Protein AF-A0A496P3S2-F1 (afdb_monomer)

Nearest PDB structures (foldseek):
  3npf-assembly1_B  TM=5.105E-01  e=7.457E-06  Bacteroides ovatus ATCC 8483
  4r0k-assembly1_A  TM=4.775E-01  e=1.213E-05  Bacteroides thetaiotaomicron VPI-5482
  5qu1-assembly2_B  TM=7.730E-01  e=4.263E-02  Homo sapiens
  1i0c-assembly2_B  TM=6.999E-01  e=1.795E-02  Mus musculus
  7tzk-assembly2_B  TM=6.740E-01  e=2.483E-02  Homo sapiens

pLDDT: mean 85.78, std 15.45, range [31.67, 98.69]

Mean predicted aligned error: 14.93 Å

Radius of gyration: 31.57 Å; Cα contacts (8 Å, |Δi|>4): 570; chains: 1; bounding box: 83×87×82 Å

Sequence (407 aa):
LKVNYDSLSTDLIDYGKRSLSDMDFRFPSNEEYTRKILEIYGIDISQYANSIIALNNSKFPYIALKSENYILYEDSDVDNEYLINQADLFHYNNYIFYGNKGSYNLLKAKNPNLLNDLVIEFGYNKDKELTKYVLSNFDFSDGSGFHDLIFTYHPETSKYELREYVFADIEHFLDKEKIKKEVYPNIKDIIEKILSTPDDYSNPQKITAFLFNIELKIGKTRHIEDYLNKNPHYKADLERFQFYHLLELKKYINDIDLDKSHKIIYFIQDPDGYTNLRKEKNISSEVIQKIKTGAPIEVLDNSGDWFLVKTQEGYTGYVHKSRLKTSLNDRVSILLYPRPDLGSIPKQLEISSEDIEYLHKVSDWDFVRVPHMVGYLAPENLKKHSFLAEEDFTPKEEKGFWDKLFG

Secondary structure (DSSP, 8-state):
---B-TT--HHHHHHHHHHHHTTT--PPPHHHHHHHHHHHH---GGG-SSSEEESS-SSS--EEETTTTEEE---TTS-STT---HHHHHHHHHHHHH--HHHHHHHHHH-THHHHHHHHTS---S-HHHHHHHHHH--TT-HH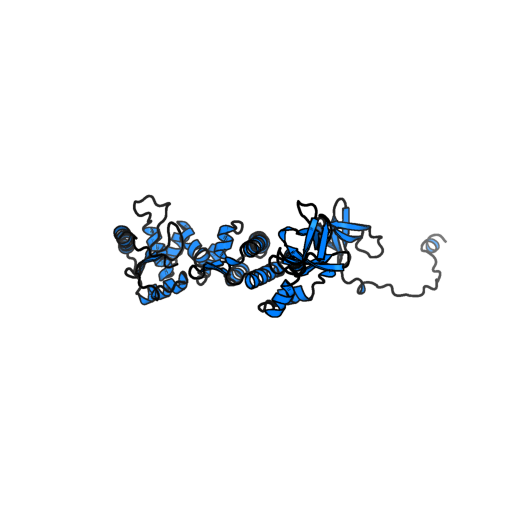HHHHHHEEEETTT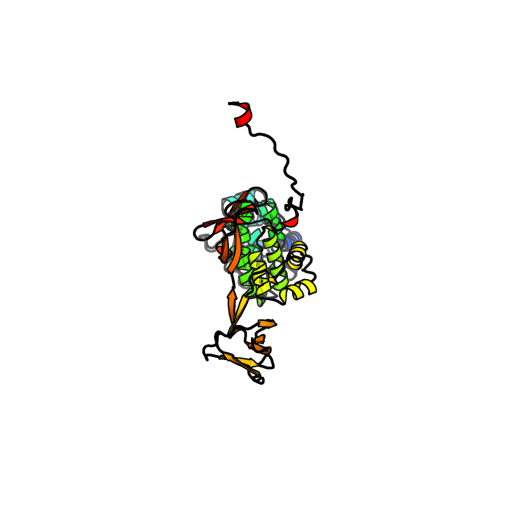TEEEE-HHHHHHHHHHS-HHHIIIIITHHHHHHHHHHHH-GGGBS-HHHHHHHHHHHHHHTT--HHHHHHHHH-TTHHHHHHHTGGGG-HHHHHHHHH--GGGS--EEEEE--TTSEEEEESSSSTTS-EEEEEETT-EEEEEE-SSSEEEEEETT--EEEEEGGGEEEEE--EEEEEEBSSSSTTS-PEEEEEEGGG-EEEEEETTEEEEEETTEEEEEPPS-GGGS--------PPPP---TTHHHH-

Solvent-accessible surface area (backbone atoms only — not comparable to full-atom values): 23511 Å² total; per-residue (Å²): 91,87,60,66,52,87,75,64,54,67,67,54,54,53,46,55,53,48,43,28,51,79,68,69,56,80,69,53,51,71,68,56,37,49,52,44,41,29,67,42,55,69,44,66,62,83,82,45,91,65,49,49,38,56,72,51,98,52,100,60,31,44,29,42,31,66,88,71,40,50,65,45,59,47,39,90,88,38,94,54,101,70,18,58,55,49,67,58,49,38,27,50,47,44,23,73,75,66,66,33,63,69,29,46,55,49,34,62,73,75,48,41,62,73,62,37,40,40,34,30,68,40,56,35,62,85,54,59,70,58,39,44,51,40,64,73,72,54,65,48,83,40,66,65,62,45,48,40,42,38,30,43,80,39,62,82,77,59,23,34,42,76,42,71,64,49,58,56,51,46,67,71,67,49,55,75,66,56,42,62,70,41,50,54,66,46,50,58,58,52,46,54,49,41,72,74,45,43,82,43,34,74,52,44,69,61,51,46,52,53,52,49,38,56,37,46,79,74,71,49,51,66,70,57,53,54,48,42,64,76,33,76,59,51,62,58,53,34,58,76,53,58,41,80,72,40,61,67,45,47,51,52,67,68,70,55,62,64,90,79,40,66,58,63,42,34,24,32,46,35,97,83,50,40,45,60,30,11,71,42,84,50,94,85,40,60,68,76,45,80,45,45,43,71,42,60,39,46,79,79,37,71,71,76,64,37,21,33,31,32,41,85,90,65,54,72,29,20,36,53,52,87,37,53,44,77,42,73,46,51,59,40,82,43,59,40,15,81,44,88,48,92,86,45,79,52,47,79,43,79,40,50,62,86,48,54,43,82,74,52,72,58,88,74,22,42,32,31,36,42,89,97,48,69,30,20,36,76,49,94,67,63,83,84,69,69,87,75,76,89,76,89,82,79,89,77,94,73,87,54,78,63,66,77,73,71,114

Structure (mmCIF, N/CA/C/O backbone):
data_AF-A0A496P3S2-F1
#
_entry.id   AF-A0A496P3S2-F1
#
loop_
_atom_site.group_PDB
_atom_site.id
_atom_site.type_symbol
_atom_site.label_atom_id
_atom_site.label_alt_id
_atom_site.label_comp_id
_atom_site.label_asym_id
_atom_site.label_entity_id
_atom_site.label_seq_id
_atom_site.pdbx_PDB_ins_code
_atom_site.Cartn_x
_atom_site.Cartn_y
_atom_site.Cartn_z
_atom_site.occupancy
_atom_site.B_iso_or_equiv
_atom_site.auth_seq_id
_atom_site.auth_comp_id
_atom_site.auth_asym_id
_atom_site.auth_atom_id
_atom_site.pdbx_PDB_model_num
ATOM 1 N N . LEU A 1 1 ? -11.825 -13.626 2.701 1.00 44.50 1 LEU A N 1
ATOM 2 C CA . LEU A 1 1 ? -11.701 -14.101 4.101 1.00 44.50 1 LEU A CA 1
ATOM 3 C C . LEU A 1 1 ? -13.019 -13.876 4.840 1.00 44.50 1 LEU A C 1
ATOM 5 O O . LEU A 1 1 ? -13.349 -12.756 5.198 1.00 44.50 1 LEU A O 1
ATOM 9 N N . LYS A 1 2 ? -13.775 -14.953 5.076 1.00 37.50 2 LYS A N 1
ATOM 10 C CA . LYS A 1 2 ? -14.611 -15.077 6.277 1.00 37.50 2 LYS A CA 1
ATOM 11 C C . LYS A 1 2 ? -13.711 -15.710 7.345 1.00 37.50 2 LYS A C 1
ATOM 13 O O . LYS A 1 2 ? -13.816 -16.913 7.561 1.00 37.50 2 LYS A O 1
ATOM 18 N N . VAL A 1 3 ? -12.748 -14.972 7.916 1.00 45.59 3 VAL A N 1
ATOM 19 C CA . VAL A 1 3 ? -12.081 -15.485 9.128 1.00 45.59 3 VAL A CA 1
ATOM 20 C C . VAL A 1 3 ? -13.094 -15.327 10.239 1.00 45.59 3 VAL A C 1
ATOM 22 O O . VAL A 1 3 ? -13.313 -14.238 10.762 1.00 45.59 3 VAL A O 1
ATOM 25 N N . ASN A 1 4 ? -13.796 -16.416 10.501 1.00 48.69 4 ASN A N 1
ATOM 26 C CA . ASN A 1 4 ? -14.726 -16.489 11.595 1.00 48.69 4 ASN A CA 1
ATOM 27 C C . ASN A 1 4 ? -13.912 -16.773 12.856 1.00 48.69 4 ASN A C 1
ATOM 29 O O . ASN A 1 4 ? -13.340 -17.854 12.984 1.00 48.69 4 ASN A O 1
ATOM 33 N N . TYR A 1 5 ? -13.842 -15.809 13.773 1.00 58.31 5 TYR A N 1
ATOM 34 C CA . TYR A 1 5 ? -13.328 -16.033 15.126 1.00 58.31 5 TYR A CA 1
ATOM 35 C C . TYR A 1 5 ? -14.424 -16.717 15.966 1.00 58.31 5 TYR A C 1
ATOM 37 O O . TYR A 1 5 ? -14.804 -16.246 17.034 1.00 58.31 5 TYR A O 1
ATOM 45 N N . ASP A 1 6 ? -14.964 -17.836 15.462 1.00 51.69 6 ASP A N 1
ATOM 46 C CA . ASP A 1 6 ? -16.052 -18.602 16.100 1.00 51.69 6 ASP A CA 1
ATOM 47 C C . ASP A 1 6 ? -15.676 -19.114 17.502 1.00 51.69 6 ASP A C 1
ATOM 49 O O . ASP A 1 6 ? -16.536 -19.553 18.261 1.00 51.69 6 ASP A O 1
ATOM 53 N N . SER A 1 7 ? -14.387 -19.064 17.846 1.00 62.09 7 SER A N 1
ATOM 54 C CA . SER A 1 7 ? -13.812 -19.541 19.099 1.00 62.09 7 SER A CA 1
ATOM 55 C C . SER A 1 7 ? -13.199 -18.433 19.962 1.00 62.09 7 SER A C 1
ATOM 57 O O . SER A 1 7 ? -12.385 -18.748 20.830 1.00 62.09 7 SER A O 1
ATOM 59 N N . LEU A 1 8 ? -13.514 -17.151 19.725 1.00 78.31 8 LEU A N 1
ATOM 60 C CA . LEU A 1 8 ? -13.065 -16.098 20.640 1.00 78.31 8 LEU A CA 1
ATOM 61 C C . LEU A 1 8 ? -13.685 -16.342 22.022 1.00 78.31 8 LEU A C 1
ATOM 63 O O . LEU A 1 8 ? -14.899 -16.517 22.134 1.00 78.31 8 LEU A O 1
ATOM 67 N N . SER A 1 9 ? -12.853 -16.377 23.063 1.00 82.44 9 SER A N 1
ATOM 68 C CA . SER A 1 9 ? -13.320 -16.666 24.421 1.00 82.44 9 SER A CA 1
ATOM 69 C C . SER A 1 9 ? -14.379 -15.652 24.861 1.00 82.44 9 SER A C 1
ATOM 71 O O . SER A 1 9 ? -14.169 -14.441 24.764 1.00 82.44 9 SER A O 1
ATOM 73 N N . THR A 1 10 ? -15.502 -16.138 25.393 1.00 86.56 10 THR A N 1
ATOM 74 C CA . THR A 1 10 ? -16.516 -15.275 26.013 1.00 86.56 10 THR A CA 1
ATOM 75 C C . THR A 1 10 ? -15.929 -14.478 27.172 1.00 86.56 10 THR A C 1
ATOM 77 O O . THR A 1 10 ? -16.268 -13.311 27.330 1.00 86.56 10 THR A O 1
ATOM 80 N N . ASP A 1 11 ? -14.981 -15.057 27.915 1.00 90.06 11 ASP A N 1
ATOM 81 C CA . ASP A 1 11 ? -14.320 -14.380 29.034 1.00 90.06 11 ASP A CA 1
ATOM 82 C C . ASP A 1 11 ? -13.488 -13.181 28.564 1.00 90.06 11 ASP A C 1
ATOM 84 O O . ASP A 1 11 ? -13.464 -12.149 29.234 1.00 90.06 11 ASP A O 1
ATOM 88 N N . LEU A 1 12 ? -12.863 -13.288 27.386 1.00 91.31 12 LEU A N 1
ATOM 89 C CA . LEU A 1 12 ? -12.085 -12.216 26.760 1.00 91.31 12 LEU A CA 1
ATOM 90 C C . LEU A 1 12 ? -12.988 -11.063 26.292 1.00 91.31 12 LEU A C 1
ATOM 92 O O . LEU A 1 12 ? -12.684 -9.894 26.537 1.00 91.31 12 LEU A O 1
ATOM 96 N N . ILE A 1 13 ? -14.123 -11.385 25.660 1.00 93.56 13 ILE A N 1
ATOM 97 C CA . ILE A 1 13 ? -15.137 -10.392 25.266 1.00 93.56 13 ILE A CA 1
ATOM 98 C C . ILE A 1 13 ? -15.673 -9.676 26.511 1.00 93.56 13 ILE A C 1
ATOM 100 O O . ILE A 1 13 ? -15.684 -8.446 26.583 1.00 93.56 13 ILE A O 1
ATOM 104 N N . ASP A 1 14 ? -16.061 -10.440 27.529 1.00 93.94 14 ASP A N 1
ATOM 105 C CA . ASP A 1 14 ? -16.587 -9.886 28.770 1.00 93.94 14 ASP A CA 1
ATOM 106 C C . ASP A 1 14 ? -15.542 -9.039 29.505 1.00 93.94 14 ASP A C 1
ATOM 108 O O . ASP A 1 14 ? -15.880 -8.000 30.078 1.00 93.94 14 ASP A O 1
ATOM 112 N N . TYR A 1 15 ? -14.268 -9.447 29.480 1.00 94.69 15 TYR A N 1
ATOM 113 C CA . TYR A 1 15 ? -13.165 -8.660 30.019 1.00 94.69 15 TYR A CA 1
ATOM 114 C C . TYR A 1 15 ? -13.048 -7.317 29.295 1.00 94.69 15 TYR A C 1
ATOM 116 O O . TYR A 1 15 ? -13.127 -6.284 29.955 1.00 94.69 15 TYR A O 1
ATOM 124 N N . GLY A 1 16 ? -12.971 -7.308 27.960 1.00 96.06 16 GLY A N 1
ATOM 125 C CA . GLY A 1 16 ? -12.885 -6.069 27.181 1.00 96.06 16 GLY A CA 1
ATOM 126 C C . GLY A 1 16 ? -14.069 -5.126 27.424 1.00 96.06 16 GLY A C 1
ATOM 127 O O . GLY A 1 16 ? -13.884 -3.926 27.641 1.00 96.06 16 GLY A O 1
ATOM 128 N N . LYS A 1 17 ? -15.293 -5.664 27.481 1.00 96.56 17 LYS A N 1
ATOM 129 C CA . LYS A 1 17 ? -16.497 -4.876 27.775 1.00 96.56 17 LYS A CA 1
ATOM 130 C C . LYS A 1 17 ? -16.480 -4.276 29.181 1.00 96.56 17 LYS A C 1
ATOM 132 O O . LYS A 1 17 ? -16.833 -3.103 29.344 1.00 96.56 17 LYS A O 1
ATOM 137 N N . ARG A 1 18 ? -16.076 -5.052 30.195 1.00 97.00 18 ARG A N 1
ATOM 138 C CA . ARG A 1 18 ? -15.902 -4.549 31.569 1.00 97.00 18 ARG A CA 1
ATOM 139 C C . ARG A 1 18 ? -14.831 -3.466 31.616 1.00 97.00 18 ARG A C 1
ATOM 141 O O . ARG A 1 18 ? -15.107 -2.389 32.126 1.00 97.00 18 ARG A O 1
ATOM 148 N N . SER A 1 19 ? -13.679 -3.696 30.985 1.00 96.44 19 SER A N 1
ATOM 149 C CA . SER A 1 19 ? -12.583 -2.728 30.916 1.00 96.44 19 SER A CA 1
ATOM 150 C C . SER A 1 19 ? -13.029 -1.374 30.361 1.00 96.44 19 SER A C 1
ATOM 152 O O . SER A 1 19 ? -12.660 -0.341 30.917 1.00 96.44 19 SER A O 1
ATOM 154 N N . LEU A 1 20 ? -13.850 -1.370 29.307 1.00 98.00 20 LEU A N 1
ATOM 155 C CA . LEU A 1 20 ? -14.439 -0.152 28.746 1.00 98.00 20 LEU A CA 1
ATOM 156 C C . LEU A 1 20 ? -15.470 0.490 29.685 1.00 98.00 20 LEU A C 1
ATOM 158 O O . LEU A 1 20 ? -15.463 1.707 29.871 1.00 98.00 20 LEU A O 1
ATOM 162 N N . SER A 1 21 ? -16.344 -0.319 30.285 1.00 97.50 21 SER A N 1
ATOM 163 C CA . SER A 1 21 ? -17.408 0.162 31.177 1.00 97.50 21 SER A CA 1
ATOM 164 C C . SER A 1 21 ? -16.848 0.814 32.444 1.00 97.50 21 SER A C 1
ATOM 166 O O . SER A 1 21 ? -17.341 1.860 32.852 1.00 97.50 21 SER A O 1
ATOM 168 N N . ASP A 1 22 ? -15.781 0.253 33.016 1.00 97.81 22 ASP A N 1
ATOM 169 C CA . ASP A 1 22 ? -15.088 0.782 34.199 1.00 97.81 22 ASP A CA 1
ATOM 170 C C . ASP A 1 22 ? -14.438 2.157 33.951 1.00 97.81 22 ASP A C 1
ATOM 172 O O . ASP A 1 22 ? -14.135 2.885 34.894 1.00 97.81 22 ASP A O 1
ATOM 176 N N . MET A 1 23 ? -14.222 2.518 32.682 1.00 97.88 23 MET A N 1
ATOM 177 C CA . MET A 1 23 ? -13.717 3.826 32.255 1.00 97.88 23 MET A CA 1
ATOM 178 C C . MET A 1 23 ? -14.825 4.751 31.724 1.00 97.88 23 MET A C 1
ATOM 180 O O . MET A 1 23 ? -14.531 5.733 31.042 1.00 97.88 23 MET A O 1
ATOM 184 N N . ASP A 1 24 ? -16.094 4.438 32.007 1.00 97.19 24 ASP A N 1
ATOM 185 C CA . ASP A 1 24 ? -17.271 5.185 31.550 1.00 97.19 24 ASP A CA 1
ATOM 186 C C . ASP A 1 24 ? -17.343 5.329 30.015 1.00 97.19 24 ASP A C 1
ATOM 188 O O . ASP A 1 24 ? -17.772 6.356 29.474 1.00 97.19 24 ASP A O 1
ATOM 192 N N . PHE A 1 25 ? -16.915 4.299 29.275 1.00 98.19 25 PHE A N 1
ATOM 193 C CA . PHE A 1 25 ? -17.015 4.305 27.820 1.00 98.19 25 PHE A CA 1
ATOM 194 C C . PHE A 1 25 ? -18.475 4.360 27.361 1.00 98.19 25 PHE A C 1
ATOM 196 O O . PHE A 1 25 ? -19.315 3.537 27.734 1.00 98.19 25 PHE A O 1
ATOM 203 N N . ARG A 1 26 ? -18.776 5.316 26.481 1.00 97.31 26 ARG A N 1
ATOM 204 C CA . ARG A 1 26 ? -20.075 5.395 25.820 1.00 97.31 26 ARG A CA 1
ATOM 205 C C . ARG A 1 26 ? -20.063 4.473 24.608 1.00 97.31 26 ARG A C 1
ATOM 207 O O . ARG A 1 26 ? -19.432 4.794 23.613 1.00 97.31 26 ARG A O 1
ATOM 214 N N . PHE A 1 27 ? -20.784 3.362 24.671 1.00 98.06 27 PHE A N 1
ATOM 215 C CA . PHE A 1 27 ? -20.932 2.482 23.514 1.00 98.06 27 PHE A CA 1
ATOM 216 C C . PHE A 1 27 ? -21.782 3.164 22.417 1.00 98.06 27 PHE A C 1
ATOM 218 O O . PHE A 1 27 ? -22.841 3.725 22.732 1.00 98.06 27 PHE A O 1
ATOM 225 N N . PRO A 1 28 ? -21.347 3.147 21.141 1.00 97.94 28 PRO A N 1
ATOM 226 C CA . PRO A 1 28 ? -22.108 3.702 20.024 1.00 97.94 28 PRO A CA 1
ATOM 227 C C . PRO A 1 28 ? -23.386 2.898 19.745 1.00 97.94 28 PRO A C 1
ATOM 229 O O . PRO A 1 28 ? -23.539 1.747 20.164 1.00 97.94 28 PRO A O 1
ATOM 232 N N . SER A 1 29 ? -24.323 3.507 19.011 1.00 97.69 29 SER A N 1
ATOM 233 C CA . SER A 1 29 ? -25.486 2.776 18.491 1.00 97.69 29 SER A CA 1
ATOM 234 C C . SER A 1 29 ? -25.051 1.766 17.422 1.00 97.69 29 SER A C 1
ATOM 236 O O . SER A 1 29 ? -24.019 1.954 16.782 1.00 97.69 29 SER A O 1
ATOM 238 N N . ASN A 1 30 ? -25.859 0.733 17.158 1.00 96.56 30 ASN A N 1
ATOM 239 C CA . ASN A 1 30 ? -25.554 -0.254 16.107 1.00 96.56 30 ASN A CA 1
ATOM 240 C C . ASN A 1 30 ? -25.339 0.404 14.730 1.00 96.56 30 ASN A C 1
ATOM 242 O O . ASN A 1 30 ? -24.491 -0.032 13.948 1.00 96.56 30 ASN A O 1
ATOM 246 N N . GLU A 1 31 ? -26.114 1.451 14.432 1.00 96.25 31 GLU A N 1
ATOM 247 C CA . GLU A 1 31 ? -26.007 2.218 13.188 1.00 96.25 31 GLU A CA 1
ATOM 248 C C . GLU A 1 31 ? -24.686 2.993 13.127 1.00 96.25 31 GLU A C 1
ATOM 250 O O . GLU A 1 31 ? -23.958 2.907 12.137 1.00 96.25 31 GLU A O 1
ATOM 255 N N . GLU A 1 32 ? -24.341 3.707 14.202 1.00 97.31 32 GLU A N 1
ATOM 256 C CA . GLU A 1 32 ? -23.093 4.464 14.283 1.00 97.31 32 GLU A CA 1
ATOM 257 C C . GLU A 1 32 ? -21.874 3.541 14.238 1.00 97.31 32 GLU A C 1
ATOM 259 O O . GLU A 1 32 ? -20.936 3.817 13.490 1.00 97.31 32 GLU A O 1
ATOM 264 N N . TYR A 1 33 ? -21.922 2.429 14.972 1.00 98.12 33 TYR A N 1
ATOM 265 C CA . TYR A 1 33 ? -20.897 1.395 14.989 1.00 98.12 33 TYR A CA 1
ATOM 266 C C . TYR A 1 33 ? -20.643 0.850 13.581 1.00 98.12 33 TYR A C 1
ATOM 268 O O . TYR A 1 33 ? -19.535 0.975 13.064 1.00 98.12 33 TYR A O 1
ATOM 276 N N . THR A 1 34 ? -21.685 0.347 12.909 1.00 96.69 34 THR A N 1
ATOM 277 C CA . THR A 1 34 ? -21.584 -0.219 11.552 1.00 96.69 34 THR A CA 1
ATOM 278 C C . THR A 1 34 ? -21.023 0.794 10.559 1.00 96.69 34 THR A C 1
ATOM 280 O O . THR A 1 34 ? -20.107 0.483 9.796 1.00 96.69 34 THR A O 1
ATOM 283 N N . ARG A 1 35 ? -21.520 2.037 10.603 1.00 97.44 35 ARG A N 1
ATOM 284 C CA . ARG A 1 35 ? -21.039 3.120 9.741 1.00 97.44 35 ARG A CA 1
ATOM 285 C C . ARG A 1 35 ? -19.562 3.427 9.990 1.00 97.44 35 ARG A C 1
ATOM 287 O O . ARG A 1 35 ? -18.825 3.649 9.032 1.00 97.44 35 ARG A O 1
ATOM 294 N N . LYS A 1 36 ? -19.134 3.464 11.255 1.00 98.00 36 LYS A N 1
ATOM 295 C CA . LYS A 1 36 ? -17.744 3.735 11.638 1.00 98.00 36 LYS A CA 1
ATOM 296 C C . LYS A 1 36 ? -16.803 2.608 11.239 1.00 98.00 36 LYS A C 1
ATOM 298 O O . LYS A 1 36 ? -15.711 2.911 10.767 1.00 98.00 36 LYS A O 1
ATOM 303 N N . ILE A 1 37 ? -17.229 1.347 11.336 1.00 97.62 37 ILE A N 1
ATOM 304 C CA . ILE A 1 37 ? -16.384 0.229 10.906 1.00 97.62 37 ILE A CA 1
ATOM 305 C C . ILE A 1 37 ? -16.137 0.274 9.397 1.00 97.62 37 ILE A C 1
ATOM 307 O O . ILE A 1 37 ? -14.988 0.203 8.968 1.00 97.62 37 ILE A O 1
ATOM 311 N N . LEU A 1 38 ? -17.185 0.495 8.599 1.00 96.12 38 LEU A N 1
ATOM 312 C CA . LEU A 1 38 ? -17.036 0.666 7.153 1.00 96.12 38 LEU A CA 1
ATOM 313 C C . LEU A 1 38 ? -16.150 1.871 6.808 1.00 96.12 38 LEU A C 1
ATOM 315 O O . LEU A 1 38 ? -15.327 1.805 5.902 1.00 96.12 38 LEU A O 1
ATOM 319 N N . GLU A 1 39 ? -16.314 2.980 7.530 1.00 96.81 39 GLU A N 1
ATOM 320 C CA . GLU A 1 39 ? -15.540 4.203 7.313 1.00 96.81 39 GLU A CA 1
ATOM 321 C C . GLU A 1 39 ? -14.042 4.044 7.612 1.00 96.81 39 GLU A C 1
ATOM 323 O O . GLU A 1 39 ? -13.237 4.641 6.899 1.00 96.81 39 GLU A O 1
ATOM 328 N N . ILE A 1 40 ? -13.687 3.307 8.664 1.00 96.94 40 ILE A N 1
ATOM 329 C CA . ILE A 1 40 ? -12.314 3.230 9.178 1.00 96.94 40 ILE A CA 1
ATOM 330 C C . ILE A 1 40 ? -11.576 2.012 8.636 1.00 96.94 40 ILE A C 1
ATOM 332 O O . ILE A 1 40 ? -10.433 2.134 8.216 1.00 96.94 40 ILE A O 1
ATOM 336 N N . TYR A 1 41 ? -12.233 0.856 8.620 1.00 95.12 41 TYR A N 1
ATOM 337 C CA . TYR A 1 41 ? -11.614 -0.420 8.265 1.00 95.12 41 TYR A CA 1
ATOM 338 C C . TYR A 1 41 ? -11.976 -0.874 6.849 1.00 95.12 41 TYR A C 1
ATOM 340 O O . TYR A 1 41 ? -11.499 -1.908 6.399 1.00 95.12 41 TYR A O 1
ATOM 348 N N . GLY A 1 42 ? -12.857 -0.149 6.149 1.00 92.81 42 GLY A N 1
ATOM 349 C CA . GLY A 1 42 ? -13.307 -0.515 4.802 1.00 92.81 42 GLY A CA 1
ATOM 350 C C . GLY A 1 42 ? -14.204 -1.757 4.752 1.00 92.81 42 GLY A C 1
ATOM 351 O O . GLY A 1 42 ? -14.506 -2.244 3.666 1.00 92.81 42 GLY A O 1
ATOM 352 N N . ILE A 1 43 ? -14.649 -2.271 5.905 1.00 91.31 43 ILE A N 1
ATOM 353 C CA . ILE A 1 43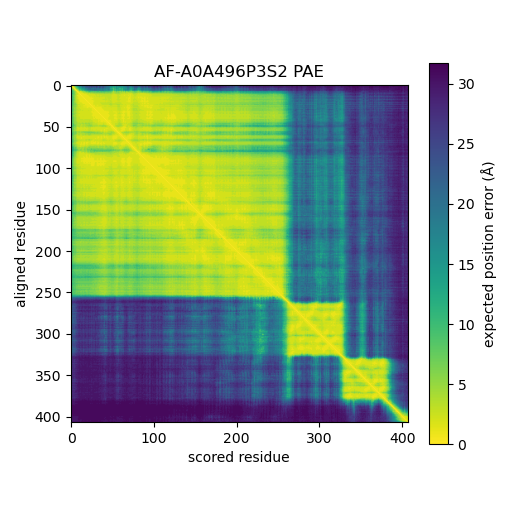 ? -15.399 -3.529 6.008 1.00 91.31 43 ILE A CA 1
ATOM 354 C C . ILE A 1 43 ? -16.864 -3.251 6.340 1.00 91.31 43 ILE A C 1
ATOM 356 O O . ILE A 1 43 ? -17.199 -2.714 7.398 1.00 91.31 43 ILE A O 1
ATOM 360 N N . ASP A 1 44 ? -17.760 -3.687 5.454 1.00 92.44 44 ASP A N 1
ATOM 361 C CA . ASP A 1 44 ? -19.202 -3.653 5.690 1.00 92.44 44 ASP A CA 1
ATOM 362 C C . ASP A 1 44 ? -19.651 -4.859 6.530 1.00 92.44 44 ASP A C 1
ATOM 364 O O . ASP A 1 44 ? -20.069 -5.904 6.024 1.00 92.44 44 ASP A O 1
ATOM 368 N N . ILE A 1 45 ? -19.593 -4.698 7.852 1.00 92.38 45 ILE A N 1
ATOM 369 C CA . ILE A 1 45 ? -19.968 -5.739 8.819 1.00 92.38 45 ILE A CA 1
ATOM 370 C C . ILE A 1 45 ? -21.456 -6.135 8.771 1.00 92.38 45 ILE A C 1
ATOM 372 O O . ILE A 1 45 ? -21.853 -7.140 9.377 1.00 92.38 45 ILE A O 1
ATOM 376 N N . SER A 1 46 ? -22.304 -5.381 8.060 1.00 90.38 46 SER A N 1
ATOM 377 C CA . SER A 1 46 ? -23.716 -5.737 7.876 1.00 90.38 46 SER A CA 1
ATOM 378 C C . SER A 1 46 ? -23.893 -6.968 6.980 1.00 90.38 46 SER A C 1
ATOM 380 O O . SER A 1 46 ? -24.847 -7.725 7.158 1.00 90.38 46 SER A O 1
ATOM 382 N N . GLN A 1 47 ? -22.926 -7.234 6.095 1.00 89.62 47 GLN A N 1
ATOM 383 C CA . GLN A 1 47 ? -22.940 -8.369 5.165 1.00 89.62 47 GLN A CA 1
ATOM 384 C C . GLN A 1 47 ? -22.608 -9.710 5.841 1.00 89.62 47 GLN A C 1
ATOM 386 O O . GLN A 1 47 ? -22.757 -10.777 5.242 1.00 89.62 47 GLN A O 1
ATOM 391 N N . TYR A 1 48 ? -22.164 -9.673 7.099 1.00 87.12 48 TYR A N 1
ATOM 392 C CA . TYR A 1 48 ? -21.730 -10.841 7.854 1.00 87.12 48 TYR A CA 1
ATOM 393 C C . TYR A 1 48 ? -22.815 -11.274 8.840 1.00 87.12 48 TYR A C 1
ATOM 395 O O . TYR A 1 48 ? -23.282 -10.485 9.661 1.00 87.12 48 TYR A O 1
ATOM 403 N N . ALA A 1 49 ? -23.193 -12.554 8.797 1.00 86.88 49 ALA A N 1
ATOM 404 C CA . ALA A 1 49 ? -24.150 -13.124 9.747 1.00 86.88 49 ALA A CA 1
ATOM 405 C C . ALA A 1 49 ? -23.578 -13.224 11.174 1.00 86.88 49 ALA A C 1
ATOM 407 O O . ALA A 1 49 ? -24.321 -13.106 12.145 1.00 86.88 49 ALA A O 1
ATOM 408 N N . ASN A 1 50 ? -22.262 -13.413 11.295 1.00 86.88 50 ASN A N 1
ATOM 409 C CA . ASN A 1 50 ? -21.578 -13.599 12.573 1.00 86.88 50 ASN A CA 1
ATOM 410 C C . ASN A 1 50 ? -21.463 -12.280 13.339 1.00 86.88 50 ASN A C 1
ATOM 412 O O . ASN A 1 50 ? -21.378 -11.211 12.733 1.00 86.88 50 ASN A O 1
ATOM 416 N N . SER A 1 51 ? -21.441 -12.364 14.670 1.00 89.19 51 SER A N 1
ATOM 417 C CA . SER A 1 51 ? -21.290 -11.207 15.557 1.00 89.19 51 SER A CA 1
ATOM 418 C C . SER A 1 51 ? -19.835 -10.844 15.862 1.00 89.19 51 SER A C 1
ATOM 420 O O . SER A 1 51 ? -19.593 -9.744 16.350 1.00 89.19 51 SER A O 1
ATOM 422 N N . ILE A 1 52 ? -18.888 -11.739 15.572 1.00 92.06 52 ILE A N 1
ATOM 423 C CA . ILE A 1 52 ? -17.452 -11.581 15.822 1.00 92.06 52 ILE A CA 1
ATOM 424 C C . ILE A 1 52 ? -16.743 -11.604 14.471 1.00 92.06 52 ILE A C 1
ATOM 426 O O . ILE A 1 52 ? -16.822 -12.594 13.741 1.00 92.06 52 ILE A O 1
ATOM 430 N N . ILE A 1 53 ? -16.098 -10.499 14.108 1.00 90.94 53 ILE A N 1
ATOM 431 C CA . ILE A 1 53 ? -15.515 -10.312 12.776 1.00 90.94 53 ILE A CA 1
ATOM 432 C C . ILE A 1 53 ? -14.082 -9.819 12.935 1.00 90.94 53 ILE A C 1
ATOM 434 O O . ILE A 1 53 ? -13.866 -8.728 13.454 1.00 90.94 53 ILE A O 1
ATOM 438 N N . ALA A 1 54 ? -13.110 -10.601 12.467 1.00 90.88 54 ALA A N 1
ATOM 439 C CA . ALA A 1 54 ? -11.731 -10.136 12.352 1.00 90.88 54 ALA A CA 1
ATOM 440 C C . ALA A 1 54 ? -11.631 -9.102 11.218 1.00 90.88 54 ALA A C 1
ATOM 442 O O . ALA A 1 54 ? -12.131 -9.335 10.115 1.00 90.88 54 ALA A O 1
ATOM 443 N N . LEU A 1 55 ? -11.005 -7.963 11.502 1.00 91.44 55 LEU A N 1
ATOM 444 C CA . LEU A 1 55 ? -10.872 -6.830 10.586 1.00 91.44 55 LEU A CA 1
ATOM 445 C C . LEU A 1 55 ? -9.577 -6.888 9.772 1.00 91.44 55 LEU A C 1
ATOM 447 O O . LEU A 1 55 ? -9.509 -6.297 8.702 1.00 91.44 55 LEU A O 1
ATOM 451 N N . ASN A 1 56 ? -8.574 -7.629 10.239 1.00 89.19 56 ASN A N 1
ATOM 452 C CA . ASN A 1 56 ? -7.336 -7.898 9.515 1.00 89.19 56 ASN A CA 1
ATOM 453 C C . ASN A 1 56 ? -6.863 -9.344 9.709 1.00 89.19 56 ASN A C 1
ATOM 455 O O . ASN A 1 56 ? -7.363 -10.083 10.560 1.00 89.19 56 ASN A O 1
ATOM 459 N N . ASN A 1 57 ? -5.891 -9.756 8.893 1.00 82.19 57 ASN A N 1
ATOM 460 C CA . ASN A 1 57 ? -5.307 -11.093 8.933 1.00 82.19 57 ASN A CA 1
ATOM 461 C C . ASN A 1 57 ? -3.998 -11.091 9.738 1.00 82.19 57 ASN A C 1
ATOM 463 O O . ASN A 1 57 ? -2.911 -11.189 9.176 1.00 82.19 57 ASN A O 1
ATOM 467 N N . SER A 1 58 ? -4.123 -10.964 11.058 1.00 82.94 58 SER A N 1
ATOM 468 C CA . SER A 1 58 ? -3.004 -10.957 12.007 1.00 82.94 58 SER A CA 1
ATOM 469 C C . SER A 1 58 ? -3.145 -12.091 13.022 1.00 82.94 58 SER A C 1
ATOM 471 O O . SER A 1 58 ? -4.245 -12.581 13.278 1.00 82.94 58 SER A O 1
ATOM 473 N N . LYS A 1 59 ? -2.023 -12.484 13.638 1.00 81.12 59 LYS A N 1
ATOM 474 C CA . LYS A 1 59 ? -2.022 -13.365 14.816 1.00 81.12 59 LYS A CA 1
ATOM 475 C C . LYS A 1 59 ? -2.829 -12.759 15.972 1.00 81.12 59 LYS A C 1
ATOM 477 O O . LYS A 1 59 ? -3.465 -13.503 16.709 1.00 81.12 59 LYS A O 1
ATOM 482 N N . PHE A 1 60 ? -2.793 -11.434 16.095 1.00 85.12 60 PHE A N 1
ATOM 483 C CA . PHE A 1 60 ? -3.573 -10.647 17.046 1.00 85.12 60 PHE A CA 1
ATOM 484 C C . PHE A 1 60 ? -4.386 -9.625 16.245 1.00 85.12 60 PHE A C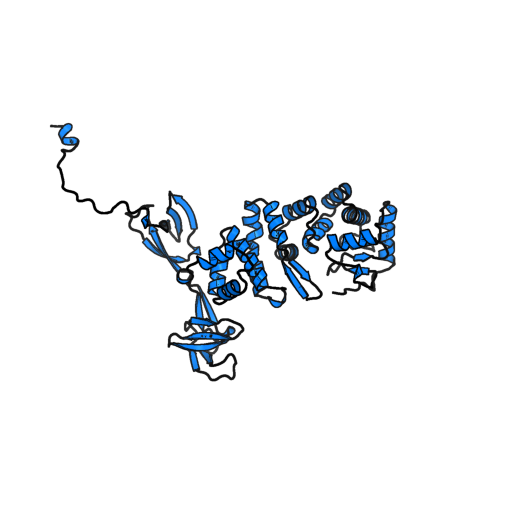 1
ATOM 486 O O . PHE A 1 60 ? -3.891 -8.534 15.954 1.00 85.12 60 PHE A O 1
ATOM 493 N N . PRO A 1 61 ? -5.569 -10.010 15.743 1.00 89.38 61 PRO A N 1
ATOM 494 C CA . PRO A 1 61 ? -6.345 -9.143 14.875 1.00 89.38 61 PRO A CA 1
ATOM 495 C C . PRO A 1 61 ? -7.140 -8.107 15.668 1.00 89.38 61 PRO A C 1
ATOM 497 O O . PRO A 1 61 ? -7.490 -8.303 16.832 1.00 89.38 61 PRO A O 1
ATOM 500 N N . TYR A 1 62 ? -7.520 -7.037 14.978 1.00 94.38 62 TYR A N 1
ATOM 501 C CA . TYR A 1 62 ? -8.614 -6.180 15.414 1.00 94.38 62 TYR A CA 1
ATOM 502 C C . TYR A 1 62 ? -9.933 -6.907 15.154 1.00 94.38 62 TYR A C 1
ATOM 504 O O . TYR A 1 62 ? -10.143 -7.479 14.084 1.00 94.38 62 TYR A O 1
ATOM 512 N N . ILE A 1 63 ? -10.836 -6.893 16.124 1.00 94.75 63 ILE A N 1
ATOM 513 C CA . ILE A 1 63 ? -12.070 -7.672 16.114 1.00 94.75 63 ILE A CA 1
ATOM 514 C C . ILE A 1 63 ? -13.254 -6.734 16.325 1.00 94.75 63 ILE A C 1
ATOM 516 O O . ILE A 1 63 ? -13.393 -6.095 17.369 1.00 94.75 63 ILE A O 1
ATOM 520 N N . ALA A 1 64 ? -14.149 -6.691 15.343 1.00 95.69 64 ALA A N 1
ATOM 521 C CA . ALA A 1 64 ? -15.448 -6.056 15.473 1.00 95.69 64 ALA A CA 1
ATOM 522 C C . ALA A 1 64 ? -16.445 -6.996 16.166 1.00 95.69 64 ALA A C 1
ATOM 524 O O . ALA A 1 64 ? -16.784 -8.064 15.649 1.00 95.69 64 ALA A O 1
ATOM 525 N N . LEU A 1 65 ? -16.939 -6.569 17.329 1.00 95.25 65 LEU A N 1
ATOM 526 C CA . LEU A 1 65 ? -17.967 -7.237 18.120 1.00 95.25 65 LEU A CA 1
ATOM 527 C C . LEU A 1 65 ? -19.329 -6.557 17.913 1.00 95.25 65 LEU A C 1
ATOM 529 O O . LEU A 1 65 ? -19.690 -5.619 18.622 1.00 95.25 65 LEU A O 1
ATOM 533 N N . LYS A 1 66 ? -20.124 -7.053 16.959 1.00 91.94 66 LYS A N 1
ATOM 534 C CA . LYS A 1 66 ? -21.427 -6.472 16.566 1.00 91.94 66 LYS A CA 1
ATOM 535 C C . LYS A 1 66 ? -22.466 -6.433 17.682 1.00 91.94 66 LYS A C 1
ATOM 537 O O . LYS A 1 66 ? -23.317 -5.554 17.674 1.00 91.94 66 LYS A O 1
ATOM 542 N N . SER A 1 67 ? -22.443 -7.404 18.592 1.00 91.00 67 SER A N 1
ATOM 543 C CA . SER A 1 67 ? -23.391 -7.440 19.714 1.00 91.00 67 SER A CA 1
ATOM 544 C C . SER A 1 67 ? -23.031 -6.437 20.810 1.00 91.00 67 SER A C 1
ATOM 546 O O . SER A 1 67 ? -23.904 -6.022 21.566 1.00 91.00 67 SER A O 1
ATOM 548 N N . GLU A 1 68 ? -21.758 -6.044 20.879 1.00 94.06 68 GLU A N 1
ATOM 549 C CA . GLU A 1 68 ? -21.206 -5.239 21.970 1.00 94.06 68 GLU A CA 1
ATOM 550 C C . GLU A 1 68 ? -20.832 -3.812 21.542 1.00 94.06 68 GLU A C 1
ATOM 552 O O . GLU A 1 68 ? -20.608 -2.957 22.394 1.00 94.06 68 GLU A O 1
ATOM 557 N N . ASN A 1 69 ? -20.789 -3.538 20.234 1.00 96.56 69 ASN A N 1
ATOM 558 C CA . ASN A 1 69 ? -20.489 -2.237 19.631 1.00 96.56 69 ASN A CA 1
ATOM 559 C C . ASN A 1 69 ? -19.144 -1.624 20.053 1.00 96.56 69 ASN A C 1
ATOM 561 O O . ASN A 1 69 ? -19.039 -0.414 20.250 1.00 96.56 69 ASN A O 1
ATOM 565 N N . TYR A 1 70 ? -18.090 -2.429 20.150 1.00 97.62 70 TYR A N 1
ATOM 566 C CA . TYR A 1 70 ? -16.724 -1.922 20.296 1.00 97.62 70 TYR A CA 1
ATOM 567 C C . TYR A 1 70 ? -15.740 -2.736 19.445 1.00 97.62 70 TYR A C 1
ATOM 569 O O . TYR A 1 70 ? -16.101 -3.775 18.880 1.00 97.62 70 TYR A O 1
ATOM 577 N N . ILE A 1 71 ? -14.525 -2.217 19.277 1.00 97.75 71 ILE A N 1
ATOM 578 C CA . ILE A 1 71 ? -13.404 -2.932 18.670 1.00 97.75 71 ILE A CA 1
ATOM 579 C C . ILE A 1 71 ? -12.526 -3.495 19.773 1.00 97.75 71 ILE A C 1
ATOM 581 O O . ILE A 1 71 ? -12.040 -2.759 20.633 1.00 97.75 71 ILE A O 1
ATOM 585 N N . LEU A 1 72 ? -12.326 -4.802 19.723 1.00 96.19 72 LEU A N 1
ATOM 586 C CA . LEU A 1 72 ? -11.383 -5.514 20.563 1.00 96.19 72 LEU A CA 1
ATOM 587 C C . LEU A 1 72 ? -10.083 -5.741 19.790 1.00 96.19 72 LEU A C 1
ATOM 589 O O . LEU A 1 72 ? -10.111 -5.937 18.581 1.00 96.19 72 LEU A O 1
ATOM 593 N N . TYR A 1 73 ? -8.957 -5.733 20.483 1.00 93.19 73 TYR A N 1
ATOM 594 C CA . TYR A 1 73 ? -7.680 -6.206 19.962 1.00 93.19 73 TYR A CA 1
ATOM 595 C C . TYR A 1 73 ? -6.868 -6.779 21.124 1.00 93.19 73 TYR A C 1
ATOM 597 O O . TYR A 1 73 ? -7.140 -6.469 22.286 1.00 93.19 73 TYR A O 1
ATOM 605 N N . GLU A 1 74 ? -5.892 -7.612 20.795 1.00 89.62 74 GLU A N 1
ATOM 606 C CA . GLU A 1 74 ? -4.915 -8.162 21.732 1.00 89.62 74 GLU A CA 1
ATOM 607 C C . GLU A 1 74 ? -3.543 -7.555 21.420 1.00 89.62 74 GLU A C 1
ATOM 609 O O . GLU A 1 74 ? -3.215 -7.308 20.259 1.00 89.62 74 GLU A O 1
ATOM 614 N N . ASP A 1 75 ? -2.745 -7.314 22.452 1.00 87.06 75 ASP A N 1
ATOM 615 C CA . ASP A 1 75 ? -1.398 -6.761 22.362 1.00 87.06 75 ASP A CA 1
ATOM 616 C C . ASP A 1 75 ? -0.436 -7.675 23.127 1.00 87.06 75 ASP A C 1
ATOM 618 O O . ASP A 1 75 ? -0.503 -7.811 24.351 1.00 87.06 75 ASP A O 1
ATOM 622 N N . SER A 1 76 ? 0.461 -8.333 22.391 1.00 86.00 76 SER A N 1
ATOM 623 C CA . SER A 1 76 ? 1.391 -9.311 22.959 1.00 86.00 76 SER A CA 1
ATOM 624 C C . SER A 1 76 ? 2.387 -8.725 23.955 1.00 86.00 76 SER A C 1
ATOM 626 O O . SER A 1 76 ? 2.991 -9.493 24.701 1.00 86.00 76 SER A O 1
ATOM 628 N N . ASP A 1 77 ? 2.568 -7.403 23.968 1.00 86.50 77 ASP A N 1
ATOM 629 C CA . ASP A 1 77 ? 3.457 -6.726 24.913 1.00 86.50 77 ASP A CA 1
ATOM 630 C C . ASP A 1 77 ? 2.782 -6.495 26.279 1.00 86.50 77 ASP A C 1
ATOM 632 O O . ASP A 1 77 ? 3.424 -6.058 27.239 1.00 86.50 77 ASP A O 1
ATOM 636 N N . VAL A 1 78 ? 1.486 -6.804 26.399 1.00 87.31 78 VAL A N 1
ATOM 637 C CA . VAL A 1 78 ? 0.727 -6.665 27.641 1.00 87.31 78 VAL A CA 1
ATOM 638 C C . VAL A 1 78 ? 0.853 -7.918 28.501 1.00 87.31 78 VAL A C 1
ATOM 640 O O . VAL A 1 78 ? 0.396 -9.000 28.144 1.00 87.31 78 VAL A O 1
ATOM 643 N N . ASP A 1 79 ? 1.389 -7.742 29.706 1.00 85.62 79 ASP A N 1
ATOM 644 C CA . ASP A 1 79 ? 1.556 -8.817 30.687 1.00 85.62 79 ASP A CA 1
ATOM 645 C C . ASP A 1 79 ? 0.271 -9.049 31.509 1.00 85.62 79 ASP A C 1
ATOM 647 O O . ASP A 1 79 ? 0.174 -8.690 32.686 1.00 85.62 79 ASP A O 1
ATOM 651 N N . ASN A 1 80 ? -0.768 -9.591 30.864 1.00 88.00 80 ASN A N 1
ATOM 652 C CA . ASN A 1 80 ? -1.932 -10.173 31.537 1.00 88.00 80 ASN A CA 1
ATOM 653 C C . ASN A 1 80 ? -2.545 -11.332 30.732 1.00 88.00 80 ASN A C 1
ATOM 655 O O . ASN A 1 80 ? -2.236 -11.521 29.561 1.00 88.00 80 ASN A O 1
ATOM 659 N N . GLU A 1 81 ? -3.434 -12.103 31.364 1.00 87.88 81 GLU A N 1
ATOM 660 C CA . GLU A 1 81 ? -4.063 -13.299 30.773 1.00 87.88 81 GLU A CA 1
ATOM 661 C C . GLU A 1 81 ? -4.803 -13.030 29.451 1.00 87.88 81 GLU A C 1
ATOM 663 O O . GLU A 1 81 ? -4.895 -13.919 28.608 1.00 87.88 81 GLU A O 1
ATOM 668 N N . TYR A 1 82 ? -5.305 -11.810 29.263 1.00 88.19 82 TYR A N 1
ATOM 669 C CA . TYR A 1 82 ? -6.124 -11.415 28.120 1.00 88.19 82 TYR A CA 1
ATOM 670 C C . TYR A 1 82 ? -5.363 -10.587 27.083 1.00 88.19 82 TYR A C 1
ATOM 672 O O . TYR A 1 82 ? -5.957 -10.216 26.077 1.00 88.19 82 TYR A O 1
ATOM 680 N N . LEU A 1 83 ? -4.088 -10.258 27.332 1.00 90.12 83 LEU A N 1
ATOM 681 C CA . LEU A 1 83 ? -3.256 -9.415 26.468 1.00 90.12 83 LEU A CA 1
ATOM 682 C C . LEU A 1 83 ? -3.904 -8.053 26.139 1.00 90.12 83 LEU A C 1
ATOM 684 O O . LEU A 1 83 ? -3.711 -7.498 25.063 1.00 90.12 83 LEU A O 1
ATOM 688 N N . ILE A 1 84 ? -4.708 -7.500 27.053 1.00 92.12 84 ILE A N 1
ATOM 689 C CA . ILE A 1 84 ? -5.447 -6.245 26.836 1.00 92.12 84 ILE A CA 1
ATOM 690 C C . ILE A 1 84 ? -4.998 -5.190 27.836 1.00 92.12 84 ILE A C 1
ATOM 692 O O . ILE A 1 84 ? -5.131 -5.366 29.049 1.00 92.12 84 ILE A O 1
ATOM 696 N N . ASN A 1 85 ? -4.548 -4.040 27.339 1.00 95.69 85 ASN A N 1
ATOM 697 C CA . ASN A 1 85 ? -4.381 -2.847 28.159 1.00 95.69 85 ASN A CA 1
ATOM 698 C C . ASN A 1 85 ? -5.702 -2.064 28.209 1.00 95.69 85 ASN A C 1
ATOM 700 O O . ASN A 1 85 ? -6.149 -1.524 27.199 1.00 95.69 85 ASN A O 1
ATOM 704 N N . GLN A 1 86 ? -6.321 -1.976 29.392 1.00 95.94 86 GLN A N 1
ATOM 705 C CA . GLN A 1 86 ? -7.608 -1.293 29.585 1.00 95.94 86 GLN A CA 1
ATOM 706 C C . GLN A 1 86 ? -7.595 0.166 29.095 1.00 95.94 86 GLN A C 1
ATOM 708 O O . GLN A 1 86 ? -8.544 0.601 28.441 1.00 95.94 86 GLN A O 1
ATOM 713 N N . ALA A 1 87 ? -6.535 0.919 29.404 1.00 96.81 87 ALA A N 1
ATOM 714 C CA . ALA A 1 87 ? -6.454 2.330 29.041 1.00 96.81 87 ALA A CA 1
ATOM 715 C C . ALA A 1 87 ? -6.336 2.504 27.523 1.00 96.81 87 ALA A C 1
ATOM 717 O O . ALA A 1 87 ? -7.024 3.349 26.947 1.00 96.81 87 ALA A O 1
ATOM 718 N N . ASP A 1 88 ? -5.510 1.686 26.872 1.00 97.12 88 ASP A N 1
ATOM 719 C CA . ASP A 1 88 ? -5.339 1.752 25.421 1.00 97.12 88 ASP A CA 1
ATOM 720 C C . ASP A 1 88 ? -6.617 1.303 24.699 1.00 97.12 88 ASP A C 1
ATOM 722 O O . ASP A 1 88 ? -7.067 2.000 23.790 1.00 97.12 88 ASP A O 1
ATOM 726 N N . LEU A 1 89 ? -7.285 0.240 25.176 1.00 98.00 89 LEU A N 1
ATOM 727 C CA . LEU A 1 89 ? -8.568 -0.220 24.634 1.00 98.00 89 LEU A CA 1
ATOM 728 C C . LEU A 1 89 ? -9.627 0.888 24.690 1.00 98.00 89 LEU A C 1
ATOM 730 O O . LEU A 1 89 ? -10.325 1.136 23.700 1.00 98.00 89 LEU A O 1
ATOM 734 N N . PHE A 1 90 ? -9.728 1.585 25.826 1.00 98.56 90 PHE A N 1
ATOM 735 C CA . PHE A 1 90 ? -10.619 2.731 25.985 1.00 98.56 90 PHE A CA 1
ATOM 736 C C . PHE A 1 90 ? -10.268 3.865 25.027 1.00 98.56 90 PHE A C 1
ATOM 738 O O . PHE A 1 90 ? -11.136 4.347 24.297 1.00 98.56 90 PHE A O 1
ATOM 745 N N . HIS A 1 91 ? -9.008 4.304 25.012 1.00 98.56 91 HIS A N 1
ATOM 746 C CA . HIS A 1 91 ? -8.607 5.444 24.196 1.00 98.56 91 HIS A CA 1
ATOM 747 C C . HIS A 1 91 ? -8.727 5.147 22.701 1.00 98.56 91 HIS A C 1
ATOM 749 O O . HIS A 1 91 ? -9.159 6.023 21.949 1.00 98.56 91 HIS A O 1
ATOM 755 N N . TYR A 1 92 ? -8.431 3.921 22.273 1.00 98.56 92 TYR A N 1
ATOM 756 C CA . TYR A 1 92 ? -8.608 3.483 20.894 1.00 98.56 92 TYR A CA 1
ATOM 757 C C . TYR A 1 92 ? -10.072 3.579 20.469 1.00 98.56 92 TYR A C 1
ATOM 759 O O . TYR A 1 92 ? -10.395 4.331 19.548 1.00 98.56 92 TYR A O 1
ATOM 767 N N . ASN A 1 93 ? -10.974 2.925 21.208 1.00 98.69 93 ASN A N 1
ATOM 768 C CA . ASN A 1 93 ? -12.410 2.952 20.924 1.00 98.69 93 ASN A CA 1
ATOM 769 C C . ASN A 1 93 ? -12.982 4.381 20.972 1.00 98.69 93 ASN A C 1
ATOM 771 O O . ASN A 1 93 ? -13.726 4.802 20.085 1.00 98.69 93 ASN A O 1
ATOM 775 N N . ASN A 1 94 ? -12.590 5.178 21.966 1.00 98.44 94 ASN A N 1
ATOM 776 C CA . ASN A 1 94 ? -13.046 6.560 22.099 1.00 98.44 94 ASN A CA 1
ATOM 777 C C . ASN A 1 94 ? -12.558 7.456 20.947 1.00 98.44 94 ASN A C 1
ATOM 779 O O . ASN A 1 94 ? -13.270 8.360 20.504 1.00 98.44 94 ASN A O 1
ATOM 783 N N . TYR A 1 95 ? -11.357 7.204 20.422 1.00 98.56 95 TYR A N 1
ATOM 784 C CA . TYR A 1 95 ? -10.854 7.917 19.256 1.00 98.56 95 TYR A CA 1
ATOM 785 C C . TYR A 1 95 ? -11.585 7.510 17.969 1.00 98.56 95 TYR A C 1
ATOM 787 O O . TYR A 1 95 ? -12.109 8.385 17.281 1.00 98.56 95 TYR A O 1
ATOM 795 N N . ILE A 1 96 ? -11.694 6.215 17.659 1.00 97.94 96 ILE A N 1
ATOM 796 C CA . ILE A 1 96 ? -12.279 5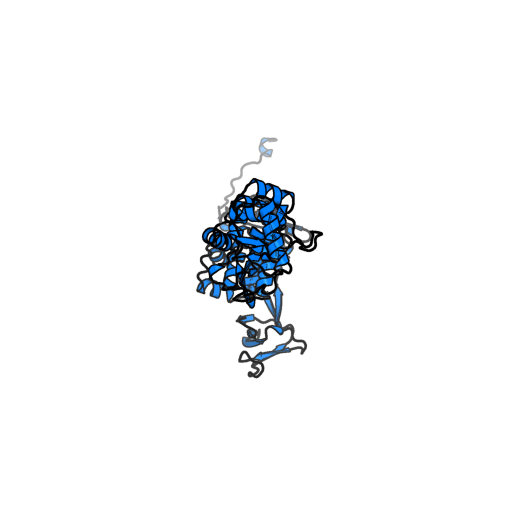.762 16.384 1.00 97.94 96 ILE A CA 1
ATOM 797 C C . ILE A 1 96 ? -13.775 6.103 16.265 1.00 97.94 96 ILE A C 1
ATOM 799 O O . ILE A 1 96 ? -14.243 6.496 15.191 1.00 97.94 96 ILE A O 1
ATOM 803 N N . PHE A 1 97 ? -14.537 6.041 17.363 1.00 98.25 97 PHE A N 1
ATOM 804 C CA . PHE A 1 97 ? -15.970 6.347 17.325 1.00 98.25 97 PHE A CA 1
ATOM 805 C C . PHE A 1 97 ? -16.260 7.843 17.454 1.00 98.25 97 PHE A C 1
ATOM 807 O O . PHE A 1 97 ? -17.114 8.356 16.728 1.00 98.25 97 PHE A O 1
ATOM 814 N N . TYR A 1 98 ? -15.517 8.569 18.295 1.00 97.81 98 TYR A N 1
ATOM 815 C CA . TYR A 1 98 ? -15.866 9.948 18.663 1.00 97.81 98 TYR A CA 1
ATOM 816 C C . TYR A 1 98 ? -14.822 11.006 18.295 1.00 97.81 98 TYR A C 1
ATOM 818 O O . TYR A 1 98 ? -15.028 12.185 18.580 1.00 97.81 98 TYR A O 1
ATOM 826 N N . GLY A 1 99 ? -13.704 10.628 17.671 1.00 97.19 99 GLY A N 1
ATOM 827 C CA . GLY A 1 99 ? -12.630 11.561 17.314 1.00 97.19 99 GLY A CA 1
ATOM 828 C C . GLY A 1 99 ? -12.030 12.264 18.535 1.00 97.19 99 GLY A C 1
ATOM 829 O O . GLY A 1 99 ? -11.635 13.430 18.460 1.00 97.19 99 GLY A O 1
ATOM 830 N N . ASN A 1 100 ? -12.024 11.602 19.698 1.00 98.12 100 ASN A N 1
ATOM 831 C CA . ASN A 1 100 ? -11.615 12.221 20.952 1.00 98.12 100 ASN A CA 1
ATOM 832 C C . ASN A 1 100 ? -10.119 12.599 20.934 1.00 98.12 100 ASN A C 1
ATOM 834 O O . ASN A 1 100 ? -9.244 11.737 21.011 1.00 98.12 100 ASN A O 1
ATOM 838 N N . LYS A 1 101 ? -9.819 13.905 20.897 1.00 97.75 101 LYS A N 1
ATOM 839 C CA . LYS A 1 101 ? -8.441 14.430 20.821 1.00 97.75 101 LYS A CA 1
ATOM 840 C C . LYS A 1 101 ? -7.556 14.050 22.009 1.00 97.75 101 LYS A C 1
ATOM 842 O O . LYS A 1 101 ? -6.357 13.857 21.840 1.00 97.75 101 LYS A O 1
ATOM 847 N N . GLY A 1 102 ? -8.127 13.961 23.212 1.00 97.88 102 GLY A N 1
ATOM 848 C CA . GLY A 1 102 ? -7.381 13.536 24.400 1.00 97.88 102 GLY A CA 1
ATOM 849 C C . GLY A 1 102 ? -6.901 12.093 24.265 1.00 97.88 102 GLY A C 1
ATOM 850 O O . GLY A 1 102 ? -5.736 11.804 24.519 1.00 97.88 102 GLY A O 1
ATOM 851 N N . SER A 1 103 ? -7.782 11.221 23.778 1.00 98.38 103 SER A N 1
ATOM 852 C CA . SER A 1 103 ? -7.477 9.816 23.513 1.00 98.38 103 SER A CA 1
ATOM 853 C C . SER A 1 103 ? -6.452 9.663 22.393 1.00 98.38 103 SER A C 1
ATOM 855 O O . SER A 1 103 ? -5.471 8.955 22.581 1.00 98.38 103 SER A O 1
ATOM 857 N N . TYR A 1 104 ? -6.595 10.413 21.295 1.00 98.44 104 TYR A N 1
ATOM 858 C CA . TYR A 1 104 ? -5.574 10.484 20.242 1.00 98.44 104 TYR A CA 1
ATOM 859 C C . TYR A 1 104 ? -4.189 10.851 20.798 1.00 98.44 104 TYR A C 1
ATOM 861 O O . TYR A 1 104 ? -3.215 10.150 20.542 1.00 98.44 104 TYR A O 1
ATOM 869 N N . ASN A 1 105 ? -4.093 11.908 21.612 1.00 98.19 105 ASN A N 1
ATOM 870 C CA . ASN A 1 105 ? -2.816 12.339 22.188 1.00 98.19 105 ASN A CA 1
ATOM 871 C C . ASN A 1 105 ? -2.217 11.307 23.157 1.00 98.19 105 ASN A C 1
ATOM 873 O O . ASN A 1 105 ? -0.997 11.163 23.211 1.00 98.19 105 ASN A O 1
ATOM 877 N N . LEU A 1 106 ? -3.053 10.597 23.920 1.00 98.06 106 LEU A N 1
ATOM 878 C CA . LEU A 1 106 ? -2.604 9.545 24.833 1.00 98.06 106 LEU A CA 1
ATOM 879 C C . LEU A 1 106 ? -2.090 8.317 24.079 1.00 98.06 106 LEU A C 1
ATOM 881 O O . LEU A 1 106 ? -0.997 7.853 24.393 1.00 98.06 106 LEU A O 1
ATOM 885 N N . LEU A 1 107 ? -2.813 7.852 23.056 1.00 97.88 107 LEU A N 1
ATOM 886 C CA . LEU A 1 107 ? -2.364 6.759 22.185 1.00 97.88 107 LEU A CA 1
ATOM 887 C C . LEU A 1 107 ? -1.058 7.126 21.489 1.00 97.88 107 LEU A C 1
ATOM 889 O O . LEU A 1 107 ? -0.082 6.396 21.584 1.00 97.88 107 LEU A O 1
ATOM 893 N N . LYS A 1 108 ? -0.989 8.319 20.896 1.00 97.50 108 LYS A N 1
ATOM 894 C CA . LYS A 1 108 ? 0.222 8.841 20.256 1.00 97.50 108 LYS A CA 1
ATOM 895 C C . LYS A 1 108 ? 1.447 8.828 21.177 1.00 97.50 108 LYS A C 1
ATOM 897 O O . LYS A 1 108 ? 2.561 8.642 20.701 1.00 97.50 108 LYS A O 1
ATOM 902 N N . ALA A 1 109 ? 1.255 9.062 22.475 1.00 96.81 109 ALA A N 1
ATOM 903 C CA . ALA A 1 109 ? 2.340 9.088 23.450 1.00 96.81 109 ALA A CA 1
ATOM 904 C C . ALA A 1 109 ? 2.706 7.703 24.006 1.00 96.81 109 ALA A C 1
ATOM 906 O O . ALA A 1 109 ? 3.860 7.499 24.374 1.00 96.81 109 ALA A O 1
ATOM 907 N N . LYS A 1 110 ? 1.737 6.787 24.126 1.00 95.31 110 LYS A N 1
ATOM 908 C CA . LYS A 1 110 ? 1.909 5.509 24.837 1.00 95.31 110 LYS A CA 1
ATOM 909 C C . LYS A 1 110 ? 1.963 4.292 23.924 1.00 95.31 110 LYS A C 1
ATOM 911 O O . LYS A 1 110 ? 2.791 3.422 24.152 1.00 95.31 110 LYS A O 1
ATOM 916 N N . ASN A 1 111 ? 1.093 4.242 22.921 1.00 95.50 111 ASN A N 1
ATOM 917 C CA . ASN A 1 111 ? 0.965 3.126 21.993 1.00 95.50 111 ASN A CA 1
ATOM 918 C C . ASN A 1 111 ? 0.611 3.647 20.582 1.00 95.50 111 ASN A C 1
ATOM 920 O O . ASN A 1 111 ? -0.545 3.578 20.150 1.00 95.50 111 ASN A O 1
ATOM 924 N N . PRO A 1 112 ? 1.583 4.251 19.867 1.00 96.69 112 PRO A N 1
ATOM 925 C CA . PRO A 1 112 ? 1.341 4.852 18.557 1.00 96.69 112 PRO A CA 1
ATOM 926 C C . PRO A 1 112 ? 1.028 3.819 17.469 1.00 96.69 112 PRO A C 1
ATOM 928 O O . PRO A 1 112 ? 0.442 4.193 16.456 1.00 96.69 112 PRO A O 1
ATOM 931 N N . ASN A 1 113 ? 1.355 2.538 17.675 1.00 94.88 113 ASN A N 1
ATOM 932 C CA . ASN A 1 113 ? 1.086 1.469 16.709 1.00 94.88 113 ASN A CA 1
ATOM 933 C C . ASN A 1 113 ? -0.410 1.367 16.394 1.00 94.88 113 ASN A C 1
ATOM 935 O O . ASN A 1 113 ? -0.784 1.325 15.229 1.00 94.88 113 ASN A O 1
ATOM 939 N N . LEU A 1 114 ? -1.272 1.510 17.405 1.00 96.50 114 LEU A N 1
ATOM 940 C CA . LEU A 1 114 ? -2.727 1.517 17.219 1.00 96.50 114 LEU A CA 1
ATOM 941 C C . LEU A 1 114 ? -3.208 2.637 16.284 1.00 96.50 114 LEU A C 1
ATOM 943 O O . LEU A 1 114 ? -4.216 2.491 15.599 1.00 96.50 114 LEU A O 1
ATOM 947 N N . LEU A 1 115 ? -2.509 3.777 16.259 1.00 98.19 115 LEU A N 1
ATOM 948 C CA . LEU A 1 115 ? -2.798 4.877 15.336 1.00 98.19 115 LEU A CA 1
ATOM 949 C C . LEU A 1 115 ? -2.183 4.631 13.956 1.00 98.19 115 LEU A C 1
ATOM 951 O O . LEU A 1 115 ? -2.808 4.951 12.944 1.00 98.19 115 LEU A O 1
ATOM 955 N N . ASN A 1 116 ? -0.973 4.075 13.920 1.00 97.50 116 ASN A N 1
ATOM 956 C CA . ASN A 1 116 ? -0.272 3.735 12.690 1.00 97.50 116 ASN A CA 1
ATOM 957 C C . ASN A 1 116 ? -1.076 2.718 11.871 1.00 97.50 116 ASN A C 1
ATOM 959 O O . ASN A 1 116 ? -1.300 2.959 10.687 1.00 97.50 116 ASN A O 1
ATOM 963 N N . ASP A 1 117 ? -1.597 1.666 12.504 1.00 96.81 117 ASP A N 1
ATOM 964 C CA . ASP A 1 117 ? -2.372 0.604 11.852 1.00 96.81 117 ASP A CA 1
ATOM 965 C C . ASP A 1 117 ? -3.628 1.140 11.155 1.00 96.81 117 ASP A C 1
ATOM 967 O O . ASP A 1 117 ? -3.969 0.693 10.062 1.00 96.81 117 ASP A O 1
ATOM 971 N N . LEU A 1 118 ? -4.297 2.155 11.721 1.00 97.88 118 LEU A N 1
ATOM 972 C CA . LEU A 1 118 ? -5.446 2.798 11.067 1.00 97.88 118 LEU A CA 1
ATOM 973 C C . LEU A 1 118 ? -5.087 3.294 9.661 1.00 97.88 118 LEU A C 1
ATOM 975 O O . LEU A 1 118 ? -5.865 3.120 8.728 1.00 97.88 118 LEU A O 1
ATOM 979 N N . VAL A 1 119 ? -3.905 3.887 9.494 1.00 98.12 119 VAL A N 1
ATOM 980 C CA . VAL A 1 119 ? -3.454 4.431 8.206 1.00 98.12 119 VAL A CA 1
ATOM 981 C C . VAL A 1 119 ? -2.758 3.364 7.358 1.00 98.12 119 VAL A C 1
ATOM 983 O O . VAL A 1 119 ? -3.035 3.274 6.166 1.00 98.12 119 VAL A O 1
ATOM 986 N N . ILE A 1 120 ? -1.859 2.577 7.953 1.00 97.25 120 ILE A N 1
ATOM 987 C CA . ILE A 1 120 ? -0.988 1.629 7.246 1.00 97.25 120 ILE A CA 1
ATOM 988 C C . ILE A 1 120 ? -1.754 0.356 6.896 1.00 97.25 120 ILE A C 1
ATOM 990 O O . ILE A 1 120 ? -1.838 0.012 5.727 1.00 97.25 120 ILE A O 1
ATOM 994 N N . GLU A 1 121 ? -2.373 -0.309 7.867 1.00 94.19 121 GLU A N 1
ATOM 995 C CA . GLU A 1 121 ? -3.079 -1.574 7.631 1.00 94.19 121 GLU A CA 1
ATOM 996 C C . GLU A 1 121 ? -4.437 -1.317 6.971 1.00 94.19 121 GLU A C 1
ATOM 998 O O . GLU A 1 121 ? -4.785 -1.927 5.959 1.00 94.19 121 GLU A O 1
ATOM 1003 N N . PHE A 1 122 ? -5.200 -0.356 7.497 1.00 95.56 122 PHE A N 1
ATOM 1004 C CA . PHE A 1 122 ? -6.594 -0.143 7.094 1.00 95.56 122 PHE A CA 1
ATOM 1005 C C . PHE A 1 122 ? -6.795 0.953 6.043 1.00 95.56 122 PHE A C 1
ATOM 1007 O O . PHE A 1 122 ? -7.889 1.094 5.496 1.00 95.56 122 PHE A O 1
ATOM 1014 N N . GLY A 1 123 ? -5.756 1.728 5.721 1.00 96.44 123 GLY A N 1
ATOM 1015 C CA . GLY A 1 123 ? -5.830 2.762 4.690 1.00 96.44 123 GLY A CA 1
ATOM 1016 C C . GLY A 1 123 ? -6.698 3.968 5.067 1.00 96.44 123 GLY A C 1
ATOM 1017 O O . GLY A 1 123 ? -7.063 4.747 4.181 1.00 96.44 123 GLY A O 1
ATOM 1018 N N . TYR A 1 124 ? -7.047 4.148 6.344 1.00 97.50 124 TYR A N 1
ATOM 1019 C CA . TYR A 1 124 ? -7.888 5.249 6.806 1.00 97.50 124 TYR A CA 1
ATOM 1020 C C . TYR A 1 124 ? -7.170 6.592 6.657 1.00 97.50 124 TYR A C 1
ATOM 1022 O O . TYR A 1 124 ? -6.189 6.871 7.341 1.00 97.50 124 TYR A O 1
ATOM 1030 N N . ASN A 1 125 ? -7.698 7.468 5.798 1.00 96.81 125 ASN A N 1
ATOM 1031 C CA . ASN A 1 125 ? -7.075 8.762 5.501 1.00 96.81 125 ASN A CA 1
ATOM 1032 C C . ASN A 1 125 ? -8.010 9.975 5.660 1.00 96.81 125 ASN A C 1
ATOM 1034 O O . ASN A 1 125 ? -7.697 11.073 5.181 1.00 96.81 125 ASN A O 1
ATOM 1038 N N . LYS A 1 126 ? -9.180 9.804 6.294 1.00 96.56 126 LYS A N 1
ATOM 1039 C CA . LYS A 1 126 ? -10.141 10.906 6.493 1.00 96.56 126 LYS A CA 1
ATOM 1040 C C . LYS A 1 126 ? -9.715 11.873 7.591 1.00 96.56 126 LYS A C 1
ATOM 1042 O O . LYS A 1 126 ? -9.953 13.073 7.465 1.00 96.56 126 LYS A O 1
ATOM 1047 N N . ASP A 1 127 ? -9.068 11.377 8.644 1.00 97.50 127 ASP A N 1
ATOM 1048 C CA . ASP A 1 127 ? -8.421 12.235 9.633 1.00 97.50 127 ASP A CA 1
ATOM 1049 C C . ASP A 1 127 ? -7.049 12.672 9.103 1.00 97.50 127 ASP A C 1
ATOM 1051 O O . ASP A 1 127 ? -6.079 11.910 9.085 1.00 97.50 127 ASP A O 1
ATOM 1055 N N . LYS A 1 128 ? -6.975 13.920 8.637 1.00 96.81 128 LYS A N 1
ATOM 1056 C CA . LYS A 1 128 ? -5.753 14.486 8.056 1.00 96.81 128 LYS A CA 1
ATOM 1057 C C . LYS A 1 128 ? -4.676 14.798 9.093 1.00 96.81 128 LYS A C 1
ATOM 1059 O O . LYS A 1 128 ? -3.501 14.811 8.734 1.00 96.81 128 LYS A O 1
ATOM 1064 N N . GLU A 1 129 ? -5.037 15.007 10.360 1.00 97.38 129 GLU A N 1
ATOM 1065 C CA . GLU A 1 129 ? -4.050 15.176 11.430 1.00 97.38 129 GLU A CA 1
ATOM 1066 C C . GLU A 1 129 ? -3.351 13.841 11.717 1.00 97.38 129 GLU A C 1
ATOM 1068 O O . GLU A 1 129 ? -2.119 13.796 11.758 1.00 97.38 129 GLU A O 1
ATOM 1073 N N . LEU A 1 130 ? -4.129 12.757 11.811 1.00 98.44 130 LEU A N 1
ATOM 1074 C CA . LEU A 1 130 ? -3.612 11.393 11.931 1.00 98.44 130 LEU A CA 1
ATOM 1075 C C . LEU A 1 130 ? -2.764 11.004 10.717 1.00 98.44 130 LEU A C 1
ATOM 1077 O O . LEU A 1 130 ? -1.619 10.595 10.881 1.00 98.44 130 LEU A O 1
ATOM 1081 N N . THR A 1 131 ? -3.298 11.177 9.504 1.00 98.44 131 THR A N 1
ATOM 1082 C CA . THR A 1 131 ? -2.605 10.800 8.257 1.00 98.44 131 THR A CA 1
ATOM 1083 C C . THR A 1 131 ? -1.243 11.486 8.166 1.00 98.44 131 THR A C 1
ATOM 1085 O O . THR A 1 131 ? -0.224 10.840 7.931 1.00 98.44 131 THR A O 1
ATOM 1088 N N . LYS A 1 132 ? -1.200 12.798 8.435 1.00 98.19 132 LYS A N 1
ATOM 1089 C CA . LYS A 1 132 ? 0.050 13.558 8.475 1.00 98.19 132 LYS A CA 1
ATOM 1090 C C . LYS A 1 132 ? 1.003 13.023 9.536 1.00 98.19 132 LYS A C 1
ATOM 1092 O O . LYS A 1 132 ? 2.197 12.911 9.262 1.00 98.19 132 LYS A O 1
ATOM 1097 N N . TYR A 1 133 ? 0.508 12.748 10.743 1.00 98.19 133 TYR A N 1
ATOM 1098 C CA . TYR A 1 133 ? 1.328 12.219 11.827 1.00 98.19 133 TYR A CA 1
ATOM 1099 C C . TYR A 1 133 ? 1.970 10.886 11.435 1.00 98.19 133 TYR A C 1
ATOM 1101 O O . TYR A 1 133 ? 3.192 10.779 11.530 1.00 98.19 133 TYR A O 1
ATOM 1109 N N . VAL A 1 134 ? 1.184 9.926 10.941 1.00 98.31 134 VAL A N 1
ATOM 1110 C CA . VAL A 1 134 ? 1.695 8.604 10.561 1.00 98.31 134 VAL A CA 1
ATOM 1111 C C . VAL A 1 134 ? 2.723 8.734 9.439 1.00 98.31 134 VAL A C 1
ATOM 1113 O O . VAL A 1 134 ? 3.865 8.333 9.625 1.00 98.31 134 VAL A O 1
ATOM 1116 N N . LEU A 1 135 ? 2.393 9.407 8.330 1.00 97.75 135 LEU A N 1
ATOM 1117 C CA . LEU A 1 135 ? 3.320 9.556 7.197 1.00 97.75 135 LEU A CA 1
ATOM 1118 C C . LEU A 1 135 ? 4.613 10.298 7.566 1.00 97.75 135 LEU A C 1
ATOM 1120 O O . LEU A 1 135 ? 5.682 9.999 7.039 1.00 97.75 135 LEU A O 1
ATOM 1124 N N . SER A 1 136 ? 4.542 11.271 8.480 1.00 96.00 136 SER A N 1
ATOM 1125 C CA . SER A 1 136 ? 5.728 12.021 8.913 1.00 96.00 136 SER A CA 1
ATOM 1126 C C . SER A 1 136 ? 6.711 11.155 9.704 1.00 96.00 136 SER A C 1
ATOM 1128 O O . SER A 1 136 ? 7.914 11.410 9.632 1.00 96.00 136 SER A O 1
ATOM 1130 N N . ASN A 1 137 ? 6.209 10.158 10.438 1.00 95.69 137 ASN A N 1
ATOM 1131 C CA . ASN A 1 137 ? 6.998 9.271 11.300 1.00 95.69 137 ASN A CA 1
ATOM 1132 C C . ASN A 1 137 ? 7.205 7.873 10.699 1.00 95.69 137 ASN A C 1
ATOM 1134 O O . ASN A 1 137 ? 7.848 7.039 11.327 1.00 95.69 137 ASN A O 1
ATOM 1138 N N . PHE A 1 138 ? 6.668 7.622 9.507 1.00 96.00 138 PHE A N 1
ATOM 1139 C CA . PHE A 1 138 ? 6.805 6.355 8.808 1.00 96.00 138 PHE A CA 1
ATOM 1140 C C . PHE A 1 138 ? 8.243 6.142 8.314 1.00 96.00 138 PHE A C 1
ATOM 1142 O O . PHE A 1 138 ? 8.862 7.067 7.774 1.00 96.00 138 PHE A O 1
ATOM 1149 N N . ASP A 1 139 ? 8.755 4.923 8.490 1.00 93.56 139 ASP A N 1
ATOM 1150 C CA . ASP A 1 139 ? 10.039 4.488 7.943 1.00 93.56 139 ASP A CA 1
ATOM 1151 C C . ASP A 1 139 ? 9.838 3.944 6.526 1.00 93.56 139 ASP A C 1
ATOM 1153 O O . ASP A 1 139 ? 9.477 2.788 6.322 1.00 93.56 139 ASP A O 1
ATOM 1157 N N . PHE A 1 140 ? 10.087 4.787 5.525 1.00 92.25 140 PHE A N 1
ATOM 1158 C CA . PHE A 1 140 ? 9.949 4.392 4.123 1.00 92.25 140 PHE A CA 1
ATOM 1159 C C . PHE A 1 140 ? 11.013 3.395 3.654 1.00 92.25 140 PHE A C 1
ATOM 1161 O O . PHE A 1 140 ? 10.896 2.898 2.540 1.00 92.25 140 PHE A O 1
ATOM 1168 N N . SER A 1 141 ? 12.033 3.089 4.461 1.00 87.12 141 SER A N 1
ATOM 1169 C CA . SER A 1 141 ? 13.004 2.039 4.135 1.00 87.12 141 SER A CA 1
ATOM 1170 C C . SER A 1 141 ? 12.514 0.627 4.479 1.00 87.12 141 SER A C 1
ATOM 1172 O O . SER A 1 141 ? 13.073 -0.350 3.976 1.00 87.12 141 SER A O 1
ATOM 1174 N N . ASP A 1 142 ? 11.447 0.498 5.276 1.00 91.00 142 ASP A N 1
ATOM 1175 C CA . ASP A 1 142 ? 10.772 -0.776 5.511 1.00 91.00 142 ASP A CA 1
ATOM 1176 C C . ASP A 1 142 ? 9.934 -1.166 4.285 1.00 91.00 142 ASP A C 1
ATOM 1178 O O . ASP A 1 142 ? 8.803 -0.716 4.101 1.00 91.00 142 ASP A O 1
ATOM 1182 N N . GLY A 1 143 ? 10.487 -2.031 3.434 1.00 88.56 143 GLY A N 1
ATOM 1183 C CA . GLY A 1 143 ? 9.812 -2.492 2.220 1.00 88.56 143 GLY A CA 1
ATOM 1184 C C . GLY A 1 143 ? 8.501 -3.249 2.474 1.00 88.56 143 GLY A C 1
ATOM 1185 O O . GLY A 1 143 ? 7.599 -3.184 1.636 1.00 88.56 143 GLY A O 1
ATOM 1186 N N . SER A 1 144 ? 8.369 -3.949 3.609 1.00 90.81 144 SER A N 1
ATOM 1187 C CA . SER A 1 144 ? 7.106 -4.597 4.006 1.00 90.81 144 SER A CA 1
ATOM 1188 C C . SER A 1 144 ? 6.069 -3.558 4.398 1.00 90.81 144 SER A C 1
ATOM 1190 O O . SER A 1 144 ? 5.029 -3.476 3.750 1.00 90.81 144 SER A O 1
ATOM 1192 N N . GLY A 1 145 ? 6.394 -2.702 5.368 1.00 93.44 145 GLY A N 1
ATOM 1193 C CA . GLY A 1 145 ? 5.492 -1.644 5.803 1.00 93.44 145 GLY A CA 1
ATOM 1194 C C . GLY A 1 145 ? 5.118 -0.699 4.662 1.00 93.44 145 GLY A C 1
ATOM 1195 O O . GLY A 1 145 ? 3.985 -0.229 4.595 1.00 93.44 145 GLY A O 1
ATOM 1196 N N . PHE A 1 146 ? 6.039 -0.409 3.733 1.00 95.44 146 PHE A N 1
ATOM 1197 C CA . PHE A 1 146 ? 5.748 0.456 2.588 1.00 95.44 146 PHE A CA 1
ATOM 1198 C C . PHE A 1 146 ? 4.765 -0.208 1.624 1.00 95.44 146 PHE A C 1
ATOM 1200 O O . PHE A 1 146 ? 3.890 0.468 1.081 1.00 95.44 146 PHE A O 1
ATOM 1207 N N . HIS A 1 147 ? 4.876 -1.527 1.435 1.00 95.69 147 HIS A N 1
ATOM 1208 C CA . HIS A 1 147 ? 3.907 -2.302 0.663 1.00 95.69 147 HIS A CA 1
ATOM 1209 C C . HIS A 1 147 ? 2.527 -2.280 1.334 1.00 95.69 147 HIS A C 1
ATOM 1211 O O . HIS A 1 147 ? 1.557 -1.947 0.654 1.00 95.69 147 HIS A O 1
ATOM 1217 N N . ASP A 1 148 ? 2.449 -2.507 2.646 1.00 95.25 148 ASP A N 1
ATOM 1218 C CA . ASP A 1 148 ? 1.189 -2.459 3.406 1.00 95.25 148 ASP A CA 1
ATOM 1219 C C . ASP A 1 148 ? 0.555 -1.056 3.373 1.00 95.25 148 ASP A C 1
ATOM 1221 O O . ASP A 1 148 ? -0.645 -0.899 3.156 1.00 95.25 148 ASP A O 1
ATOM 1225 N N . LEU A 1 149 ? 1.371 -0.002 3.468 1.00 97.25 149 LEU A N 1
ATOM 1226 C CA . LEU A 1 149 ? 0.910 1.383 3.389 1.00 97.25 149 LEU A CA 1
ATOM 1227 C C . LEU A 1 149 ? 0.203 1.685 2.057 1.00 97.25 149 LEU A C 1
ATOM 1229 O O . LEU A 1 149 ? -0.853 2.327 2.049 1.00 97.25 149 LEU A O 1
ATOM 1233 N N . ILE A 1 150 ? 0.778 1.254 0.929 1.00 97.19 150 ILE A N 1
ATOM 1234 C CA . ILE A 1 150 ? 0.293 1.614 -0.413 1.00 97.19 150 ILE A CA 1
ATOM 1235 C C . ILE A 1 150 ? -0.662 0.582 -1.024 1.00 97.19 150 ILE A C 1
ATOM 1237 O O . ILE A 1 150 ? -1.249 0.876 -2.066 1.00 97.19 150 ILE A O 1
ATOM 1241 N N . PHE A 1 151 ? -0.851 -0.592 -0.419 1.00 97.25 151 PHE A N 1
ATOM 1242 C CA . PHE A 1 151 ? -1.759 -1.626 -0.920 1.00 97.25 151 PHE A CA 1
ATOM 1243 C C . PHE A 1 151 ? -2.812 -2.031 0.111 1.00 97.25 151 PHE A C 1
ATOM 1245 O O . PHE A 1 151 ? -2.530 -2.223 1.282 1.00 97.25 151 PHE A O 1
ATOM 1252 N N . THR A 1 152 ? -4.039 -2.255 -0.352 1.00 94.19 152 THR A N 1
ATOM 1253 C CA . THR A 1 152 ? -5.045 -3.011 0.402 1.00 94.19 152 THR A CA 1
ATOM 1254 C C . THR A 1 152 ? -5.028 -4.454 -0.075 1.00 94.19 152 THR A C 1
ATOM 1256 O O . THR A 1 152 ? -5.159 -4.701 -1.274 1.00 94.19 152 THR A O 1
ATOM 1259 N N . TYR A 1 153 ? -4.910 -5.413 0.841 1.00 91.94 153 TYR A N 1
ATOM 1260 C CA . TYR A 1 153 ? -5.174 -6.813 0.520 1.00 91.94 153 TYR A CA 1
ATOM 1261 C C . TYR A 1 153 ? -6.678 -7.086 0.543 1.00 91.94 153 TYR A C 1
ATOM 1263 O O . TYR A 1 153 ? -7.348 -6.761 1.518 1.00 91.94 153 TYR A O 1
ATOM 1271 N N . HIS A 1 154 ? -7.182 -7.719 -0.514 1.00 88.81 154 HIS A N 1
ATOM 1272 C CA . HIS A 1 154 ? -8.580 -8.094 -0.709 1.00 88.81 154 HIS A CA 1
ATOM 1273 C C . HIS A 1 154 ? -8.747 -9.602 -0.590 1.00 88.81 154 HIS A C 1
ATOM 1275 O O . HIS A 1 154 ? -8.478 -10.353 -1.536 1.00 88.81 154 HIS A O 1
ATOM 1281 N N . PRO A 1 155 ? -9.177 -10.097 0.574 1.00 82.31 155 PRO A N 1
ATOM 1282 C CA . PRO A 1 155 ? -9.148 -11.519 0.853 1.00 82.31 155 PRO A CA 1
ATOM 1283 C C . PRO A 1 155 ? -10.134 -12.398 0.082 1.00 82.31 155 PRO A C 1
ATOM 1285 O O . PRO A 1 155 ? -10.094 -13.621 0.205 1.00 82.31 155 PRO A O 1
ATOM 1288 N N . GLU A 1 156 ? -11.130 -11.808 -0.561 1.00 82.50 156 GLU A N 1
ATOM 1289 C CA . GLU A 1 156 ? -12.136 -12.482 -1.382 1.00 82.50 156 GLU A CA 1
ATOM 1290 C C . GLU A 1 156 ? -11.648 -12.736 -2.806 1.00 82.50 156 GLU A C 1
ATOM 1292 O O . GLU A 1 156 ? -12.051 -13.722 -3.419 1.00 82.50 156 GLU A O 1
ATOM 1297 N N . THR A 1 157 ? -10.745 -11.890 -3.302 1.00 89.00 157 THR A N 1
ATOM 1298 C CA . THR A 1 157 ? -10.060 -12.086 -4.586 1.00 89.00 157 THR A CA 1
ATOM 1299 C C . THR A 1 157 ? -8.644 -12.634 -4.413 1.00 89.00 157 THR A C 1
ATOM 1301 O O . THR A 1 157 ? -8.055 -13.104 -5.384 1.00 89.00 157 THR A O 1
ATOM 1304 N N . SER A 1 158 ? -8.114 -12.597 -3.185 1.00 91.06 158 SER A N 1
ATOM 1305 C CA . SER A 1 158 ? -6.707 -12.849 -2.862 1.00 91.06 158 SER A CA 1
ATOM 1306 C C . SER A 1 158 ? -5.762 -11.940 -3.650 1.00 91.06 158 SER A C 1
ATOM 1308 O O . SER A 1 158 ? -4.710 -12.386 -4.099 1.00 91.06 158 SER A O 1
ATOM 1310 N N . LYS A 1 159 ? -6.150 -10.671 -3.839 1.00 95.56 159 LYS A N 1
ATOM 1311 C CA . LYS A 1 159 ? -5.383 -9.684 -4.608 1.00 95.56 159 LYS A CA 1
ATOM 1312 C C . LYS A 1 159 ? -5.052 -8.447 -3.781 1.00 95.56 159 LYS A C 1
ATOM 1314 O O . LYS A 1 159 ? -5.838 -8.035 -2.939 1.00 95.56 159 LYS A O 1
ATOM 1319 N N . TYR A 1 160 ? -3.939 -7.801 -4.091 1.00 96.81 160 TYR A N 1
ATOM 1320 C CA . TYR A 1 160 ? -3.599 -6.461 -3.634 1.00 96.81 160 TYR A CA 1
ATOM 1321 C C . TYR A 1 160 ? -4.137 -5.405 -4.606 1.00 96.81 160 TYR A C 1
ATOM 1323 O O . TYR A 1 160 ? -3.969 -5.509 -5.826 1.00 96.81 160 TYR A O 1
ATOM 1331 N N . GLU A 1 161 ? -4.758 -4.363 -4.060 1.00 96.75 161 GLU A N 1
ATOM 1332 C CA . GLU A 1 161 ? -5.206 -3.170 -4.778 1.00 96.75 161 GLU A CA 1
ATOM 1333 C C . GLU A 1 161 ? -4.406 -1.946 -4.328 1.00 96.75 161 GLU A C 1
ATOM 1335 O O . GLU A 1 161 ? -4.207 -1.728 -3.136 1.00 96.75 161 GLU A O 1
ATOM 1340 N N . LEU A 1 162 ? -3.938 -1.144 -5.287 1.00 97.94 162 LEU A N 1
ATOM 1341 C CA . LEU A 1 162 ? -3.145 0.049 -5.004 1.00 97.94 162 LEU A CA 1
ATOM 1342 C C . LEU A 1 162 ? -4.014 1.175 -4.427 1.00 97.94 162 LEU A C 1
ATOM 1344 O O . LEU A 1 162 ? -4.996 1.600 -5.036 1.00 97.94 162 LEU A O 1
ATOM 1348 N N . ARG A 1 163 ? -3.574 1.747 -3.309 1.00 97.38 163 ARG A N 1
ATOM 1349 C CA . ARG A 1 163 ? -4.124 2.963 -2.709 1.00 97.38 163 ARG A CA 1
ATOM 1350 C C . ARG A 1 163 ? -3.509 4.195 -3.370 1.00 97.38 163 ARG A C 1
ATOM 1352 O O . ARG A 1 163 ? -2.652 4.865 -2.801 1.00 97.38 163 ARG A O 1
ATOM 1359 N N . GLU A 1 164 ? -3.954 4.518 -4.585 1.00 95.88 164 GLU A N 1
ATOM 1360 C CA . GLU A 1 164 ? -3.428 5.661 -5.360 1.00 95.88 164 GLU A CA 1
ATOM 1361 C C . GLU A 1 164 ? -3.443 6.986 -4.560 1.00 95.88 164 GLU A C 1
ATOM 1363 O O . GLU A 1 164 ? -2.530 7.804 -4.682 1.00 95.88 164 GLU A O 1
ATOM 1368 N N . TYR A 1 165 ? -4.439 7.179 -3.684 1.00 95.75 165 TYR A N 1
ATOM 1369 C CA . TYR A 1 165 ? -4.572 8.372 -2.838 1.00 95.75 165 TYR A CA 1
ATOM 1370 C C . TYR A 1 165 ? -3.427 8.559 -1.834 1.00 95.75 165 TYR A C 1
ATOM 1372 O O . TYR A 1 165 ? -3.149 9.694 -1.453 1.00 95.75 165 TYR A O 1
ATOM 1380 N N . VAL A 1 166 ? -2.744 7.485 -1.424 1.00 97.31 166 VAL A N 1
ATOM 1381 C CA . VAL A 1 166 ? -1.630 7.563 -0.467 1.00 97.31 166 VAL A CA 1
ATOM 1382 C C . VAL A 1 166 ? -0.488 8.391 -1.046 1.00 97.31 166 VAL A C 1
ATOM 1384 O O . VAL A 1 166 ? 0.106 9.192 -0.333 1.00 97.31 166 VAL A O 1
ATOM 1387 N N . PHE A 1 167 ? -0.232 8.294 -2.353 1.00 95.31 167 PHE A N 1
ATOM 1388 C CA . PHE A 1 167 ? 0.784 9.115 -3.018 1.00 95.31 167 PHE A CA 1
ATOM 1389 C C . PHE A 1 167 ? 0.413 10.601 -3.017 1.00 95.31 167 PHE A C 1
ATOM 1391 O O . PHE A 1 167 ? 1.287 11.445 -2.839 1.00 95.31 167 PHE A O 1
ATOM 1398 N N . ALA A 1 168 ? -0.875 10.932 -3.146 1.00 95.00 168 ALA A N 1
ATOM 1399 C CA . ALA A 1 168 ? -1.342 12.311 -3.024 1.00 95.00 168 ALA A CA 1
ATOM 1400 C C . ALA A 1 168 ? -1.191 12.838 -1.585 1.00 95.00 168 ALA A C 1
ATOM 1402 O O . ALA A 1 168 ? -0.763 13.975 -1.392 1.00 95.00 168 ALA A O 1
ATOM 1403 N N . ASP A 1 169 ? -1.495 12.014 -0.575 1.00 97.25 169 ASP A N 1
ATOM 1404 C CA . ASP A 1 169 ? -1.285 12.369 0.833 1.00 97.25 169 ASP A CA 1
ATOM 1405 C C . ASP A 1 169 ? 0.224 12.528 1.147 1.00 97.25 169 ASP A C 1
ATOM 1407 O O . ASP A 1 169 ? 0.614 13.493 1.807 1.00 97.25 169 ASP A O 1
ATOM 1411 N N . ILE A 1 170 ? 1.094 11.664 0.609 1.00 95.69 170 ILE A N 1
ATOM 1412 C CA . ILE A 1 170 ? 2.561 11.780 0.708 1.00 95.69 170 ILE A CA 1
ATOM 1413 C C . ILE A 1 170 ? 3.056 13.094 0.089 1.00 95.69 170 ILE A C 1
ATOM 1415 O O . ILE A 1 170 ? 3.768 13.845 0.755 1.00 95.69 170 ILE A O 1
ATOM 1419 N N . GLU A 1 171 ? 2.666 13.398 -1.155 1.00 93.69 171 GLU A N 1
ATOM 1420 C CA . GLU A 1 171 ? 3.034 14.643 -1.848 1.00 93.69 171 GLU A CA 1
ATOM 1421 C C . GLU A 1 171 ? 2.543 15.892 -1.098 1.00 93.69 171 GLU A C 1
ATOM 1423 O O . GLU A 1 171 ? 3.200 16.935 -1.124 1.00 93.69 171 GLU A O 1
ATOM 1428 N N . HIS A 1 172 ? 1.386 15.799 -0.438 1.00 95.62 172 HIS A N 1
ATOM 1429 C CA . HIS A 1 172 ? 0.791 16.907 0.297 1.00 95.62 172 HIS A CA 1
ATOM 1430 C C . HIS A 1 172 ? 1.464 17.164 1.653 1.00 95.62 172 HIS A C 1
ATOM 1432 O O . HIS A 1 172 ? 1.639 18.323 2.039 1.00 95.62 172 HIS A O 1
ATOM 1438 N N . PHE A 1 173 ? 1.809 16.107 2.393 1.00 96.75 173 PHE A N 1
ATOM 1439 C CA . PHE A 1 173 ? 2.267 16.228 3.778 1.00 96.75 173 PHE A CA 1
ATOM 1440 C C . PHE A 1 173 ? 3.783 16.208 3.959 1.00 96.75 173 PHE A C 1
ATOM 1442 O O . PHE A 1 173 ? 4.257 16.764 4.954 1.00 96.75 173 PHE A O 1
ATOM 1449 N N . LEU A 1 174 ? 4.531 15.581 3.050 1.00 94.88 174 LEU A N 1
ATOM 1450 C CA . LEU A 1 174 ? 5.981 15.436 3.170 1.00 94.88 174 LEU A CA 1
ATOM 1451 C C . LEU A 1 174 ? 6.727 16.470 2.323 1.00 94.88 174 LEU A C 1
ATOM 1453 O O . LEU A 1 174 ? 6.242 16.955 1.301 1.00 94.88 174 LEU A O 1
ATOM 1457 N N . ASP A 1 175 ? 7.937 16.825 2.751 1.00 91.44 175 ASP A N 1
ATOM 1458 C CA . ASP A 1 175 ? 8.787 17.725 1.983 1.00 91.44 175 ASP A CA 1
ATOM 1459 C C . ASP A 1 175 ? 9.400 17.017 0.766 1.00 91.44 175 ASP A C 1
ATOM 1461 O O . ASP A 1 175 ? 9.680 15.818 0.773 1.00 91.44 175 ASP A O 1
ATOM 1465 N N . LYS A 1 176 ? 9.651 17.781 -0.301 1.00 88.00 176 LYS A N 1
ATOM 1466 C CA . LYS A 1 176 ? 10.141 17.232 -1.574 1.00 88.00 176 LYS A CA 1
ATOM 1467 C C . LYS A 1 176 ? 11.468 16.480 -1.448 1.00 88.00 176 LYS A C 1
ATOM 1469 O O . LYS A 1 176 ? 11.707 15.578 -2.247 1.00 88.00 176 LYS A O 1
ATOM 1474 N N . GLU A 1 177 ? 12.332 16.859 -0.508 1.00 87.62 177 GLU A N 1
ATOM 1475 C CA . GLU A 1 177 ? 13.628 16.204 -0.325 1.00 87.62 177 GLU A CA 1
ATOM 1476 C C . GLU A 1 177 ? 13.463 14.839 0.341 1.00 87.62 177 GLU A C 1
ATOM 1478 O O . GLU A 1 177 ? 14.025 13.863 -0.159 1.00 87.62 177 GLU A O 1
ATOM 1483 N N . LYS A 1 178 ? 12.635 14.740 1.388 1.00 88.81 178 LYS A N 1
ATOM 1484 C CA . LYS A 1 178 ? 12.272 13.465 2.015 1.00 88.81 178 LYS A CA 1
ATOM 1485 C C . LYS A 1 178 ? 11.621 12.520 1.011 1.00 88.81 178 LYS A C 1
ATOM 1487 O O . LYS A 1 178 ? 12.066 11.385 0.873 1.00 88.81 178 LYS A O 1
ATOM 1492 N N . ILE A 1 179 ? 10.644 12.991 0.231 1.00 89.88 179 ILE A N 1
ATOM 1493 C CA . ILE A 1 179 ? 9.968 12.131 -0.755 1.00 89.88 179 ILE A CA 1
ATOM 1494 C C . ILE A 1 179 ? 10.974 11.584 -1.788 1.00 89.88 179 ILE A C 1
ATOM 1496 O O . ILE A 1 179 ? 10.990 10.387 -2.071 1.00 89.88 179 ILE A O 1
ATOM 1500 N N . LYS A 1 180 ? 11.871 12.432 -2.313 1.00 86.31 180 LYS A N 1
ATOM 1501 C CA . LYS A 1 180 ? 12.919 12.009 -3.260 1.00 86.31 180 LYS A CA 1
ATOM 1502 C C . LYS A 1 180 ? 13.908 11.000 -2.683 1.00 86.31 180 LYS A C 1
ATOM 1504 O O . LYS A 1 180 ? 14.359 10.132 -3.426 1.00 86.31 180 LYS A O 1
ATOM 1509 N N . LYS A 1 181 ? 14.295 11.157 -1.417 1.00 86.56 181 LYS A N 1
ATOM 1510 C CA . LYS A 1 181 ? 15.343 10.344 -0.785 1.00 86.56 181 LYS A CA 1
ATOM 1511 C C . LYS A 1 181 ? 14.828 9.050 -0.180 1.00 86.56 181 LYS A C 1
ATOM 1513 O O . LYS A 1 181 ? 15.567 8.078 -0.178 1.00 86.56 181 LYS A O 1
ATOM 1518 N N . GLU A 1 182 ? 13.609 9.055 0.343 1.00 88.06 182 GLU A N 1
ATOM 1519 C CA . GLU A 1 182 ? 13.101 7.960 1.167 1.00 88.06 182 GLU A CA 1
ATOM 1520 C C . GLU A 1 182 ? 11.914 7.249 0.522 1.00 88.06 182 GLU A C 1
ATOM 1522 O O . GLU A 1 182 ? 11.860 6.032 0.552 1.00 88.06 182 GLU A O 1
ATOM 1527 N N . VAL A 1 183 ? 10.975 7.963 -0.103 1.00 87.44 183 VAL A N 1
ATOM 1528 C CA . VAL A 1 183 ? 9.762 7.326 -0.648 1.00 87.44 183 VAL A CA 1
ATOM 1529 C C . VAL A 1 183 ? 10.048 6.701 -2.008 1.00 87.44 183 VAL A C 1
ATOM 1531 O O . VAL A 1 183 ? 9.831 5.513 -2.235 1.00 87.44 183 VAL A O 1
ATOM 1534 N N . TYR A 1 184 ? 10.535 7.513 -2.941 1.00 85.06 184 TYR A N 1
ATOM 1535 C CA . TYR A 1 184 ? 10.601 7.118 -4.340 1.00 85.06 184 TYR A CA 1
ATOM 1536 C C . TYR A 1 184 ? 11.642 6.055 -4.709 1.00 85.06 184 TYR A C 1
ATOM 1538 O O . TYR A 1 184 ? 11.363 5.307 -5.646 1.00 85.06 184 TYR A O 1
ATOM 1546 N N . PRO A 1 185 ? 12.793 5.906 -4.022 1.00 84.12 185 PRO A N 1
ATOM 1547 C CA . PRO A 1 185 ? 13.716 4.809 -4.316 1.00 84.12 185 PRO A CA 1
ATOM 1548 C C . PRO A 1 185 ? 13.075 3.420 -4.201 1.00 84.12 185 PRO A C 1
ATOM 1550 O O . PRO A 1 185 ? 13.418 2.538 -4.980 1.00 84.12 185 PRO A O 1
ATOM 1553 N N . ASN A 1 186 ? 12.091 3.258 -3.311 1.00 86.44 186 ASN A N 1
ATOM 1554 C CA . ASN A 1 186 ? 11.393 1.988 -3.098 1.00 86.44 186 ASN A CA 1
ATOM 1555 C C . ASN A 1 186 ? 10.365 1.660 -4.188 1.00 86.44 186 ASN A C 1
ATOM 1557 O O . ASN A 1 186 ? 9.895 0.527 -4.271 1.00 86.44 186 ASN A O 1
ATOM 1561 N N . ILE A 1 187 ? 9.994 2.622 -5.044 1.00 90.62 187 ILE A N 1
ATOM 1562 C CA . ILE A 1 187 ? 9.029 2.361 -6.122 1.00 90.62 187 ILE A CA 1
ATOM 1563 C C . ILE A 1 187 ? 9.565 1.313 -7.093 1.00 90.62 187 ILE A C 1
ATOM 1565 O O . ILE A 1 187 ? 8.801 0.452 -7.532 1.00 90.62 187 ILE A O 1
ATOM 1569 N N . LYS A 1 188 ? 10.869 1.346 -7.381 1.00 87.00 188 LYS A N 1
ATOM 1570 C CA . LYS A 1 188 ? 11.514 0.336 -8.216 1.00 87.00 188 LYS A CA 1
ATOM 1571 C C . LYS A 1 188 ? 11.301 -1.065 -7.643 1.00 87.00 188 LYS A C 1
ATOM 1573 O O . LYS A 1 188 ? 10.827 -1.939 -8.362 1.00 87.00 188 LYS A O 1
ATOM 1578 N N . ASP A 1 189 ? 11.571 -1.251 -6.355 1.00 89.56 189 ASP A N 1
ATOM 1579 C CA . ASP A 1 189 ? 11.454 -2.550 -5.685 1.00 89.56 189 ASP A CA 1
ATOM 1580 C C . ASP A 1 189 ? 9.997 -3.039 -5.654 1.00 89.56 189 ASP A C 1
ATOM 1582 O O . ASP A 1 189 ? 9.722 -4.218 -5.881 1.00 89.56 189 ASP A O 1
ATOM 1586 N N . ILE A 1 190 ? 9.036 -2.128 -5.459 1.00 94.62 190 ILE A N 1
ATOM 1587 C CA . ILE A 1 190 ? 7.604 -2.444 -5.558 1.00 94.62 190 ILE A CA 1
ATOM 1588 C C . ILE A 1 190 ? 7.230 -2.890 -6.974 1.00 94.62 190 ILE A C 1
ATOM 1590 O O . ILE A 1 190 ? 6.519 -3.884 -7.132 1.00 94.62 190 ILE A O 1
ATOM 1594 N N . ILE A 1 191 ? 7.700 -2.185 -8.007 1.00 92.56 191 ILE A N 1
ATOM 1595 C CA . ILE A 1 191 ? 7.472 -2.574 -9.403 1.00 92.56 191 ILE A CA 1
ATOM 1596 C C . ILE A 1 191 ? 8.087 -3.952 -9.667 1.00 92.56 191 ILE A C 1
ATOM 1598 O O . ILE A 1 191 ? 7.402 -4.819 -10.201 1.00 92.56 191 ILE A O 1
ATOM 1602 N N . GLU A 1 192 ? 9.332 -4.196 -9.254 1.00 89.44 192 GLU A N 1
ATOM 1603 C CA . GLU A 1 192 ? 9.988 -5.500 -9.404 1.00 89.44 192 GLU A CA 1
ATOM 1604 C C . GLU A 1 192 ? 9.207 -6.618 -8.694 1.00 89.44 192 GLU A C 1
ATOM 1606 O O . GLU A 1 192 ? 9.004 -7.686 -9.281 1.00 89.44 192 GLU A O 1
ATOM 1611 N N . LYS A 1 193 ? 8.671 -6.355 -7.493 1.00 92.88 193 LYS A N 1
ATOM 1612 C CA . LYS A 1 193 ? 7.795 -7.287 -6.767 1.00 92.88 193 LYS A CA 1
ATOM 1613 C C . LYS A 1 193 ? 6.532 -7.605 -7.571 1.00 92.88 193 LYS A C 1
ATOM 1615 O O . LYS A 1 193 ? 6.271 -8.782 -7.819 1.00 92.88 193 LYS A O 1
ATOM 1620 N N . ILE A 1 194 ? 5.811 -6.591 -8.062 1.00 94.06 194 ILE A N 1
ATOM 1621 C CA . ILE A 1 194 ? 4.606 -6.767 -8.898 1.00 94.06 194 ILE A CA 1
ATOM 1622 C C . ILE A 1 194 ? 4.910 -7.605 -10.141 1.00 94.06 194 ILE A C 1
ATOM 1624 O O . ILE A 1 194 ? 4.132 -8.479 -10.509 1.00 94.06 194 ILE A O 1
ATOM 1628 N N . LEU A 1 195 ? 6.043 -7.355 -10.796 1.00 87.38 195 LEU A N 1
ATOM 1629 C CA . LEU A 1 195 ? 6.444 -8.087 -11.996 1.00 87.38 195 LEU A CA 1
ATOM 1630 C C . LEU A 1 195 ? 6.823 -9.541 -11.699 1.00 87.38 195 LEU A C 1
ATOM 1632 O O . LEU A 1 195 ? 6.656 -10.403 -12.562 1.00 87.38 195 LEU A O 1
ATOM 1636 N N . SER A 1 196 ? 7.332 -9.813 -10.496 1.00 88.81 196 SER A N 1
ATOM 1637 C CA . SER A 1 196 ? 7.679 -11.162 -10.048 1.00 88.81 196 SER A CA 1
ATOM 1638 C C . SER A 1 196 ? 6.455 -11.989 -9.640 1.00 88.81 196 SER A C 1
ATOM 1640 O O . SER A 1 196 ? 6.439 -13.197 -9.880 1.00 88.81 196 SER A O 1
ATOM 1642 N N . THR A 1 197 ? 5.418 -11.348 -9.087 1.00 92.56 197 THR A N 1
ATOM 1643 C CA . THR A 1 197 ? 4.176 -11.999 -8.642 1.00 92.56 197 THR A CA 1
ATOM 1644 C C . THR A 1 197 ? 2.917 -11.267 -9.137 1.00 92.56 197 THR A C 1
ATOM 1646 O O . THR A 1 197 ? 2.077 -10.839 -8.347 1.00 92.56 197 THR A O 1
ATOM 1649 N N . PRO A 1 198 ? 2.712 -11.128 -10.462 1.00 91.62 198 PRO A N 1
ATOM 1650 C CA . PRO A 1 198 ? 1.615 -10.321 -11.012 1.00 91.62 198 PRO A CA 1
ATOM 1651 C C . PRO A 1 198 ? 0.227 -10.852 -10.632 1.00 91.62 198 PRO A C 1
ATOM 1653 O O . PRO A 1 198 ? -0.725 -10.078 -10.524 1.00 91.62 198 PRO A O 1
ATOM 1656 N N . ASP A 1 199 ? 0.119 -12.157 -10.377 1.00 93.50 199 ASP A N 1
ATOM 1657 C CA . ASP A 1 199 ? -1.107 -12.809 -9.920 1.00 93.50 199 ASP A CA 1
ATOM 1658 C C . ASP A 1 199 ? -1.490 -12.451 -8.479 1.00 93.50 199 ASP A C 1
ATOM 1660 O O . ASP A 1 199 ? -2.609 -12.746 -8.072 1.00 93.50 199 ASP A O 1
ATOM 1664 N N . ASP A 1 200 ? -0.646 -11.760 -7.722 1.00 95.88 200 ASP A N 1
ATOM 1665 C CA . ASP A 1 200 ? -1.028 -11.268 -6.400 1.00 95.88 200 ASP A CA 1
ATOM 1666 C C . ASP A 1 200 ? -1.748 -9.918 -6.484 1.00 95.88 200 ASP A C 1
ATOM 1668 O O . ASP A 1 200 ? -2.279 -9.453 -5.487 1.00 95.88 200 ASP A O 1
ATOM 1672 N N . TYR A 1 201 ? -1.810 -9.269 -7.652 1.00 97.12 201 TYR A N 1
ATOM 1673 C CA . TYR A 1 201 ? -2.321 -7.901 -7.798 1.00 97.12 201 TYR A CA 1
ATOM 1674 C C . TYR A 1 201 ? -3.568 -7.845 -8.689 1.00 97.12 201 TYR A C 1
ATOM 1676 O O . TYR A 1 201 ? -3.725 -8.625 -9.630 1.00 97.12 201 TYR A O 1
ATOM 1684 N N . SER A 1 202 ? -4.488 -6.920 -8.395 1.00 94.06 202 SER A N 1
ATOM 1685 C CA . SER A 1 202 ? -5.783 -6.827 -9.091 1.00 94.06 202 SER A CA 1
ATOM 1686 C C . SER A 1 202 ? -5.660 -6.370 -10.551 1.00 94.06 202 SER A C 1
ATOM 1688 O O . SER A 1 202 ? -6.384 -6.856 -11.418 1.00 94.06 202 SER A O 1
ATOM 1690 N N . ASN A 1 203 ? -4.735 -5.449 -10.836 1.00 93.06 203 ASN A N 1
ATOM 1691 C CA . ASN A 1 203 ? -4.419 -4.971 -12.183 1.00 93.06 203 ASN A CA 1
ATOM 1692 C C . ASN A 1 203 ? -2.936 -4.563 -12.268 1.00 93.06 203 ASN A C 1
ATOM 1694 O O . ASN A 1 203 ? -2.622 -3.368 -12.209 1.00 93.06 203 ASN A O 1
ATOM 1698 N N . PRO A 1 204 ? -2.011 -5.534 -12.366 1.00 93.12 204 PRO A N 1
ATOM 1699 C CA . PRO A 1 204 ? -0.579 -5.263 -12.285 1.00 93.12 204 PRO A CA 1
ATOM 1700 C C . PRO A 1 204 ? -0.117 -4.276 -13.364 1.00 93.12 204 PRO A C 1
ATOM 1702 O O . PRO A 1 204 ? 0.665 -3.385 -13.061 1.00 93.12 204 PRO A O 1
ATOM 1705 N N . GLN A 1 205 ? -0.667 -4.328 -14.583 1.00 90.94 205 GLN A N 1
ATOM 1706 C CA . GLN A 1 205 ? -0.284 -3.403 -15.656 1.00 90.94 205 GLN A CA 1
ATOM 1707 C C . GLN A 1 205 ? -0.669 -1.951 -15.343 1.00 90.94 205 GLN A C 1
ATOM 1709 O O . GLN A 1 205 ? 0.139 -1.046 -15.552 1.00 90.94 205 GLN A O 1
ATOM 1714 N N . LYS A 1 206 ? -1.886 -1.710 -14.828 1.00 94.94 206 LYS A N 1
ATOM 1715 C CA . LYS A 1 206 ? -2.312 -0.367 -14.403 1.00 94.94 206 LYS A CA 1
ATOM 1716 C C . LYS A 1 206 ? -1.454 0.140 -13.246 1.00 94.94 206 LYS A C 1
ATOM 1718 O O . LYS A 1 206 ? -1.040 1.295 -13.261 1.00 94.94 206 LYS A O 1
ATOM 1723 N N . ILE A 1 207 ? -1.187 -0.718 -12.262 1.00 97.31 207 ILE A N 1
ATOM 1724 C CA . ILE A 1 207 ? -0.398 -0.373 -11.074 1.00 97.31 207 ILE A CA 1
ATOM 1725 C C . ILE A 1 207 ? 1.031 -0.006 -11.489 1.00 97.31 207 ILE A C 1
ATOM 1727 O O . ILE A 1 207 ? 1.515 1.061 -11.122 1.00 97.31 207 ILE A O 1
ATOM 1731 N N . THR A 1 208 ? 1.679 -0.821 -12.325 1.00 95.69 208 THR A N 1
ATOM 1732 C CA . THR A 1 208 ? 3.010 -0.527 -12.874 1.00 95.69 208 THR A CA 1
ATOM 1733 C C . THR A 1 208 ? 3.022 0.788 -13.658 1.00 95.69 208 THR A C 1
ATOM 1735 O O . THR A 1 208 ? 3.917 1.606 -13.457 1.00 95.69 208 THR A O 1
ATOM 1738 N N . ALA A 1 209 ? 2.013 1.054 -14.497 1.00 96.06 209 ALA A N 1
ATOM 1739 C CA . ALA A 1 209 ? 1.905 2.322 -15.222 1.00 96.06 209 ALA A CA 1
ATOM 1740 C C . ALA A 1 209 ? 1.777 3.527 -14.278 1.00 96.06 209 ALA A C 1
ATOM 1742 O O . ALA A 1 209 ? 2.458 4.536 -14.461 1.00 96.06 209 ALA A O 1
ATOM 1743 N N . PHE A 1 210 ? 0.940 3.415 -13.244 1.00 97.25 210 PHE A N 1
ATOM 1744 C CA . PHE A 1 210 ? 0.794 4.454 -12.229 1.00 97.25 210 PHE A CA 1
ATOM 1745 C C . PHE A 1 210 ? 2.126 4.725 -11.521 1.00 97.25 210 PHE A C 1
ATOM 1747 O O . PHE A 1 210 ? 2.549 5.876 -11.440 1.00 97.25 210 PHE A O 1
ATOM 1754 N N . LEU A 1 211 ? 2.828 3.680 -11.077 1.00 96.00 211 LEU A N 1
ATOM 1755 C CA . LEU A 1 211 ? 4.110 3.812 -10.385 1.00 96.00 211 LEU A CA 1
ATOM 1756 C C . LEU A 1 211 ? 5.210 4.407 -11.280 1.00 96.00 211 LEU A C 1
ATOM 1758 O O . LEU A 1 211 ? 5.952 5.273 -10.822 1.00 96.00 211 LEU A O 1
ATOM 1762 N N . PHE A 1 212 ? 5.257 4.063 -12.571 1.00 94.94 212 PHE A N 1
ATOM 1763 C CA . PHE A 1 212 ? 6.132 4.755 -13.526 1.00 94.94 212 PHE A CA 1
ATOM 1764 C C . PHE A 1 212 ? 5.784 6.234 -13.678 1.00 94.94 212 PHE A C 1
ATOM 1766 O O . PHE A 1 212 ? 6.681 7.070 -13.757 1.00 94.94 212 PHE A O 1
ATOM 1773 N N . ASN A 1 213 ? 4.497 6.599 -13.679 1.00 94.62 213 ASN A N 1
ATOM 1774 C CA . ASN A 1 213 ? 4.123 8.013 -13.675 1.00 94.62 213 ASN A CA 1
ATOM 1775 C C . ASN A 1 213 ? 4.661 8.727 -12.424 1.00 94.62 213 ASN A C 1
ATOM 1777 O O . ASN A 1 213 ? 5.073 9.881 -12.504 1.00 94.62 213 ASN A O 1
ATOM 1781 N N . ILE A 1 214 ? 4.674 8.057 -11.272 1.00 92.44 214 ILE A N 1
ATOM 1782 C CA . ILE A 1 214 ? 5.254 8.609 -10.047 1.00 92.44 214 ILE A CA 1
ATOM 1783 C C . ILE A 1 214 ? 6.783 8.774 -10.165 1.00 92.44 214 ILE A C 1
ATOM 1785 O O . ILE A 1 214 ? 7.302 9.832 -9.810 1.00 92.44 214 ILE A O 1
ATOM 1789 N N . GLU A 1 215 ? 7.508 7.802 -10.728 1.00 89.50 215 GLU A N 1
ATOM 1790 C CA . GLU A 1 215 ? 8.948 7.942 -11.013 1.00 89.50 215 GLU A CA 1
ATOM 1791 C C . GLU A 1 215 ? 9.245 9.119 -11.963 1.00 89.50 215 GLU A C 1
ATOM 1793 O O . GLU A 1 215 ? 10.179 9.896 -11.733 1.00 89.50 215 GLU A O 1
ATOM 1798 N N . LEU A 1 216 ? 8.410 9.334 -12.987 1.00 88.88 216 LEU A N 1
ATOM 1799 C CA . LEU A 1 216 ? 8.562 10.467 -13.908 1.00 88.88 216 LEU A CA 1
ATOM 1800 C C . LEU A 1 216 ? 8.460 11.819 -13.215 1.00 88.88 216 LEU A C 1
ATOM 1802 O O . LEU A 1 216 ? 9.251 12.716 -13.514 1.00 88.88 216 LEU A O 1
ATOM 1806 N N . LYS A 1 217 ? 7.528 11.973 -12.269 1.00 84.31 217 LYS A N 1
ATOM 1807 C CA . LYS A 1 217 ? 7.340 13.230 -11.528 1.00 84.31 217 LYS A CA 1
ATOM 1808 C C . LYS A 1 217 ? 8.596 13.685 -10.784 1.00 84.31 217 LYS A C 1
ATOM 1810 O O . LYS A 1 217 ? 8.736 14.874 -10.495 1.00 84.31 217 LYS A O 1
ATOM 1815 N N . ILE A 1 218 ? 9.523 12.772 -10.491 1.00 81.44 218 ILE A N 1
ATOM 1816 C CA . ILE A 1 218 ? 10.816 13.097 -9.872 1.00 81.44 218 ILE A CA 1
ATOM 1817 C C . ILE A 1 218 ? 12.017 13.003 -10.802 1.00 81.44 218 ILE A C 1
ATOM 1819 O O . ILE A 1 218 ? 13.155 13.093 -10.339 1.00 81.44 218 ILE A O 1
ATOM 1823 N N . GLY A 1 219 ? 11.778 12.861 -12.104 1.00 80.31 219 GLY A N 1
ATOM 1824 C CA . GLY A 1 219 ? 12.829 12.798 -13.112 1.00 80.31 219 GLY A CA 1
ATOM 1825 C C . GLY A 1 219 ? 13.586 11.471 -13.121 1.00 80.31 219 GLY A C 1
ATOM 1826 O O . GLY A 1 219 ? 14.730 11.431 -13.567 1.00 80.31 219 GLY A O 1
ATOM 1827 N N . LYS A 1 220 ? 12.985 10.383 -12.619 1.00 81.31 220 LYS A N 1
ATOM 1828 C CA . LYS A 1 220 ? 13.536 9.031 -12.761 1.00 81.31 220 LYS A CA 1
ATOM 1829 C C . LYS A 1 220 ? 12.965 8.402 -14.024 1.00 81.31 220 LYS A C 1
ATOM 1831 O O . LYS A 1 220 ? 11.823 7.968 -14.059 1.00 81.31 220 LYS A O 1
ATOM 1836 N N . THR A 1 221 ? 13.777 8.390 -15.072 1.00 84.12 221 THR A N 1
ATOM 1837 C CA . THR A 1 221 ? 13.386 7.912 -16.403 1.00 84.12 221 THR A CA 1
ATOM 1838 C C . THR A 1 221 ? 13.977 6.543 -16.722 1.00 84.12 221 THR A C 1
ATOM 1840 O O . THR A 1 221 ? 13.274 5.678 -17.227 1.00 84.12 221 THR A O 1
ATOM 1843 N N . ARG A 1 222 ? 15.237 6.303 -16.333 1.00 80.19 222 ARG A N 1
ATOM 1844 C CA . ARG A 1 222 ? 16.020 5.093 -16.651 1.00 80.19 222 ARG A CA 1
ATOM 1845 C C . ARG A 1 222 ? 15.253 3.781 -16.454 1.00 80.19 222 ARG A C 1
ATOM 1847 O O . ARG A 1 222 ? 15.254 2.940 -17.342 1.00 80.19 222 ARG A O 1
ATOM 1854 N N . HIS A 1 223 ? 14.581 3.622 -15.314 1.00 82.88 223 HIS A N 1
ATOM 1855 C CA . HIS A 1 223 ? 13.839 2.401 -14.996 1.00 82.88 223 HIS A CA 1
ATOM 1856 C C . HIS A 1 223 ? 12.701 2.134 -15.998 1.00 82.88 223 HIS A C 1
ATOM 1858 O O . HIS A 1 223 ? 12.517 1.002 -16.443 1.00 82.88 223 HIS A O 1
ATOM 1864 N N . ILE A 1 224 ? 11.999 3.186 -16.419 1.00 88.12 224 ILE A N 1
ATOM 1865 C CA . ILE A 1 224 ? 10.912 3.131 -17.401 1.00 88.12 224 ILE A CA 1
ATOM 1866 C C . ILE A 1 224 ? 11.462 2.750 -18.775 1.00 88.12 224 ILE A C 1
ATOM 1868 O O . ILE A 1 224 ? 10.900 1.891 -19.451 1.00 88.12 224 ILE A O 1
ATOM 1872 N N . GLU A 1 225 ? 12.575 3.366 -19.177 1.00 84.94 225 GLU A N 1
ATOM 1873 C CA . GLU A 1 225 ? 13.266 3.086 -20.443 1.00 84.94 225 GLU A CA 1
ATOM 1874 C C . GLU A 1 225 ? 13.727 1.630 -20.506 1.00 84.94 225 GLU A C 1
ATOM 1876 O O . GLU A 1 225 ? 13.423 0.912 -21.458 1.00 84.94 225 GLU A O 1
ATOM 1881 N N . ASP A 1 226 ? 14.397 1.161 -19.451 1.00 80.38 226 ASP A N 1
ATOM 1882 C CA . ASP A 1 226 ? 14.851 -0.222 -19.337 1.00 80.38 226 ASP A CA 1
ATOM 1883 C C . ASP A 1 226 ? 13.668 -1.195 -19.377 1.00 80.38 226 ASP A C 1
ATOM 1885 O O . ASP A 1 226 ? 13.754 -2.255 -20.001 1.00 80.38 226 ASP A O 1
ATOM 1889 N N . TYR A 1 227 ? 12.549 -0.845 -18.738 1.00 83.56 227 TYR A N 1
ATOM 1890 C CA . TYR A 1 227 ? 11.343 -1.660 -18.766 1.00 83.56 227 TYR A CA 1
ATOM 1891 C C . TYR A 1 227 ? 10.713 -1.722 -20.161 1.00 83.56 227 TYR A C 1
ATOM 1893 O O . TYR A 1 227 ? 10.368 -2.814 -20.611 1.00 83.56 227 TYR A O 1
ATOM 1901 N N . LEU A 1 228 ? 10.599 -0.592 -20.865 1.00 83.00 228 LEU A N 1
ATOM 1902 C CA . LEU A 1 228 ? 10.104 -0.532 -22.246 1.00 83.00 228 LEU A CA 1
ATOM 1903 C C . LEU A 1 228 ? 10.984 -1.350 -23.194 1.00 83.00 228 LEU A C 1
ATOM 1905 O O . LEU A 1 228 ? 10.466 -2.116 -24.003 1.00 83.00 228 LEU A O 1
ATOM 1909 N N . ASN A 1 229 ? 12.305 -1.258 -23.043 1.00 75.44 229 ASN A N 1
ATOM 1910 C CA . ASN A 1 229 ? 13.255 -2.028 -23.844 1.00 75.44 229 ASN A CA 1
ATOM 1911 C C . ASN A 1 229 ? 13.154 -3.536 -23.581 1.00 75.44 229 ASN A C 1
ATOM 1913 O O . ASN A 1 229 ? 13.261 -4.334 -24.511 1.00 75.44 229 ASN A O 1
ATOM 1917 N N . LYS A 1 230 ? 12.917 -3.945 -22.326 1.00 74.44 230 LYS A N 1
ATOM 1918 C CA . LYS A 1 230 ? 12.679 -5.357 -21.970 1.00 74.44 230 LYS A CA 1
ATOM 1919 C C . LYS A 1 230 ? 11.305 -5.855 -22.416 1.00 74.44 230 LYS A C 1
ATOM 1921 O O . LYS A 1 230 ? 11.137 -7.066 -22.560 1.00 74.44 230 LYS A O 1
ATOM 1926 N N . ASN A 1 231 ? 10.341 -4.948 -22.593 1.00 73.38 231 ASN A N 1
ATOM 1927 C CA . ASN A 1 231 ? 8.933 -5.233 -22.861 1.00 73.38 231 ASN A CA 1
ATOM 1928 C C . ASN A 1 231 ? 8.417 -4.412 -24.055 1.00 73.38 231 ASN A C 1
ATOM 1930 O O . ASN A 1 231 ? 7.616 -3.493 -23.865 1.00 73.38 231 ASN A O 1
ATOM 1934 N N . PRO A 1 232 ? 8.815 -4.752 -25.295 1.00 73.88 232 PRO A N 1
ATOM 1935 C CA . PRO A 1 232 ? 8.499 -3.955 -26.484 1.00 73.88 232 PRO A CA 1
ATOM 1936 C C . PRO A 1 232 ? 6.991 -3.778 -26.740 1.00 73.88 232 PRO A C 1
ATOM 1938 O O . PRO A 1 232 ? 6.581 -2.797 -27.358 1.00 73.88 232 PRO A O 1
ATOM 1941 N N . HIS A 1 233 ? 6.140 -4.679 -26.238 1.00 77.31 233 HIS A N 1
ATOM 1942 C CA . 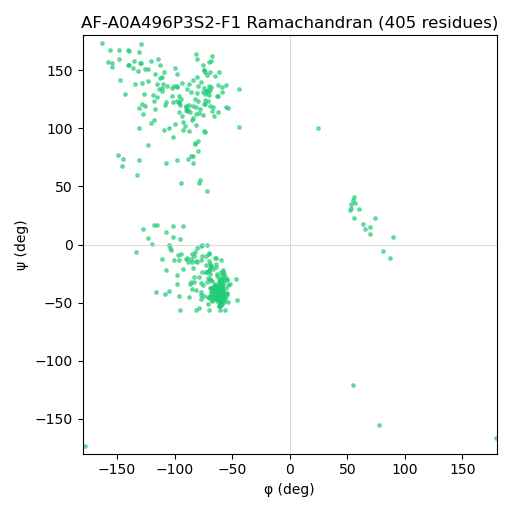HIS A 1 233 ? 4.680 -4.555 -26.350 1.00 77.31 233 HIS A CA 1
ATOM 1943 C C . HIS A 1 233 ? 4.043 -3.620 -25.326 1.00 77.31 233 HIS A C 1
ATOM 1945 O O . HIS A 1 233 ? 2.904 -3.200 -25.520 1.00 77.31 233 HIS A O 1
ATOM 1951 N N . TYR A 1 234 ? 4.761 -3.249 -24.266 1.00 85.50 234 TYR A N 1
ATOM 1952 C CA . TYR A 1 234 ? 4.190 -2.474 -23.171 1.00 85.50 234 TYR A CA 1
ATOM 1953 C C . TYR A 1 234 ? 3.646 -1.120 -23.636 1.00 85.50 234 TYR A C 1
ATOM 1955 O O . TYR A 1 234 ? 2.582 -0.694 -23.195 1.00 85.50 234 TYR A O 1
ATOM 1963 N N . LYS A 1 235 ? 4.318 -0.467 -24.595 1.00 86.00 235 LYS A N 1
ATOM 1964 C CA . LYS A 1 235 ? 3.809 0.769 -25.206 1.00 86.00 235 LYS A CA 1
ATOM 1965 C C . LYS A 1 235 ? 2.454 0.558 -25.890 1.00 86.00 235 LYS A C 1
ATOM 1967 O O . LYS A 1 235 ? 1.543 1.351 -25.673 1.00 86.00 235 LYS A O 1
ATOM 1972 N N . ALA A 1 236 ? 2.306 -0.514 -26.667 1.00 80.69 236 ALA A N 1
ATOM 1973 C CA . ALA A 1 236 ? 1.049 -0.834 -27.341 1.00 80.69 236 ALA A CA 1
ATOM 1974 C C . ALA A 1 236 ? -0.070 -1.160 -26.334 1.00 80.69 236 ALA A C 1
ATOM 1976 O O . ALA A 1 236 ? -1.217 -0.750 -26.526 1.00 80.69 236 ALA A O 1
ATOM 1977 N N . ASP A 1 237 ? 0.258 -1.839 -25.231 1.00 83.44 237 ASP A N 1
ATOM 1978 C CA . ASP A 1 237 ? -0.692 -2.087 -24.144 1.00 83.44 237 ASP A CA 1
ATOM 1979 C C . ASP A 1 237 ? -1.140 -0.776 -23.486 1.00 83.44 237 ASP A C 1
ATOM 1981 O O . ASP A 1 237 ? -2.339 -0.545 -23.315 1.00 83.44 237 ASP A O 1
ATOM 1985 N N . LEU A 1 238 ? -0.205 0.129 -23.182 1.00 89.31 238 LEU A N 1
ATOM 1986 C CA . LEU A 1 238 ? -0.536 1.455 -22.664 1.00 89.31 238 LEU A CA 1
ATOM 1987 C C . LEU A 1 238 ? -1.433 2.230 -23.635 1.00 89.31 238 LEU A C 1
ATOM 1989 O O . LEU A 1 238 ? -2.442 2.786 -23.211 1.00 89.31 238 LEU A O 1
ATOM 1993 N N . GLU A 1 239 ? -1.130 2.233 -24.933 1.00 90.06 239 GLU A N 1
ATOM 1994 C CA . GLU A 1 239 ? -1.964 2.872 -25.958 1.00 90.06 239 GLU A CA 1
ATOM 1995 C C . GLU A 1 239 ? -3.385 2.295 -25.989 1.00 90.06 239 GLU A C 1
ATOM 1997 O O . GLU A 1 239 ? -4.360 3.055 -25.986 1.00 90.06 239 GLU A O 1
ATOM 2002 N N . ARG A 1 240 ? -3.516 0.962 -25.939 1.00 85.06 240 ARG A N 1
ATOM 2003 C CA . ARG A 1 240 ? -4.804 0.254 -25.891 1.00 85.06 240 ARG A CA 1
ATOM 2004 C C . ARG A 1 240 ? -5.653 0.680 -24.694 1.00 85.06 240 ARG A C 1
ATOM 2006 O O . ARG A 1 240 ? -6.867 0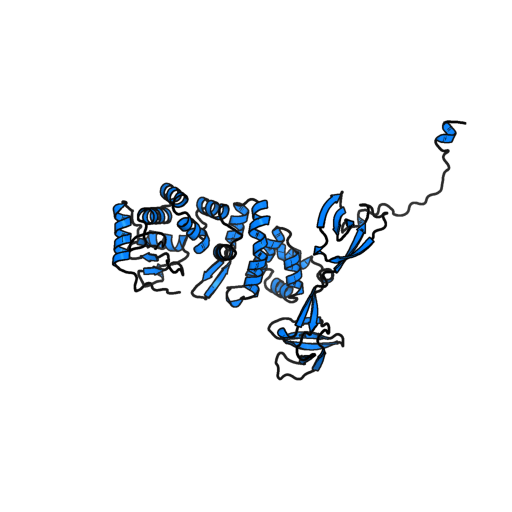.823 -24.835 1.00 85.06 240 ARG A O 1
ATOM 2013 N N . PHE A 1 241 ? -5.029 0.904 -23.540 1.00 86.88 241 PHE A N 1
ATOM 2014 C CA . PHE A 1 241 ? -5.695 1.375 -22.323 1.00 86.88 241 PHE A CA 1
ATOM 2015 C C . PHE A 1 241 ? -5.672 2.902 -22.161 1.00 86.88 241 PHE A C 1
ATOM 2017 O O . PHE A 1 241 ? -5.930 3.410 -21.071 1.00 86.88 241 PHE A O 1
ATOM 2024 N N . GLN A 1 242 ? -5.369 3.655 -23.225 1.00 89.56 242 GLN A N 1
ATOM 2025 C CA . GLN A 1 242 ? -5.306 5.123 -23.211 1.00 89.56 242 GLN A CA 1
ATOM 2026 C C . GLN A 1 242 ? -4.396 5.684 -22.101 1.00 89.56 242 GLN A C 1
ATOM 2028 O O . GLN A 1 242 ? -4.675 6.733 -21.516 1.00 89.56 242 GLN A O 1
ATOM 2033 N N . PHE A 1 243 ? -3.307 4.971 -21.808 1.00 92.75 243 PHE A N 1
ATOM 2034 C CA . PHE A 1 243 ? -2.347 5.234 -20.736 1.00 92.75 243 PHE A CA 1
ATOM 2035 C C . PHE A 1 243 ? -2.997 5.324 -19.351 1.00 92.75 243 PHE A C 1
ATOM 2037 O O . PHE A 1 243 ? -2.459 5.985 -18.471 1.00 92.75 243 PHE A O 1
ATOM 2044 N N . TYR A 1 244 ? -4.177 4.727 -19.156 1.00 93.06 244 TYR A N 1
ATOM 2045 C CA . TYR A 1 244 ? -4.974 4.879 -17.934 1.00 93.06 244 TYR A CA 1
ATOM 2046 C C . TYR A 1 244 ? -5.210 6.353 -17.551 1.00 93.06 244 TYR A C 1
ATOM 2048 O O . TYR A 1 244 ? -5.324 6.686 -16.375 1.00 93.06 244 TYR A O 1
ATOM 2056 N N . HIS A 1 245 ? -5.258 7.244 -18.550 1.00 92.50 245 HIS A N 1
ATOM 2057 C CA . HIS A 1 245 ? -5.347 8.701 -18.391 1.00 92.50 245 HIS A CA 1
ATOM 2058 C C . HIS A 1 245 ? -4.141 9.368 -17.694 1.00 92.50 245 HIS A C 1
ATOM 2060 O O . HIS A 1 245 ? -4.221 10.528 -17.290 1.00 92.50 245 HIS A O 1
ATOM 2066 N N . LEU A 1 246 ? -2.995 8.687 -17.625 1.00 94.38 246 LEU A N 1
ATOM 2067 C CA . LEU A 1 246 ? -1.733 9.216 -17.104 1.00 94.38 246 LEU A CA 1
ATOM 2068 C C . LEU A 1 246 ? -1.043 10.084 -18.170 1.00 94.38 246 LEU A C 1
ATOM 2070 O O . LEU A 1 246 ? -0.277 9.601 -19.007 1.00 94.38 246 LEU A O 1
ATOM 2074 N N . LEU A 1 247 ? -1.363 11.382 -18.181 1.00 90.25 247 LEU A N 1
ATOM 2075 C CA . LEU A 1 247 ? -0.921 12.316 -19.227 1.00 90.25 247 LEU A CA 1
ATOM 2076 C C . LEU A 1 247 ? 0.601 12.508 -19.276 1.00 90.25 247 LEU A C 1
ATOM 2078 O O . LEU A 1 247 ? 1.157 12.632 -20.367 1.00 90.25 247 LEU A O 1
ATOM 2082 N N . GLU A 1 248 ? 1.270 12.530 -18.121 1.00 90.31 248 GLU A N 1
ATOM 2083 C CA . GLU A 1 248 ? 2.727 12.702 -18.040 1.00 90.31 248 GLU A CA 1
ATOM 2084 C C . GLU A 1 248 ? 3.446 11.481 -18.616 1.00 90.31 248 GLU A C 1
ATOM 2086 O O . GLU A 1 248 ? 4.297 11.632 -19.494 1.00 90.31 248 GLU A O 1
ATOM 2091 N N . LEU A 1 249 ? 3.025 10.276 -18.213 1.00 93.31 249 LEU A N 1
ATOM 2092 C CA . LEU A 1 249 ? 3.518 9.021 -18.777 1.00 93.31 249 LEU A CA 1
ATOM 2093 C C . LEU A 1 249 ? 3.280 8.938 -20.287 1.00 93.31 249 LEU A C 1
ATOM 2095 O O . LEU A 1 249 ? 4.195 8.607 -21.041 1.00 93.31 249 LEU A O 1
ATOM 2099 N N . LYS A 1 250 ? 2.073 9.297 -20.745 1.00 92.50 250 LYS A N 1
ATOM 2100 C CA . LYS A 1 250 ? 1.737 9.335 -22.174 1.00 92.50 250 LYS A CA 1
ATOM 2101 C C . LYS A 1 250 ? 2.661 10.259 -22.955 1.00 92.50 250 LYS A C 1
ATOM 2103 O O . LYS A 1 250 ? 3.120 9.887 -24.031 1.00 92.50 250 LYS A O 1
ATOM 2108 N N . LYS A 1 251 ? 2.891 11.474 -22.454 1.00 89.88 251 LYS A N 1
ATOM 2109 C CA . LYS A 1 251 ? 3.770 12.443 -23.112 1.00 89.88 251 LYS A CA 1
ATOM 2110 C C . LYS A 1 251 ? 5.186 11.880 -23.216 1.00 89.88 251 LYS A C 1
ATOM 2112 O O . LYS A 1 251 ? 5.724 11.785 -24.311 1.00 89.88 251 LYS A O 1
ATOM 2117 N N . TYR A 1 252 ? 5.733 11.424 -22.094 1.00 90.56 252 TYR A N 1
ATOM 2118 C CA . TYR A 1 252 ? 7.093 10.905 -22.026 1.00 90.56 252 TYR A CA 1
ATOM 2119 C C . TYR A 1 252 ? 7.329 9.700 -22.961 1.00 90.56 252 TYR A C 1
ATOM 2121 O O . TYR A 1 252 ? 8.271 9.713 -23.746 1.00 90.56 252 TYR A O 1
ATOM 2129 N N . ILE A 1 253 ? 6.440 8.698 -22.961 1.00 89.44 253 ILE A N 1
ATOM 2130 C CA . ILE A 1 253 ? 6.583 7.481 -23.791 1.00 89.44 253 ILE A CA 1
ATOM 2131 C C . ILE A 1 253 ? 6.386 7.746 -25.298 1.00 89.44 253 ILE A C 1
ATOM 2133 O O . ILE A 1 253 ? 6.843 6.973 -26.150 1.00 89.44 253 ILE A O 1
ATOM 2137 N N . ASN A 1 254 ? 5.692 8.823 -25.659 1.00 86.62 254 ASN A N 1
ATOM 2138 C CA . ASN A 1 254 ? 5.554 9.221 -27.059 1.00 86.62 254 ASN A CA 1
ATOM 2139 C C . ASN A 1 254 ? 6.751 10.027 -27.561 1.00 86.62 254 ASN A C 1
ATOM 2141 O O . ASN A 1 254 ? 7.096 9.896 -28.732 1.00 86.62 254 ASN A O 1
ATOM 2145 N N . ASP A 1 255 ? 7.369 10.815 -26.683 1.00 83.00 255 ASP A N 1
ATOM 2146 C CA . ASP A 1 255 ? 8.503 11.674 -27.021 1.00 83.00 255 ASP A CA 1
ATOM 2147 C C . ASP A 1 255 ? 9.846 10.922 -26.970 1.00 83.00 255 ASP A C 1
ATOM 2149 O O . ASP A 1 255 ? 10.820 11.362 -27.582 1.00 83.00 255 ASP A O 1
ATOM 2153 N N . ILE A 1 256 ? 9.917 9.789 -26.258 1.00 78.38 256 ILE A N 1
ATOM 2154 C CA . ILE A 1 256 ? 11.152 9.013 -26.141 1.00 78.38 256 ILE A CA 1
ATOM 2155 C C . ILE A 1 256 ? 11.533 8.305 -27.450 1.00 78.38 256 ILE A C 1
ATOM 2157 O O . ILE A 1 256 ? 10.797 7.483 -28.000 1.00 78.38 256 ILE A O 1
ATOM 2161 N N . ASP A 1 257 ? 12.748 8.596 -27.907 1.00 67.00 257 ASP A N 1
ATOM 2162 C CA . ASP A 1 257 ? 13.424 7.906 -29.002 1.00 67.00 257 ASP A CA 1
ATOM 2163 C C . ASP A 1 257 ? 14.072 6.616 -28.467 1.00 67.00 257 ASP A C 1
ATOM 2165 O O . ASP A 1 257 ? 15.235 6.607 -28.053 1.00 67.00 257 ASP A O 1
ATOM 2169 N N . LEU A 1 258 ? 13.300 5.521 -28.419 1.00 58.44 258 LEU A N 1
ATOM 2170 C CA . LEU A 1 258 ? 13.785 4.226 -27.917 1.00 58.44 258 LEU A CA 1
ATOM 2171 C C . LEU A 1 258 ? 14.993 3.702 -28.711 1.00 58.44 258 LEU A C 1
ATOM 2173 O O . LEU A 1 258 ? 15.823 3.010 -28.127 1.00 58.44 258 LEU A O 1
ATOM 2177 N N . ASP A 1 259 ? 15.146 4.088 -29.985 1.00 51.62 259 ASP A N 1
ATOM 2178 C CA . ASP A 1 259 ? 16.296 3.717 -30.822 1.00 51.62 259 ASP A CA 1
ATOM 2179 C C . ASP A 1 259 ? 17.613 4.375 -30.357 1.00 51.62 259 ASP A C 1
ATOM 2181 O O . ASP A 1 259 ? 18.695 3.879 -30.683 1.00 51.62 259 ASP A O 1
ATOM 2185 N N . LYS A 1 260 ? 17.544 5.450 -29.556 1.00 51.88 260 LYS A N 1
ATOM 2186 C CA . LYS A 1 260 ? 18.697 6.050 -28.854 1.00 51.88 260 LYS A CA 1
ATOM 2187 C C . LYS A 1 260 ? 18.856 5.579 -27.408 1.00 51.88 260 LYS A C 1
ATOM 2189 O O . LYS A 1 260 ? 19.906 5.820 -26.815 1.00 51.88 260 LYS A O 1
ATOM 2194 N N . SER A 1 261 ? 17.845 4.927 -26.835 1.00 51.03 261 SER A N 1
ATOM 2195 C CA . SER A 1 261 ? 17.917 4.345 -25.493 1.00 51.03 261 SER A CA 1
ATOM 2196 C C . SER A 1 261 ? 18.639 2.991 -25.540 1.00 51.03 261 SER A C 1
ATOM 2198 O O . SER A 1 261 ? 18.534 2.263 -26.524 1.00 51.03 261 SER A O 1
ATOM 2200 N N . HIS A 1 262 ? 19.415 2.666 -24.504 1.00 52.78 262 HIS A N 1
ATOM 2201 C CA . HIS A 1 262 ? 20.316 1.507 -24.435 1.00 52.78 262 HIS A CA 1
ATOM 2202 C C . HIS A 1 262 ? 19.686 0.207 -24.966 1.00 52.78 262 HIS A C 1
ATOM 2204 O O . HIS A 1 262 ? 18.920 -0.467 -24.275 1.00 52.78 262 HIS A O 1
ATOM 2210 N N . LYS A 1 263 ? 20.029 -0.165 -26.208 1.00 54.53 263 LYS A N 1
ATOM 2211 C CA . LYS A 1 263 ? 19.482 -1.353 -26.867 1.00 54.53 263 LYS A CA 1
ATOM 2212 C C . LYS A 1 263 ? 19.885 -2.600 -26.085 1.00 54.53 263 LYS A C 1
ATOM 2214 O O . LYS A 1 263 ? 21.063 -2.958 -26.024 1.00 54.53 263 LYS A O 1
ATOM 2219 N N . ILE A 1 264 ? 18.897 -3.270 -25.501 1.00 60.69 264 ILE A N 1
ATOM 2220 C CA . ILE A 1 264 ? 19.097 -4.564 -24.855 1.00 60.69 264 ILE A CA 1
ATOM 2221 C C . ILE A 1 264 ? 19.388 -5.590 -25.942 1.00 60.69 264 ILE A C 1
ATOM 2223 O O . ILE A 1 264 ? 18.579 -5.834 -26.838 1.00 60.69 264 ILE A O 1
ATOM 2227 N N . ILE A 1 265 ? 20.568 -6.192 -25.861 1.00 72.19 265 ILE A N 1
ATOM 2228 C CA . ILE A 1 265 ? 20.981 -7.270 -26.746 1.00 72.19 265 ILE A CA 1
ATOM 2229 C C . ILE A 1 265 ? 20.557 -8.574 -26.085 1.00 72.19 265 ILE A C 1
ATOM 2231 O O . ILE A 1 265 ? 21.056 -8.941 -25.018 1.00 72.19 265 ILE A O 1
ATOM 2235 N N . TYR A 1 266 ? 19.643 -9.292 -26.726 1.00 80.44 266 TYR A N 1
ATOM 2236 C CA . TYR A 1 266 ? 19.325 -10.654 -26.332 1.00 80.44 266 TYR A CA 1
ATOM 2237 C C . TYR A 1 266 ? 20.319 -11.612 -26.974 1.00 80.44 266 TYR A C 1
ATOM 2239 O O . TYR A 1 266 ? 20.696 -11.447 -28.133 1.00 80.44 266 TYR A O 1
ATOM 2247 N N . PHE A 1 267 ? 20.718 -12.638 -26.236 1.00 89.56 267 PHE A N 1
ATOM 2248 C CA . PHE A 1 267 ? 21.510 -13.740 -26.757 1.00 89.56 267 PHE A CA 1
ATOM 2249 C C . PHE A 1 267 ? 21.029 -15.072 -26.194 1.00 89.56 267 PHE A C 1
ATOM 2251 O O . PHE A 1 267 ? 20.436 -15.143 -25.114 1.00 89.56 267 PHE A O 1
ATOM 2258 N N . ILE A 1 268 ? 21.280 -16.145 -26.940 1.00 91.56 268 ILE A N 1
ATOM 2259 C CA . ILE A 1 268 ? 20.938 -17.496 -26.501 1.00 91.56 268 ILE A CA 1
ATOM 2260 C C . ILE A 1 268 ? 21.857 -17.921 -25.361 1.00 91.56 268 ILE A C 1
ATOM 2262 O O . ILE A 1 268 ? 23.077 -17.830 -25.465 1.00 91.56 268 ILE A O 1
ATOM 2266 N N . GLN A 1 269 ? 21.278 -18.465 -24.300 1.00 91.06 269 GLN A N 1
ATOM 2267 C CA . GLN A 1 269 ? 21.994 -19.136 -23.229 1.00 91.06 269 GLN A CA 1
ATOM 2268 C C . GLN A 1 269 ? 21.328 -20.483 -22.953 1.00 91.06 269 GLN A C 1
ATOM 2270 O O . GLN A 1 269 ? 20.317 -20.562 -22.260 1.00 91.06 269 GLN A O 1
ATOM 2275 N N . ASP A 1 270 ? 21.921 -21.549 -23.485 1.00 91.56 270 ASP A N 1
ATOM 2276 C CA . ASP A 1 270 ? 21.469 -22.919 -23.258 1.00 91.56 270 ASP A CA 1
ATOM 2277 C C . ASP A 1 270 ? 22.630 -23.798 -22.746 1.00 91.56 270 ASP A C 1
ATOM 2279 O O . ASP A 1 270 ? 23.712 -23.769 -23.354 1.00 91.56 270 ASP A O 1
ATOM 2283 N N . PRO A 1 271 ? 22.454 -24.556 -21.641 1.00 88.00 271 PRO A N 1
ATOM 2284 C CA . PRO A 1 271 ? 23.430 -25.542 -21.174 1.00 88.00 271 PRO A CA 1
ATOM 2285 C C . PRO A 1 271 ? 23.826 -26.579 -22.231 1.00 88.00 271 PRO A C 1
ATOM 2287 O O . PRO A 1 271 ? 24.972 -27.022 -22.235 1.00 88.00 271 PRO A O 1
ATOM 2290 N N . ASP A 1 272 ? 22.927 -26.906 -23.164 1.00 90.62 272 ASP A N 1
ATOM 2291 C CA . ASP A 1 272 ? 23.181 -27.880 -24.235 1.00 90.62 272 ASP A CA 1
ATOM 2292 C C . ASP A 1 272 ? 24.072 -27.310 -25.362 1.00 90.62 272 ASP A C 1
ATOM 2294 O O . ASP A 1 272 ? 24.381 -27.984 -26.347 1.00 90.62 272 ASP A O 1
ATOM 2298 N N . GLY A 1 273 ? 24.490 -26.044 -25.243 1.00 90.56 273 GLY A N 1
ATOM 2299 C CA . GLY A 1 273 ? 25.319 -25.331 -26.217 1.00 90.56 273 GLY A CA 1
ATOM 2300 C C . GLY A 1 273 ? 24.543 -24.760 -27.408 1.00 90.56 273 GLY A C 1
ATOM 2301 O O . GLY A 1 273 ? 25.117 -24.031 -28.222 1.00 90.56 273 GLY A O 1
ATOM 2302 N N . TYR A 1 274 ? 23.246 -25.053 -27.518 1.00 94.31 274 TYR A N 1
ATOM 2303 C CA . TYR A 1 274 ? 22.338 -24.485 -28.511 1.00 94.31 274 TYR A CA 1
ATOM 2304 C C . TYR A 1 274 ? 20.879 -24.579 -28.046 1.00 94.31 274 TYR A C 1
ATOM 2306 O O . TYR A 1 274 ? 20.530 -25.454 -27.263 1.00 94.31 274 TYR A O 1
ATOM 2314 N N . THR A 1 275 ? 20.016 -23.721 -28.590 1.00 95.62 275 THR A N 1
ATOM 2315 C CA . THR A 1 275 ? 18.556 -23.819 -28.468 1.00 95.62 275 THR A CA 1
ATOM 2316 C C . THR A 1 275 ? 17.914 -24.100 -29.827 1.00 95.62 275 THR A C 1
ATOM 2318 O O . THR A 1 275 ? 18.508 -23.849 -30.879 1.00 95.62 275 THR A O 1
ATOM 2321 N N . ASN A 1 276 ? 16.687 -24.617 -29.822 1.00 96.88 276 ASN A N 1
ATOM 2322 C CA . ASN A 1 276 ? 15.903 -24.834 -31.036 1.00 96.88 276 ASN A CA 1
ATOM 2323 C C . ASN A 1 276 ? 14.958 -23.650 -31.266 1.00 96.88 276 ASN A C 1
ATOM 2325 O O . ASN A 1 276 ? 14.092 -23.386 -30.433 1.00 96.88 276 ASN A O 1
ATOM 2329 N N . LEU A 1 277 ? 15.079 -23.000 -32.422 1.00 96.62 277 LEU A N 1
ATOM 2330 C CA . LEU A 1 277 ? 14.078 -22.083 -32.954 1.00 96.62 277 LEU A CA 1
ATOM 2331 C C . LEU A 1 277 ? 12.904 -22.900 -33.487 1.00 96.62 277 LEU A C 1
ATOM 2333 O O . LEU A 1 277 ? 13.094 -23.745 -34.364 1.00 96.62 277 LEU A O 1
ATOM 2337 N N . ARG A 1 278 ? 11.700 -22.676 -32.965 1.00 97.62 278 ARG A N 1
ATOM 2338 C CA . ARG A 1 278 ? 10.516 -23.477 -33.302 1.00 97.62 278 ARG A CA 1
ATOM 2339 C C . ARG A 1 278 ? 9.480 -22.685 -34.076 1.00 97.62 278 ARG A C 1
ATOM 2341 O O . ARG A 1 278 ? 9.405 -21.471 -33.970 1.00 97.62 278 ARG A O 1
ATOM 2348 N N . LYS A 1 279 ? 8.657 -23.375 -34.853 1.00 95.69 279 LYS A N 1
ATOM 2349 C CA . LYS A 1 279 ? 7.587 -22.744 -35.634 1.00 95.69 279 LYS A CA 1
ATOM 2350 C C . LYS A 1 279 ? 6.417 -22.234 -34.792 1.00 95.69 279 LYS A C 1
ATOM 2352 O O . LYS A 1 279 ? 5.842 -21.205 -35.122 1.00 95.69 279 LYS A O 1
ATOM 2357 N N . GLU A 1 280 ? 6.107 -22.908 -33.690 1.00 94.44 280 GLU A N 1
ATOM 2358 C CA . GLU A 1 280 ? 5.018 -22.571 -32.770 1.00 94.44 280 GLU A CA 1
ATOM 2359 C C . GLU A 1 280 ? 5.491 -22.559 -31.305 1.00 94.44 280 GLU A C 1
ATOM 2361 O O . GLU A 1 280 ? 6.560 -23.080 -30.974 1.00 94.44 280 GLU A O 1
ATOM 2366 N N . LYS A 1 281 ? 4.666 -21.985 -30.414 1.00 93.81 281 LYS A N 1
ATOM 2367 C CA . LYS A 1 281 ? 4.917 -21.788 -28.970 1.00 93.81 281 LYS A CA 1
ATOM 2368 C C . LYS A 1 281 ? 4.854 -23.097 -28.146 1.00 93.81 281 LYS A C 1
ATOM 2370 O O . LYS A 1 281 ? 4.178 -23.154 -27.123 1.00 93.81 281 LYS A O 1
ATOM 2375 N N . ASN A 1 282 ? 5.492 -24.185 -28.594 1.00 90.81 282 ASN A N 1
ATOM 2376 C CA . ASN A 1 282 ? 5.519 -25.465 -27.871 1.00 90.81 282 ASN A CA 1
ATOM 2377 C C . ASN A 1 282 ? 6.754 -26.332 -28.195 1.00 90.81 282 ASN A C 1
ATOM 2379 O O . ASN A 1 282 ? 7.350 -26.236 -29.265 1.00 90.81 282 ASN A O 1
ATOM 2383 N N . ILE A 1 283 ? 7.122 -27.233 -27.273 1.00 91.56 283 ILE A N 1
ATOM 2384 C CA . ILE A 1 283 ? 8.323 -28.087 -27.385 1.00 91.56 283 ILE A CA 1
ATOM 2385 C C . ILE A 1 283 ? 8.247 -29.165 -28.477 1.00 91.56 283 ILE A C 1
ATOM 2387 O O . ILE A 1 283 ? 9.284 -29.684 -28.884 1.00 91.56 283 ILE A O 1
ATOM 2391 N N . SER A 1 284 ? 7.048 -29.521 -28.936 1.00 93.19 284 SER A N 1
ATOM 2392 C CA . SER A 1 284 ? 6.823 -30.531 -29.980 1.00 93.19 284 SER A CA 1
ATOM 2393 C C . SER A 1 284 ? 6.834 -29.950 -31.393 1.00 93.19 284 SER A C 1
ATOM 2395 O O . SER A 1 284 ? 6.889 -30.703 -32.361 1.00 93.19 284 SER A O 1
ATOM 2397 N N . SER A 1 285 ? 6.796 -28.623 -31.516 1.00 95.38 285 SER A N 1
ATOM 2398 C CA . SER A 1 285 ? 6.761 -27.927 -32.794 1.00 95.38 285 SER A CA 1
ATOM 2399 C C . SER A 1 285 ? 8.012 -28.215 -33.617 1.00 95.38 285 SER A C 1
ATOM 2401 O O . SER A 1 285 ? 9.118 -28.332 -33.078 1.00 95.38 285 SER A O 1
ATOM 2403 N N . GLU A 1 286 ? 7.826 -28.208 -34.938 1.00 95.75 286 GLU A N 1
ATOM 2404 C CA . GLU A 1 286 ? 8.887 -28.240 -35.943 1.00 95.75 286 GLU A CA 1
ATOM 2405 C C . GLU A 1 286 ? 10.024 -27.271 -35.582 1.00 95.75 286 GLU A C 1
ATOM 2407 O O . GLU A 1 286 ? 9.776 -26.122 -35.192 1.00 95.75 286 GLU A O 1
ATOM 2412 N N . VAL A 1 287 ? 11.261 -27.761 -35.691 1.00 96.75 287 VAL A N 1
ATOM 2413 C CA . VAL A 1 287 ? 12.481 -26.982 -35.464 1.00 96.75 287 VAL A CA 1
ATOM 2414 C C . VAL A 1 287 ? 12.895 -26.339 -36.782 1.00 96.75 287 VAL A C 1
ATOM 2416 O O . VAL A 1 287 ? 13.267 -27.038 -37.718 1.00 96.75 287 VAL A O 1
ATOM 2419 N N . ILE A 1 288 ? 12.855 -25.010 -36.823 1.00 95.94 288 ILE A N 1
ATOM 2420 C CA . ILE A 1 288 ? 13.258 -24.189 -37.969 1.00 95.94 288 ILE A CA 1
ATOM 2421 C C . ILE A 1 288 ? 14.787 -24.103 -38.045 1.00 95.94 288 ILE A C 1
ATOM 2423 O O . ILE A 1 288 ? 15.370 -24.225 -39.118 1.00 95.94 288 ILE A O 1
ATOM 2427 N N . GLN A 1 289 ? 15.448 -23.891 -36.902 1.00 96.50 289 GLN A N 1
ATOM 2428 C CA . GLN A 1 289 ? 16.897 -23.684 -36.828 1.00 96.50 289 GLN A CA 1
ATOM 2429 C C . GLN A 1 289 ? 17.438 -24.091 -35.450 1.00 96.50 289 GLN A C 1
ATOM 2431 O O . GLN A 1 289 ? 16.738 -23.995 -34.443 1.00 96.50 289 GLN A O 1
ATOM 2436 N N . LYS A 1 290 ? 18.709 -24.502 -35.385 1.00 95.88 290 LYS A N 1
ATOM 2437 C CA . LYS A 1 290 ? 19.473 -24.579 -34.130 1.00 95.88 290 LYS A CA 1
ATOM 2438 C C . LYS A 1 290 ? 20.304 -23.312 -33.960 1.00 95.88 290 LYS A C 1
ATOM 2440 O O . LYS A 1 290 ? 21.131 -23.014 -34.820 1.00 95.88 290 LYS A O 1
ATOM 2445 N N . ILE A 1 291 ? 20.114 -22.599 -32.855 1.00 95.81 291 ILE A N 1
ATOM 2446 C CA . ILE A 1 291 ? 20.815 -21.349 -32.548 1.00 95.81 291 ILE A CA 1
ATOM 2447 C C . ILE A 1 291 ? 21.821 -21.622 -31.431 1.00 95.81 291 ILE A C 1
ATOM 2449 O O . ILE A 1 291 ? 21.444 -22.098 -30.365 1.00 95.81 291 ILE A O 1
ATOM 2453 N N . LYS A 1 292 ? 23.106 -21.347 -31.664 1.00 93.38 292 LYS A N 1
ATOM 2454 C CA . LYS A 1 292 ? 24.169 -21.619 -30.683 1.00 93.38 292 LYS A CA 1
ATOM 2455 C C . LYS A 1 292 ? 24.073 -20.697 -29.467 1.00 93.38 292 LYS A C 1
ATOM 2457 O O . LYS A 1 292 ? 23.714 -19.530 -29.598 1.00 93.38 292 LYS A O 1
ATOM 2462 N N . THR A 1 293 ? 24.477 -21.199 -28.304 1.00 89.94 293 THR A N 1
ATOM 2463 C CA . THR A 1 293 ? 24.698 -20.375 -27.109 1.00 89.94 293 THR A CA 1
ATOM 2464 C C . THR A 1 293 ? 25.692 -19.246 -27.411 1.00 89.94 293 THR A C 1
ATOM 2466 O O . THR A 1 293 ? 26.695 -19.454 -28.092 1.00 89.94 293 THR A O 1
ATOM 2469 N N . GLY A 1 294 ? 25.388 -18.041 -26.928 1.00 80.50 294 GLY A N 1
ATOM 2470 C CA . GLY A 1 294 ? 26.104 -16.795 -27.193 1.00 80.50 294 GLY A CA 1
ATOM 2471 C C . GLY A 1 294 ? 25.650 -16.056 -28.455 1.00 80.50 294 GLY A C 1
ATOM 2472 O O . GLY A 1 294 ? 26.026 -14.900 -28.631 1.00 80.50 294 GLY A O 1
ATOM 2473 N N . ALA A 1 295 ? 24.843 -16.674 -29.325 1.00 85.31 295 ALA A N 1
ATOM 2474 C CA . ALA A 1 295 ? 24.374 -16.007 -30.535 1.00 85.31 295 ALA A CA 1
ATOM 2475 C C . ALA A 1 295 ? 23.370 -14.895 -30.185 1.00 85.31 295 ALA A C 1
ATOM 2477 O O . ALA A 1 295 ? 22.401 -15.173 -29.467 1.00 85.31 295 ALA A O 1
ATOM 2478 N N . PRO A 1 296 ? 23.569 -13.662 -30.684 1.00 81.19 296 PRO A N 1
ATOM 2479 C CA . PRO A 1 296 ? 22.622 -12.581 -30.483 1.00 81.19 296 PRO A CA 1
ATOM 2480 C C . PRO A 1 296 ? 21.356 -12.813 -31.314 1.00 81.19 296 PRO A C 1
ATOM 2482 O O . PRO A 1 296 ? 21.406 -13.349 -32.424 1.00 81.19 296 PRO A O 1
ATOM 2485 N N . ILE A 1 297 ? 20.220 -12.392 -30.772 1.00 88.00 297 ILE A N 1
ATOM 2486 C CA . ILE A 1 297 ? 18.903 -12.508 -31.395 1.00 88.00 297 ILE A CA 1
ATOM 2487 C C . ILE A 1 297 ? 18.128 -11.202 -31.221 1.00 88.00 297 ILE A C 1
ATOM 2489 O O . ILE A 1 297 ? 18.329 -10.457 -30.263 1.00 88.00 297 ILE A O 1
ATOM 2493 N N . GLU A 1 298 ? 17.236 -10.926 -32.162 1.00 83.81 298 GLU A N 1
ATOM 2494 C CA . GLU A 1 298 ? 16.258 -9.847 -32.064 1.00 83.81 298 GLU A CA 1
ATOM 2495 C C . GLU A 1 298 ? 14.958 -10.433 -31.504 1.00 83.81 298 GLU A C 1
ATOM 2497 O O . GLU A 1 298 ? 14.447 -11.414 -32.040 1.00 83.81 298 GLU A O 1
ATOM 2502 N N . VAL A 1 299 ? 14.425 -9.877 -30.416 1.00 83.94 299 VAL A N 1
ATOM 2503 C CA . VAL A 1 299 ? 13.126 -10.303 -29.873 1.00 83.94 299 VAL A CA 1
ATOM 2504 C C . VAL A 1 299 ? 12.032 -9.467 -30.523 1.00 83.94 299 VAL A C 1
ATOM 2506 O O . VAL A 1 299 ? 12.029 -8.247 -30.399 1.00 83.94 299 VAL A O 1
ATOM 2509 N N . LEU A 1 300 ? 11.117 -10.137 -31.222 1.00 82.06 300 LEU A N 1
ATOM 2510 C CA . LEU A 1 300 ? 9.986 -9.523 -31.920 1.00 82.06 300 LEU A CA 1
ATOM 2511 C C . LEU A 1 300 ? 8.692 -9.587 -31.101 1.00 82.06 300 LEU A C 1
ATOM 2513 O O . LEU A 1 300 ? 7.868 -8.682 -31.196 1.00 82.06 300 LEU A O 1
ATOM 2517 N N . ASP A 1 301 ? 8.506 -10.662 -30.327 1.00 77.75 301 ASP A N 1
ATOM 2518 C CA . ASP A 1 301 ? 7.411 -10.793 -29.366 1.00 77.75 301 ASP A CA 1
ATOM 2519 C C . ASP A 1 301 ? 7.881 -11.517 -28.106 1.00 77.75 301 ASP A C 1
ATOM 2521 O O . ASP A 1 301 ? 8.513 -12.565 -28.191 1.00 77.75 301 ASP A O 1
ATOM 2525 N N . ASN A 1 302 ? 7.609 -10.944 -26.937 1.00 79.56 302 ASN A N 1
ATOM 2526 C CA . ASN A 1 302 ? 8.015 -11.480 -25.637 1.00 79.56 302 ASN A CA 1
ATOM 2527 C C . ASN A 1 302 ? 6.822 -11.841 -24.728 1.00 79.56 302 ASN A C 1
ATOM 2529 O O . ASN A 1 302 ? 6.979 -12.010 -23.520 1.00 79.56 302 ASN A O 1
ATOM 2533 N N . SER A 1 303 ? 5.623 -11.956 -25.301 1.00 69.81 303 SER A N 1
ATOM 2534 C CA . SER A 1 303 ? 4.401 -12.304 -24.583 1.00 69.81 303 SER A CA 1
ATOM 2535 C C . SER A 1 303 ? 4.361 -13.788 -24.193 1.00 69.81 303 SER A C 1
ATOM 2537 O O . SER A 1 303 ? 4.370 -14.701 -25.031 1.00 69.81 303 SER A O 1
ATOM 2539 N N . GLY A 1 304 ? 4.265 -14.034 -22.884 1.00 78.81 304 GLY A N 1
ATOM 2540 C CA . GLY A 1 304 ? 4.224 -15.376 -22.303 1.00 78.81 304 GLY A CA 1
ATOM 2541 C C . GLY A 1 304 ? 5.599 -16.044 -22.235 1.00 78.81 304 GLY A C 1
ATOM 2542 O O . GLY A 1 304 ? 6.630 -15.385 -22.184 1.00 78.81 304 GLY A O 1
ATOM 2543 N N . ASP A 1 305 ? 5.632 -17.375 -22.206 1.00 87.94 305 ASP A N 1
ATOM 2544 C CA . ASP A 1 305 ? 6.885 -18.121 -22.007 1.00 87.94 305 ASP A CA 1
ATOM 2545 C C . ASP A 1 305 ? 7.682 -18.377 -23.292 1.00 87.94 305 ASP A C 1
ATOM 2547 O O . ASP A 1 305 ? 8.847 -18.773 -23.238 1.00 87.94 305 ASP A O 1
ATOM 2551 N N . TRP A 1 306 ? 7.070 -18.140 -24.452 1.00 93.56 306 TRP A N 1
ATOM 2552 C CA . TRP A 1 306 ? 7.654 -18.392 -25.767 1.00 93.56 306 TRP A CA 1
ATOM 2553 C C . TRP A 1 306 ? 7.786 -17.097 -26.543 1.00 93.56 306 TRP A C 1
ATOM 2555 O O . TRP A 1 306 ? 6.799 -16.559 -27.047 1.00 93.56 306 TRP A O 1
ATOM 2565 N N . PHE A 1 307 ? 9.023 -16.636 -26.663 1.00 92.62 307 PHE A N 1
ATOM 2566 C CA . PHE A 1 307 ? 9.340 -15.390 -27.332 1.00 92.62 307 PHE A CA 1
ATOM 2567 C C . PHE A 1 307 ? 9.485 -15.649 -28.829 1.00 92.62 307 PHE A C 1
ATOM 2569 O O . PHE A 1 307 ? 10.191 -16.579 -29.223 1.00 92.62 307 PHE A O 1
ATOM 2576 N N . LEU A 1 308 ? 8.830 -14.842 -29.660 1.00 91.94 308 LEU A N 1
ATOM 2577 C CA . LEU A 1 308 ? 9.120 -14.753 -31.084 1.00 91.9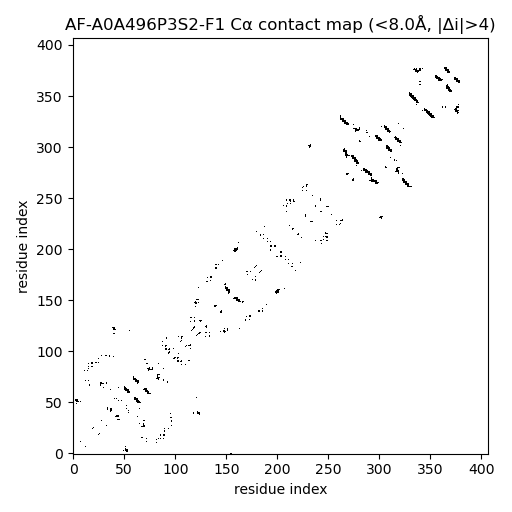4 308 LEU A CA 1
ATOM 2578 C C . LEU A 1 308 ? 10.431 -13.996 -31.252 1.00 91.94 308 LEU A C 1
ATOM 2580 O O . LEU A 1 308 ? 10.577 -12.862 -30.794 1.00 91.94 308 LEU A O 1
ATOM 2584 N N . VAL A 1 309 ? 11.375 -14.614 -31.936 1.00 93.25 309 VAL A N 1
ATOM 2585 C CA . VAL A 1 309 ? 12.704 -14.066 -32.154 1.00 93.25 309 VAL A CA 1
ATOM 2586 C C . VAL A 1 309 ? 13.061 -14.137 -33.626 1.00 93.25 309 VAL A C 1
ATOM 2588 O O . VAL A 1 309 ? 12.548 -14.983 -34.363 1.00 93.25 309 VAL A O 1
ATOM 2591 N N . LYS A 1 310 ? 13.972 -13.264 -34.036 1.00 90.00 310 LYS A N 1
ATOM 2592 C CA . LYS A 1 310 ? 14.611 -13.271 -35.341 1.00 90.00 310 LYS A CA 1
ATOM 2593 C C . LYS A 1 310 ? 16.112 -13.457 -35.170 1.00 90.00 310 LYS A C 1
ATOM 2595 O O . LYS A 1 310 ? 16.755 -12.768 -34.377 1.00 90.00 310 LYS A O 1
ATOM 2600 N N . THR A 1 311 ? 16.666 -14.427 -35.884 1.00 91.12 311 THR A N 1
ATOM 2601 C CA . THR A 1 311 ? 18.102 -14.720 -35.854 1.00 91.12 311 THR A CA 1
ATOM 2602 C C . THR A 1 311 ? 18.874 -13.774 -36.763 1.00 91.12 311 THR A C 1
ATOM 2604 O O . THR A 1 311 ? 18.298 -13.123 -37.638 1.00 91.12 311 THR A O 1
ATOM 2607 N N . GLN A 1 312 ? 20.198 -13.708 -36.592 1.00 83.81 312 GLN A N 1
ATOM 2608 C CA . GLN A 1 312 ? 21.055 -12.925 -37.488 1.00 83.81 312 GLN A CA 1
ATOM 2609 C C . GLN A 1 312 ? 20.983 -13.412 -38.939 1.00 83.81 312 GLN A C 1
ATOM 2611 O O . GLN A 1 312 ? 21.123 -12.612 -39.860 1.00 83.81 312 GLN A O 1
ATOM 2616 N N . GLU A 1 313 ? 20.719 -14.705 -39.152 1.00 87.56 313 GLU A N 1
ATOM 2617 C CA . GLU A 1 313 ? 20.510 -15.265 -40.487 1.00 87.56 313 GLU A CA 1
ATOM 2618 C C . GLU A 1 313 ? 19.114 -14.954 -41.064 1.00 87.56 313 GLU A C 1
ATOM 2620 O O . GLU A 1 313 ? 18.822 -15.323 -42.198 1.00 87.56 313 GLU A O 1
ATOM 2625 N N . GLY A 1 314 ? 18.257 -14.255 -40.311 1.00 90.94 314 GLY A N 1
ATOM 2626 C CA . GLY A 1 314 ? 16.957 -13.761 -40.761 1.00 90.94 314 GLY A CA 1
ATOM 2627 C C . GLY A 1 314 ? 15.782 -14.715 -40.545 1.00 90.94 314 GLY A C 1
ATOM 2628 O O . GLY A 1 314 ? 14.680 -14.403 -40.996 1.00 90.94 314 GLY A O 1
ATOM 2629 N N . TYR A 1 315 ? 15.975 -15.844 -39.855 1.00 94.06 315 TYR A N 1
ATOM 2630 C CA . TYR A 1 315 ? 14.887 -16.772 -39.542 1.00 94.06 315 TYR A CA 1
ATOM 2631 C C . TYR A 1 315 ? 14.069 -16.274 -38.360 1.00 94.06 315 TYR A C 1
ATOM 2633 O O . TYR A 1 315 ? 14.628 -15.868 -37.343 1.00 94.06 315 TYR A O 1
ATOM 2641 N N . THR A 1 316 ? 12.747 -16.375 -38.476 1.00 95.44 316 THR A N 1
ATOM 2642 C CA . THR A 1 316 ? 11.809 -15.997 -37.418 1.00 95.44 316 THR A CA 1
ATOM 2643 C C . THR A 1 316 ? 11.132 -17.236 -36.840 1.00 95.44 316 THR A C 1
ATOM 2645 O O . THR A 1 316 ? 10.672 -18.098 -37.588 1.00 95.44 316 THR A O 1
ATOM 2648 N N . GLY A 1 317 ? 11.047 -17.323 -35.515 1.00 95.31 317 GLY A N 1
ATOM 2649 C CA . GLY A 1 317 ? 10.379 -18.420 -34.812 1.00 95.31 317 GLY A CA 1
ATOM 2650 C C . GLY A 1 317 ? 10.398 -18.235 -33.297 1.00 95.31 317 GLY A C 1
ATOM 2651 O O . GLY A 1 317 ? 10.830 -17.205 -32.798 1.00 95.31 317 GLY A O 1
ATOM 2652 N N . TYR A 1 318 ? 9.935 -19.231 -32.553 1.00 96.75 318 TYR A N 1
ATOM 2653 C CA . TYR A 1 318 ? 9.764 -19.172 -31.109 1.00 96.75 318 TYR A CA 1
ATOM 2654 C C . TYR A 1 318 ? 10.890 -19.869 -30.345 1.00 96.75 318 TYR A C 1
ATOM 2656 O O . TYR A 1 318 ? 11.278 -20.995 -30.665 1.00 96.75 318 TYR A O 1
ATOM 2664 N N . VAL A 1 319 ? 11.365 -19.215 -29.287 1.00 95.88 319 VAL A N 1
ATOM 2665 C CA . VAL A 1 319 ? 12.312 -19.753 -28.304 1.00 95.88 319 VAL A CA 1
ATOM 2666 C C . VAL A 1 319 ? 11.734 -19.541 -26.908 1.00 95.88 319 VAL A C 1
ATOM 2668 O O . VAL A 1 319 ? 11.161 -18.496 -26.610 1.00 95.88 319 VAL A O 1
ATOM 2671 N N . HIS A 1 320 ? 11.871 -20.533 -26.032 1.00 95.25 320 HIS A N 1
ATOM 2672 C CA . HIS A 1 320 ? 11.416 -20.400 -24.650 1.00 95.25 320 HIS A CA 1
ATOM 2673 C C . HIS A 1 320 ? 12.277 -19.378 -23.889 1.00 95.25 320 HIS A C 1
ATOM 2675 O O . HIS A 1 320 ? 13.507 -19.439 -23.963 1.00 95.25 320 HIS A O 1
ATOM 2681 N N . LYS A 1 321 ? 11.653 -18.482 -23.113 1.00 88.44 321 LYS A N 1
ATOM 2682 C CA . LYS A 1 321 ? 12.322 -17.362 -22.422 1.00 88.44 321 LYS A CA 1
ATOM 2683 C C . LYS A 1 321 ? 13.496 -17.795 -21.540 1.00 88.44 321 LYS A C 1
ATOM 2685 O O . LYS A 1 321 ? 14.482 -17.079 -21.427 1.00 88.44 321 LYS A O 1
ATOM 2690 N N . SER A 1 322 ? 13.436 -19.006 -20.976 1.00 88.94 322 SER A N 1
ATOM 2691 C CA . SER A 1 322 ? 14.509 -19.570 -20.140 1.00 88.94 322 SER A CA 1
ATOM 2692 C C . SER A 1 322 ? 15.824 -19.821 -20.888 1.00 88.94 322 SER A C 1
ATOM 2694 O O . SER A 1 322 ? 16.819 -20.162 -20.255 1.00 88.94 322 SER A O 1
ATOM 2696 N N . ARG A 1 323 ? 15.824 -19.736 -22.225 1.00 92.56 323 ARG A N 1
ATOM 2697 C CA . ARG A 1 323 ? 17.006 -19.928 -23.083 1.00 92.56 323 ARG A CA 1
ATOM 2698 C C . ARG A 1 323 ? 17.599 -18.612 -23.560 1.00 92.56 323 ARG A C 1
ATOM 2700 O O . ARG A 1 323 ? 18.487 -18.619 -24.408 1.00 92.56 323 ARG A O 1
ATOM 2707 N N . LEU A 1 324 ? 17.083 -17.494 -23.064 1.00 88.50 324 LEU A N 1
ATOM 2708 C CA . LEU A 1 324 ? 17.500 -16.154 -23.435 1.00 88.50 324 LEU A CA 1
ATOM 2709 C C . LEU A 1 324 ? 18.176 -15.494 -22.242 1.00 88.50 324 LEU A C 1
ATOM 2711 O O . LEU A 1 324 ? 17.761 -15.655 -21.095 1.00 88.50 324 LEU A O 1
ATOM 2715 N N . LYS A 1 325 ? 19.211 -14.716 -22.528 1.00 83.38 325 LYS A N 1
ATOM 2716 C CA . LYS A 1 325 ? 19.833 -13.814 -21.570 1.00 83.38 325 LYS A CA 1
ATOM 2717 C C . LYS A 1 325 ? 19.988 -12.449 -22.224 1.00 83.38 325 LYS A C 1
ATOM 2719 O O . LYS A 1 325 ? 20.118 -12.343 -23.441 1.00 83.38 325 LYS A O 1
ATOM 2724 N N . THR A 1 326 ? 19.931 -11.407 -21.413 1.00 75.88 326 THR A N 1
ATOM 2725 C CA . THR A 1 326 ? 20.052 -10.022 -21.862 1.00 75.88 326 THR A CA 1
ATOM 2726 C C . THR A 1 326 ? 21.404 -9.464 -21.451 1.00 75.88 326 THR A C 1
ATOM 2728 O O . THR A 1 326 ? 21.828 -9.652 -20.310 1.00 75.88 326 THR A O 1
ATOM 2731 N N . SER A 1 327 ? 22.058 -8.752 -22.362 1.00 61.22 327 SER A N 1
ATOM 2732 C CA . SER A 1 327 ? 23.107 -7.789 -22.037 1.00 61.22 327 SER A CA 1
ATOM 2733 C C . SER A 1 327 ? 22.563 -6.409 -22.350 1.00 61.22 327 SER A C 1
ATOM 2735 O O . SER A 1 327 ? 22.027 -6.182 -23.434 1.00 61.22 327 SER A O 1
ATOM 2737 N N . LEU A 1 328 ? 22.718 -5.478 -21.422 1.00 56.22 328 LEU A N 1
ATOM 2738 C CA . LEU A 1 328 ? 22.578 -4.071 -21.747 1.00 56.22 328 LEU A CA 1
ATOM 2739 C C . LEU A 1 328 ? 23.813 -3.657 -22.555 1.00 56.22 328 LEU A C 1
ATOM 2741 O O . LEU A 1 328 ? 24.940 -4.006 -22.193 1.00 56.22 328 LEU A O 1
ATOM 2745 N N . ASN A 1 329 ? 23.621 -2.961 -23.673 1.00 55.56 329 ASN A N 1
ATOM 2746 C CA . ASN A 1 329 ? 24.701 -2.169 -24.243 1.00 55.56 329 ASN A CA 1
ATOM 2747 C C . ASN A 1 329 ? 24.668 -0.802 -23.546 1.00 55.56 329 ASN A C 1
ATOM 2749 O O . ASN A 1 329 ? 24.163 0.163 -24.107 1.00 55.56 329 ASN A O 1
ATOM 2753 N N . ASP A 1 330 ? 25.147 -0.741 -22.298 1.00 55.03 330 ASP A N 1
ATOM 2754 C CA . ASP A 1 330 ? 25.150 0.485 -21.474 1.00 55.03 330 ASP A CA 1
ATOM 2755 C C . ASP A 1 330 ? 26.165 1.533 -21.950 1.00 55.03 330 ASP A C 1
ATOM 2757 O O . ASP A 1 330 ? 26.290 2.603 -21.359 1.00 55.03 330 ASP A O 1
ATOM 2761 N N . ARG A 1 331 ? 26.920 1.226 -23.012 1.00 60.66 331 ARG A N 1
ATOM 2762 C CA . ARG A 1 331 ? 27.927 2.124 -23.563 1.00 60.66 331 ARG A CA 1
ATOM 2763 C C . ARG A 1 331 ? 27.263 3.199 -24.414 1.00 60.66 331 ARG A C 1
ATOM 2765 O O . ARG A 1 331 ? 26.713 2.907 -25.473 1.00 60.66 331 ARG A O 1
ATOM 2772 N N . VAL A 1 332 ? 27.340 4.434 -23.937 1.00 64.06 332 VAL A N 1
ATOM 2773 C CA . VAL A 1 332 ? 26.976 5.638 -24.677 1.00 64.06 332 VAL A CA 1
ATOM 2774 C C . VAL A 1 332 ? 28.208 6.222 -25.353 1.00 64.06 332 VAL A C 1
ATOM 2776 O O . VAL A 1 332 ? 29.282 6.305 -24.750 1.00 64.06 332 VAL A O 1
ATOM 2779 N N . SER A 1 333 ? 28.024 6.674 -26.595 1.00 77.69 333 SER A N 1
ATOM 2780 C CA . SER A 1 333 ? 29.005 7.496 -27.299 1.00 77.69 333 SER A CA 1
ATOM 2781 C C . SER A 1 333 ? 28.791 8.954 -26.909 1.00 77.69 333 SER A C 1
ATOM 2783 O O . SER A 1 333 ? 27.803 9.566 -27.320 1.00 77.69 333 SER A O 1
ATOM 2785 N N . ILE A 1 334 ? 29.689 9.523 -26.106 1.00 82.94 334 ILE A N 1
ATOM 2786 C CA . ILE A 1 334 ? 29.640 10.943 -25.734 1.00 82.94 334 ILE A CA 1
ATOM 2787 C C . ILE A 1 334 ? 30.770 11.726 -26.395 1.00 82.94 334 ILE A C 1
ATOM 2789 O O . ILE A 1 334 ? 31.876 11.217 -26.587 1.00 82.94 334 ILE A O 1
ATOM 2793 N N . LEU A 1 335 ? 30.505 12.998 -26.695 1.00 89.69 335 LEU A N 1
ATOM 2794 C CA . LEU A 1 335 ? 31.527 13.987 -27.025 1.00 89.69 335 LEU A CA 1
ATOM 2795 C C . LEU A 1 335 ? 31.802 14.821 -25.775 1.00 89.69 335 LEU A C 1
ATOM 2797 O O . LEU A 1 335 ? 31.003 15.681 -25.412 1.00 89.69 335 LEU A O 1
ATOM 2801 N N . LEU A 1 336 ? 32.922 14.548 -25.107 1.00 92.50 336 LEU A N 1
ATOM 2802 C CA . LEU A 1 336 ? 33.321 15.256 -23.897 1.00 92.50 336 LEU A CA 1
ATOM 2803 C C . LEU A 1 336 ? 34.241 16.426 -24.259 1.00 92.50 336 LEU A C 1
ATOM 2805 O O . LEU A 1 336 ? 35.383 16.225 -24.682 1.00 92.50 336 LEU A O 1
ATOM 2809 N N . TYR A 1 337 ? 33.750 17.649 -24.094 1.00 93.62 337 TYR A N 1
ATOM 2810 C CA . TYR A 1 337 ? 34.486 18.864 -24.426 1.00 93.62 337 TYR A CA 1
ATOM 2811 C C . TYR A 1 337 ? 35.344 19.322 -23.238 1.00 93.62 337 TYR A C 1
ATOM 2813 O O . TYR A 1 337 ? 34.874 19.314 -22.100 1.00 93.62 337 TYR A O 1
ATOM 2821 N N . PRO A 1 338 ? 36.597 19.762 -23.448 1.00 92.31 338 PRO A N 1
ATOM 2822 C CA . PRO A 1 338 ? 37.423 20.290 -22.361 1.00 92.31 338 PRO A CA 1
ATOM 2823 C C . PRO A 1 338 ? 36.965 21.682 -21.891 1.00 92.31 338 PRO A C 1
ATOM 2825 O O . PRO A 1 338 ? 37.346 22.120 -20.807 1.00 92.31 338 PRO A O 1
ATOM 2828 N N . ARG A 1 339 ? 36.161 22.388 -22.696 1.00 90.31 339 ARG A N 1
ATOM 2829 C CA . ARG A 1 339 ? 35.578 23.702 -22.396 1.00 90.31 339 ARG A CA 1
ATOM 2830 C C . ARG A 1 339 ? 34.131 23.759 -22.906 1.00 90.31 339 ARG A C 1
ATOM 2832 O O . ARG A 1 339 ? 33.822 23.049 -23.859 1.00 90.31 339 ARG A O 1
ATOM 2839 N N . PRO A 1 340 ? 33.254 24.599 -22.328 1.00 89.19 340 PRO A N 1
ATOM 2840 C CA . PRO A 1 340 ? 31.859 24.734 -22.756 1.00 89.19 340 PRO A CA 1
ATOM 2841 C C . PRO A 1 340 ? 31.741 25.581 -24.039 1.00 89.19 340 PRO A C 1
ATOM 2843 O O . PRO A 1 340 ? 31.073 26.614 -24.069 1.00 89.19 340 PRO A O 1
ATOM 2846 N N . ASP A 1 341 ? 32.458 25.183 -25.092 1.00 85.44 341 ASP A N 1
ATOM 2847 C CA . ASP A 1 341 ? 32.496 25.857 -26.386 1.00 85.44 341 ASP A CA 1
ATOM 2848 C C . ASP A 1 341 ? 32.689 24.849 -27.532 1.00 85.44 341 ASP A C 1
ATOM 2850 O O . ASP A 1 341 ? 33.458 23.890 -27.416 1.00 85.44 341 ASP A O 1
ATOM 2854 N N . LEU A 1 342 ? 32.006 25.086 -28.659 1.00 83.31 342 LEU A N 1
ATOM 2855 C CA . LEU A 1 342 ? 32.043 24.211 -29.842 1.00 83.31 342 LEU A CA 1
ATOM 2856 C C . LEU A 1 342 ? 33.360 24.289 -30.631 1.00 83.31 342 LEU A C 1
ATOM 2858 O O . LEU A 1 342 ? 33.565 23.488 -31.539 1.00 83.31 342 LEU A O 1
ATOM 2862 N N . GLY A 1 343 ? 34.236 25.246 -30.311 1.00 79.62 343 GLY A N 1
ATOM 2863 C CA . GLY A 1 343 ? 35.562 25.373 -30.916 1.00 79.62 343 GLY A CA 1
ATOM 2864 C C . GLY A 1 343 ? 36.615 24.493 -30.240 1.00 79.62 343 GLY A C 1
ATOM 2865 O O . GLY A 1 343 ? 37.696 24.284 -30.792 1.00 79.62 343 GLY A O 1
ATOM 2866 N N . SER A 1 344 ? 36.326 23.972 -29.046 1.00 86.75 344 SER A N 1
ATOM 2867 C CA . SER A 1 344 ? 37.198 23.034 -28.356 1.00 86.75 344 SER A CA 1
ATOM 2868 C C . SER A 1 344 ? 37.082 21.640 -28.971 1.00 86.75 344 SER A C 1
ATOM 2870 O O . SER A 1 344 ? 35.998 21.202 -29.343 1.00 86.75 344 SER A O 1
ATOM 2872 N N . ILE A 1 345 ? 38.214 20.944 -29.109 1.00 89.12 345 ILE A N 1
ATOM 2873 C CA . ILE A 1 345 ? 38.254 19.602 -29.701 1.00 89.12 345 ILE A CA 1
ATOM 2874 C C . ILE A 1 345 ? 37.712 18.614 -28.657 1.00 89.12 345 ILE A C 1
ATOM 2876 O O . ILE A 1 345 ? 38.379 18.416 -27.634 1.00 89.12 345 ILE A O 1
ATOM 2880 N N . PRO A 1 346 ? 36.530 18.005 -28.870 1.00 90.88 346 PRO A N 1
ATOM 2881 C CA . PRO A 1 346 ? 35.984 17.054 -27.920 1.00 90.88 346 PRO A CA 1
ATOM 2882 C C . PRO A 1 346 ? 36.723 15.722 -28.003 1.00 90.88 346 PRO A C 1
ATOM 2884 O O . PRO A 1 346 ? 37.244 15.327 -29.049 1.00 90.88 346 PRO A O 1
ATOM 2887 N N . LYS A 1 347 ? 36.702 14.984 -26.898 1.00 90.31 347 LYS A N 1
ATOM 2888 C CA . LYS A 1 347 ? 37.101 13.582 -26.870 1.00 90.31 347 LYS A CA 1
ATOM 2889 C C . LYS A 1 347 ? 35.857 12.713 -27.009 1.00 90.31 347 LYS A C 1
ATOM 2891 O O . LYS A 1 347 ? 34.967 12.784 -26.166 1.00 90.31 347 LYS A O 1
ATOM 2896 N N . GLN A 1 348 ? 35.809 11.889 -28.053 1.00 89.94 348 GLN A N 1
ATOM 2897 C CA . GLN A 1 348 ? 34.771 10.870 -28.185 1.00 89.94 348 GLN A CA 1
ATOM 2898 C C . GLN A 1 348 ? 35.067 9.703 -27.237 1.00 89.94 348 GLN A C 1
ATOM 2900 O O . GLN A 1 348 ? 36.200 9.214 -27.190 1.00 89.94 348 GLN A O 1
ATOM 2905 N N . LEU A 1 349 ? 34.067 9.280 -26.470 1.00 81.31 349 LEU A N 1
ATOM 2906 C CA . LEU A 1 349 ? 34.187 8.224 -25.469 1.00 81.31 349 LEU A CA 1
ATOM 2907 C C . LEU A 1 349 ? 33.016 7.252 -25.585 1.00 81.31 349 LEU A C 1
ATOM 2909 O O . LEU A 1 349 ? 31.882 7.691 -25.710 1.00 81.31 349 LEU A O 1
ATOM 2913 N N . GLU A 1 350 ? 33.310 5.958 -25.472 1.00 81.50 350 GLU A N 1
ATOM 2914 C CA . GLU A 1 350 ? 32.325 4.885 -25.300 1.00 81.50 350 GLU A CA 1
ATOM 2915 C C . GLU A 1 350 ? 32.369 4.434 -23.835 1.00 81.50 350 GLU A C 1
ATOM 2917 O O . GLU A 1 350 ? 33.294 3.719 -23.437 1.00 81.50 350 GLU A O 1
ATOM 2922 N N . ILE A 1 351 ? 31.424 4.891 -23.014 1.00 73.88 351 ILE A N 1
ATOM 2923 C CA . ILE A 1 351 ? 31.428 4.677 -21.552 1.00 73.88 351 ILE A CA 1
ATOM 2924 C C . ILE A 1 351 ? 30.048 4.275 -21.047 1.00 73.88 351 ILE A C 1
ATOM 2926 O O . ILE A 1 351 ? 29.062 4.565 -21.714 1.00 73.88 351 ILE A O 1
ATOM 2930 N N . SER A 1 352 ? 29.966 3.626 -19.881 1.00 72.81 352 SER A N 1
ATOM 2931 C CA . SER A 1 352 ? 28.661 3.357 -19.272 1.00 72.81 352 SER A CA 1
ATOM 2932 C C . SER A 1 352 ? 27.958 4.674 -18.951 1.00 72.81 352 SER A C 1
ATOM 2934 O O . SER A 1 352 ? 28.589 5.583 -18.410 1.00 72.81 352 SER A O 1
ATOM 2936 N N . SER A 1 353 ? 26.654 4.783 -19.217 1.00 63.84 353 SER A N 1
ATOM 2937 C CA . SER A 1 353 ? 25.879 5.953 -18.775 1.00 63.84 353 SER A CA 1
ATOM 2938 C C . SER A 1 353 ? 25.927 6.147 -17.253 1.00 63.84 353 SER A C 1
ATOM 2940 O O . SER A 1 353 ? 25.823 7.271 -16.774 1.00 63.84 353 SER A O 1
ATOM 2942 N N . GLU A 1 354 ? 26.090 5.057 -16.492 1.00 60.16 354 GLU A N 1
ATOM 2943 C CA . GLU A 1 354 ? 26.207 5.087 -15.025 1.00 60.16 354 GLU A CA 1
ATOM 2944 C C . GLU A 1 354 ? 27.526 5.698 -14.547 1.00 60.16 354 GLU A C 1
ATOM 2946 O O . GLU A 1 354 ? 27.606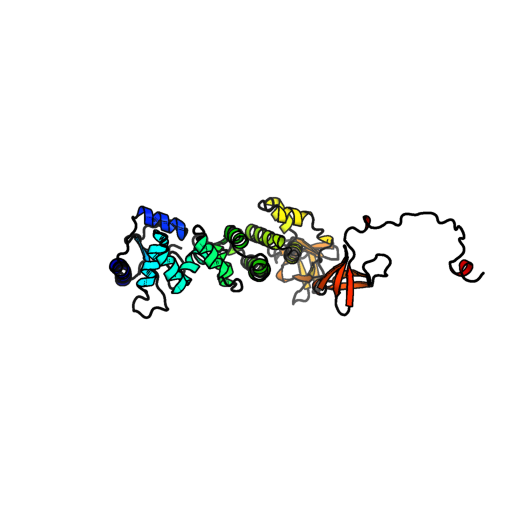 6.202 -13.429 1.00 60.16 354 GLU A O 1
ATOM 2951 N N . ASP A 1 355 ? 28.547 5.700 -15.405 1.00 77.31 355 ASP A N 1
ATOM 2952 C CA . ASP A 1 355 ? 29.837 6.296 -15.090 1.00 77.31 355 ASP A CA 1
ATOM 2953 C C . ASP A 1 355 ? 29.836 7.827 -15.279 1.00 77.31 355 ASP A C 1
ATOM 2955 O O . ASP A 1 355 ? 30.855 8.473 -15.025 1.00 77.31 355 ASP A O 1
ATOM 2959 N N . ILE A 1 356 ? 28.727 8.419 -15.749 1.00 81.88 356 ILE A N 1
ATOM 2960 C CA . ILE A 1 356 ? 28.577 9.865 -15.952 1.00 81.88 356 ILE A CA 1
ATOM 2961 C C . ILE A 1 356 ? 27.958 10.501 -14.706 1.00 81.88 356 ILE A C 1
ATOM 2963 O O . ILE A 1 356 ? 26.754 10.435 -14.464 1.00 81.88 356 ILE A O 1
ATOM 2967 N N . GLU A 1 357 ? 28.785 11.193 -13.933 1.00 80.81 357 GLU A N 1
ATOM 2968 C CA . GLU A 1 357 ? 28.370 11.965 -12.767 1.00 80.81 357 GLU A CA 1
ATOM 2969 C C . GLU A 1 357 ? 28.191 13.440 -13.155 1.00 80.81 357 GLU A C 1
ATOM 2971 O O . GLU A 1 357 ? 29.153 14.139 -13.480 1.00 80.81 357 GLU A O 1
ATOM 2976 N N . TYR A 1 358 ? 26.955 13.935 -13.106 1.00 86.50 358 TYR A N 1
ATOM 2977 C CA . TYR A 1 358 ? 26.632 15.336 -13.382 1.00 86.50 358 TYR A CA 1
ATOM 2978 C C . TYR A 1 358 ? 26.987 16.205 -12.176 1.00 86.50 358 TYR A C 1
ATOM 2980 O O . TYR A 1 358 ? 26.415 16.047 -11.098 1.00 86.50 358 TYR A O 1
ATOM 2988 N N . LEU A 1 359 ? 27.931 17.131 -12.354 1.00 80.56 359 LEU A N 1
ATOM 2989 C CA . LEU A 1 359 ? 28.464 17.943 -11.261 1.00 80.56 359 LEU A CA 1
ATOM 2990 C C . LEU A 1 359 ? 27.749 19.294 -11.145 1.00 80.56 359 LEU A C 1
ATOM 2992 O O . LEU A 1 359 ? 27.252 19.640 -10.078 1.00 80.56 359 LEU A O 1
ATOM 2996 N N . HIS A 1 360 ? 27.735 20.087 -12.218 1.00 78.12 360 HIS A N 1
ATOM 2997 C CA . HIS A 1 360 ? 27.051 21.386 -12.273 1.00 78.12 360 HIS A CA 1
ATOM 2998 C C . HIS A 1 360 ? 26.865 21.850 -13.723 1.00 78.12 360 HIS A C 1
ATOM 3000 O O . HIS A 1 360 ? 27.400 21.245 -14.648 1.00 78.12 360 HIS A O 1
ATOM 3006 N N . LYS A 1 361 ? 26.133 22.950 -13.926 1.00 86.12 361 LYS A N 1
ATOM 3007 C CA . LYS A 1 361 ? 25.860 23.511 -15.253 1.00 86.12 361 LYS A CA 1
ATOM 3008 C C . LYS A 1 361 ? 26.594 24.830 -15.477 1.00 86.12 361 LYS A C 1
ATOM 3010 O O . LYS A 1 361 ? 26.625 25.674 -14.582 1.00 86.12 361 LYS A O 1
ATOM 3015 N N . VAL A 1 362 ? 27.152 25.025 -16.672 1.00 82.75 362 VAL A N 1
ATOM 3016 C CA . VAL A 1 362 ? 27.753 26.294 -17.112 1.00 82.75 362 VAL A CA 1
ATOM 3017 C C . VAL A 1 362 ? 27.017 26.761 -18.363 1.00 82.75 362 VAL A C 1
ATOM 3019 O O . VAL A 1 362 ? 27.204 26.211 -19.446 1.00 82.75 362 VAL A O 1
ATOM 3022 N N . SER A 1 363 ? 26.160 27.776 -18.212 1.00 84.94 363 SER A N 1
ATOM 3023 C CA . SER A 1 363 ? 25.178 28.151 -19.241 1.00 84.94 363 SER A CA 1
ATOM 3024 C C . SER A 1 363 ? 24.310 26.935 -19.612 1.00 84.94 363 SER A C 1
ATOM 3026 O O . SER A 1 363 ? 23.671 26.369 -18.727 1.00 84.94 363 SER A O 1
ATOM 3028 N N . ASP A 1 364 ? 24.299 26.519 -20.878 1.00 83.25 364 ASP A N 1
ATOM 3029 C CA . ASP A 1 364 ? 23.539 25.358 -21.354 1.00 83.25 364 ASP A CA 1
ATOM 3030 C C . ASP A 1 364 ? 24.360 24.057 -21.406 1.00 83.25 364 ASP A C 1
ATOM 3032 O O . ASP A 1 364 ? 23.836 23.032 -21.830 1.00 83.25 364 ASP A O 1
ATOM 3036 N N . TRP A 1 365 ? 25.612 24.073 -20.939 1.00 89.75 365 TRP A N 1
ATOM 3037 C CA . TRP A 1 365 ? 26.507 22.914 -20.939 1.00 89.75 365 TRP A CA 1
ATOM 3038 C C . TRP A 1 365 ? 26.522 22.203 -19.590 1.00 89.75 365 TRP A C 1
ATOM 3040 O O . TRP A 1 365 ? 26.661 22.847 -18.546 1.00 89.75 365 TRP A O 1
ATOM 3050 N N . ASP A 1 366 ? 26.468 20.876 -19.616 1.00 89.31 366 ASP A N 1
ATOM 3051 C CA . ASP A 1 366 ? 26.554 20.051 -18.412 1.00 89.31 366 ASP A CA 1
ATOM 3052 C C . ASP A 1 366 ? 28.014 19.689 -18.125 1.00 89.31 366 ASP A C 1
ATOM 3054 O O . ASP A 1 366 ? 28.671 19.041 -18.938 1.00 89.31 366 ASP A O 1
ATOM 3058 N N . PHE A 1 367 ? 28.541 20.115 -16.975 1.00 91.75 367 PHE A N 1
ATOM 3059 C CA . PHE A 1 367 ? 29.861 19.702 -16.507 1.00 91.75 367 PHE A CA 1
ATOM 3060 C C . PHE A 1 367 ? 29.747 18.362 -15.786 1.00 91.75 367 PHE A C 1
ATOM 3062 O O . PHE A 1 367 ? 29.060 18.242 -14.767 1.00 91.75 367 PHE A O 1
ATOM 3069 N N . VAL A 1 368 ? 30.440 17.360 -16.313 1.00 89.38 368 VAL A N 1
ATOM 3070 C CA . VAL A 1 368 ? 30.338 15.968 -15.882 1.00 89.38 368 VAL A CA 1
ATOM 3071 C C . VAL A 1 368 ? 31.704 15.402 -15.507 1.00 89.38 368 VAL A C 1
ATOM 3073 O O . VAL A 1 368 ? 32.742 15.796 -16.050 1.00 89.38 368 VAL A O 1
ATOM 3076 N N . ARG A 1 369 ? 31.706 14.446 -14.582 1.00 87.12 369 ARG A N 1
ATOM 3077 C CA . ARG A 1 369 ? 32.826 13.546 -14.316 1.00 87.12 369 ARG A CA 1
ATOM 3078 C C . ARG A 1 369 ? 32.518 12.199 -14.951 1.00 87.12 369 ARG A C 1
ATOM 3080 O O . ARG A 1 369 ? 31.415 11.690 -14.821 1.00 87.12 369 ARG A O 1
ATOM 3087 N N . VAL A 1 370 ? 33.509 11.643 -15.631 1.00 86.25 370 VAL A N 1
ATOM 3088 C CA . VAL A 1 370 ? 33.488 10.287 -16.190 1.00 86.25 370 VAL A CA 1
ATOM 3089 C C . VAL A 1 370 ? 34.767 9.562 -15.741 1.00 86.25 370 VAL A C 1
ATOM 3091 O O . VAL A 1 370 ? 35.641 10.202 -15.140 1.00 86.25 370 VAL A O 1
ATOM 3094 N N . PRO A 1 371 ? 34.949 8.251 -15.977 1.00 82.94 371 PRO A N 1
ATOM 3095 C CA . PRO A 1 371 ? 36.096 7.524 -15.449 1.00 82.94 371 PRO A CA 1
ATOM 3096 C C . PRO A 1 371 ? 37.413 8.181 -15.866 1.00 82.94 371 PRO A C 1
ATOM 3098 O O . PRO A 1 371 ? 37.733 8.307 -17.048 1.00 82.94 371 PRO A O 1
ATOM 3101 N N . HIS A 1 372 ? 38.177 8.616 -14.863 1.00 82.38 372 HIS A N 1
ATOM 3102 C CA . HIS A 1 372 ? 39.485 9.263 -15.005 1.00 82.38 372 HIS A CA 1
ATOM 3103 C C . HIS A 1 372 ? 39.504 10.637 -15.706 1.00 82.38 372 HIS A C 1
ATOM 3105 O O . HIS A 1 372 ? 40.590 11.112 -16.043 1.00 82.38 372 HIS A O 1
ATOM 3111 N N . MET A 1 373 ? 38.362 11.307 -15.920 1.00 91.69 373 MET A N 1
ATOM 3112 C CA . MET A 1 373 ? 38.342 12.661 -16.497 1.00 91.69 373 MET A CA 1
ATOM 3113 C C . MET A 1 373 ? 37.086 13.468 -16.147 1.00 91.69 373 MET A C 1
ATOM 3115 O O . MET A 1 373 ? 36.094 12.956 -15.643 1.00 91.69 373 MET A O 1
ATOM 3119 N N . VAL A 1 374 ? 37.146 14.766 -16.422 1.00 92.62 374 VAL A N 1
ATOM 3120 C CA . VAL A 1 374 ? 36.015 15.694 -16.334 1.00 92.62 374 VAL A CA 1
ATOM 3121 C C . VAL A 1 374 ? 35.910 16.475 -17.637 1.00 92.62 374 VAL A C 1
ATOM 3123 O O . VAL A 1 374 ? 36.907 16.626 -18.347 1.00 92.62 374 VAL A O 1
ATOM 3126 N N . GLY A 1 375 ? 34.725 16.981 -17.950 1.00 92.75 375 GLY A N 1
ATOM 3127 C CA . GLY A 1 375 ? 34.512 17.825 -19.120 1.00 92.75 375 GLY A CA 1
ATOM 3128 C C . GLY A 1 375 ? 33.061 18.256 -19.263 1.00 92.75 375 GLY A C 1
ATOM 3129 O O . GLY A 1 375 ? 32.276 18.126 -18.329 1.00 92.75 375 GLY A O 1
ATOM 3130 N N . TYR A 1 376 ? 32.719 18.786 -20.428 1.00 93.44 376 TYR A N 1
ATOM 3131 C CA . TYR A 1 376 ? 31.421 19.379 -20.715 1.00 93.44 376 TYR A CA 1
ATOM 3132 C C . TYR A 1 376 ? 30.679 18.587 -21.791 1.00 93.44 376 TYR A C 1
ATOM 3134 O O . TYR A 1 376 ? 31.273 18.201 -22.799 1.00 93.44 376 TYR A O 1
ATOM 3142 N N . LEU A 1 377 ? 29.380 18.388 -21.594 1.00 89.69 377 LEU A N 1
ATOM 3143 C CA . LEU A 1 377 ? 28.458 17.886 -22.609 1.00 89.69 377 LEU A CA 1
ATOM 3144 C C . LEU A 1 377 ? 27.715 19.062 -23.245 1.00 89.69 377 LEU A C 1
ATOM 3146 O O . LEU A 1 377 ? 27.284 19.989 -22.554 1.00 89.69 377 LEU A O 1
ATOM 3150 N N . ALA A 1 378 ? 27.608 19.033 -24.572 1.00 86.00 378 ALA A N 1
ATOM 3151 C CA . ALA A 1 378 ? 26.936 20.073 -25.339 1.00 86.00 378 ALA A CA 1
ATOM 3152 C C . ALA A 1 378 ? 25.406 19.997 -25.179 1.00 86.00 378 ALA A C 1
ATOM 3154 O O . ALA A 1 378 ? 24.862 18.899 -25.055 1.00 86.00 378 ALA A O 1
ATOM 3155 N N . PRO A 1 379 ? 24.693 21.135 -25.244 1.00 81.00 379 PRO A N 1
ATOM 3156 C CA . PRO A 1 379 ? 23.234 21.149 -25.210 1.00 81.00 379 PRO A CA 1
ATOM 3157 C C . PRO A 1 379 ? 22.618 20.453 -26.431 1.00 81.00 379 PRO A C 1
ATOM 3159 O O . PRO A 1 379 ? 23.104 20.594 -27.553 1.00 81.00 379 PRO A O 1
ATOM 3162 N N . GLU A 1 380 ? 21.479 19.783 -26.233 1.00 63.00 380 GLU A N 1
ATOM 3163 C CA . GLU A 1 380 ? 20.780 18.994 -27.266 1.00 63.00 380 GLU A CA 1
ATOM 3164 C C . GLU A 1 380 ? 20.377 19.805 -28.519 1.00 63.00 380 GLU A C 1
ATOM 3166 O O . GLU A 1 380 ? 20.246 19.254 -29.611 1.00 63.00 380 GLU A O 1
ATOM 3171 N N . ASN A 1 381 ? 20.231 21.132 -28.401 1.00 61.28 381 ASN A N 1
ATOM 3172 C CA . ASN A 1 381 ? 19.819 22.034 -29.483 1.00 61.28 381 ASN A CA 1
ATOM 3173 C C . ASN A 1 381 ? 20.968 22.917 -30.005 1.00 61.28 381 ASN A C 1
ATOM 3175 O O . ASN A 1 381 ? 20.957 24.142 -29.868 1.00 61.28 381 ASN A O 1
ATOM 3179 N N . LEU A 1 382 ? 21.933 22.305 -30.696 1.00 54.94 382 LEU A N 1
ATOM 3180 C CA . LEU A 1 382 ? 23.099 22.984 -31.295 1.00 54.94 382 LEU A CA 1
ATOM 3181 C C . LEU A 1 382 ? 22.744 24.112 -32.294 1.00 54.94 382 LEU A C 1
ATOM 3183 O O . LEU A 1 382 ? 23.521 25.050 -32.479 1.00 54.94 382 LEU A O 1
ATOM 3187 N N . LYS A 1 383 ? 21.558 24.073 -32.924 1.00 47.78 383 LYS A N 1
ATOM 3188 C CA . LYS A 1 383 ? 21.145 25.032 -33.972 1.00 47.78 383 LYS A CA 1
ATOM 3189 C C . LYS A 1 383 ? 20.891 26.462 -33.481 1.00 47.78 383 LYS A C 1
ATOM 3191 O O . LYS A 1 383 ? 20.874 27.371 -34.301 1.00 47.78 383 LYS A O 1
ATOM 3196 N N . LYS A 1 384 ? 20.709 26.689 -32.176 1.00 47.25 384 LYS A N 1
ATOM 3197 C CA . LYS A 1 384 ? 20.473 28.040 -31.632 1.00 47.25 384 LYS A CA 1
ATOM 3198 C C . LYS A 1 384 ? 21.765 28.841 -31.402 1.00 47.25 384 LYS A C 1
ATOM 3200 O O . LYS A 1 384 ? 21.687 30.038 -31.149 1.00 47.25 384 LYS A O 1
ATOM 3205 N N . HIS A 1 385 ? 22.931 28.196 -31.511 1.00 44.12 385 HIS A N 1
ATOM 3206 C CA . HIS A 1 385 ? 24.231 28.764 -31.123 1.00 44.12 385 HIS A CA 1
ATOM 3207 C C . HIS A 1 385 ? 25.280 28.783 -32.248 1.00 44.12 385 HIS A C 1
ATOM 3209 O O . HIS A 1 385 ? 26.419 29.184 -32.019 1.00 44.12 385 HIS A O 1
ATOM 3215 N N . SER A 1 386 ? 24.906 28.409 -33.476 1.00 37.81 386 SER A N 1
ATOM 3216 C CA . SER A 1 386 ? 25.727 28.648 -34.669 1.00 37.81 386 SER A CA 1
ATOM 3217 C C . SER A 1 386 ? 25.547 30.101 -35.125 1.00 37.81 386 SER A C 1
ATOM 3219 O O . SER A 1 386 ? 24.764 30.401 -36.018 1.00 37.81 386 SER A O 1
ATOM 3221 N N . PHE A 1 387 ? 26.249 31.026 -34.472 1.00 35.28 387 PHE A N 1
ATOM 3222 C CA . PHE A 1 387 ? 26.437 32.398 -34.959 1.00 35.28 387 PHE A CA 1
ATOM 3223 C C . PHE A 1 387 ? 27.756 32.485 -35.737 1.00 35.28 387 PHE A C 1
ATOM 3225 O O . PHE A 1 387 ? 28.621 33.287 -35.423 1.00 35.28 387 PHE A O 1
ATOM 3232 N N . LEU A 1 388 ? 27.938 31.598 -36.716 1.00 37.03 388 LEU A N 1
ATOM 3233 C CA . LEU A 1 388 ? 28.967 31.717 -37.751 1.00 37.03 388 LEU A CA 1
ATOM 3234 C C . LEU A 1 388 ? 28.399 31.128 -39.047 1.00 37.03 388 LEU A C 1
ATOM 3236 O O . LEU A 1 388 ? 28.809 30.063 -39.502 1.00 37.03 388 LEU A O 1
ATOM 3240 N N . ALA A 1 389 ? 27.401 31.814 -39.603 1.00 35.94 389 ALA A N 1
ATOM 3241 C CA . ALA A 1 389 ? 27.162 31.775 -41.036 1.00 35.94 389 ALA A CA 1
ATOM 3242 C C . ALA A 1 389 ? 28.017 32.890 -41.654 1.00 35.94 389 ALA A C 1
ATOM 3244 O O . ALA A 1 389 ? 27.849 34.049 -41.293 1.00 35.94 389 ALA A O 1
ATOM 3245 N N . GLU A 1 390 ? 28.979 32.478 -42.480 1.00 41.47 390 GLU A N 1
ATOM 3246 C CA . GLU A 1 390 ? 29.553 33.198 -43.625 1.00 41.47 390 GLU A CA 1
ATOM 3247 C C . GLU A 1 390 ? 29.455 34.737 -43.603 1.00 41.47 390 GLU A C 1
ATOM 3249 O O . GLU A 1 390 ? 28.454 35.304 -44.032 1.00 41.47 390 GLU A O 1
ATOM 3254 N N . GLU A 1 391 ? 30.536 35.424 -43.222 1.00 32.09 391 GLU A N 1
ATOM 3255 C CA . GLU A 1 391 ? 30.773 36.795 -43.687 1.00 32.09 391 GLU A CA 1
ATOM 3256 C C . GLU A 1 391 ? 32.187 36.915 -44.273 1.00 32.09 391 GLU A C 1
ATOM 3258 O O . GLU A 1 391 ? 33.194 36.629 -43.619 1.00 32.09 391 GLU A O 1
ATOM 3263 N N . ASP A 1 392 ? 32.226 37.310 -45.547 1.00 37.25 392 ASP A N 1
ATOM 3264 C CA . ASP A 1 392 ? 33.410 37.586 -46.355 1.00 37.25 392 ASP A CA 1
ATOM 3265 C C . ASP A 1 392 ? 34.341 38.602 -45.675 1.00 37.25 392 ASP A C 1
ATOM 3267 O O . ASP A 1 392 ? 34.007 39.776 -45.506 1.00 37.25 392 ASP A O 1
ATOM 3271 N N . PHE A 1 393 ? 35.564 38.181 -45.353 1.00 31.67 393 PHE A N 1
ATOM 3272 C CA . PHE A 1 393 ? 36.612 39.084 -44.880 1.00 31.67 393 PHE A CA 1
ATOM 3273 C C . PHE A 1 393 ? 37.467 39.575 -46.057 1.00 31.67 393 PHE A C 1
ATOM 3275 O O . PHE A 1 393 ? 38.411 38.912 -46.485 1.00 31.67 393 PHE A O 1
ATOM 3282 N N . THR A 1 394 ? 37.190 40.782 -46.558 1.00 34.59 394 THR A N 1
ATOM 3283 C CA . THR A 1 394 ? 38.211 41.579 -47.262 1.00 34.59 394 THR A CA 1
ATOM 3284 C C . THR A 1 394 ? 39.074 42.313 -46.229 1.00 34.59 394 THR A C 1
ATOM 3286 O O . THR A 1 394 ? 38.514 43.046 -45.408 1.00 34.59 394 THR A O 1
ATOM 3289 N N . PRO A 1 395 ? 40.411 42.179 -46.240 1.00 32.97 395 PRO A N 1
ATOM 3290 C CA . PRO A 1 395 ? 41.253 42.786 -45.218 1.00 32.97 395 PRO A CA 1
ATOM 3291 C C . PRO A 1 395 ? 41.469 44.280 -45.503 1.00 32.97 395 PRO A C 1
ATOM 3293 O O . PRO A 1 395 ? 41.968 44.656 -46.563 1.00 32.97 395 PRO A O 1
ATOM 3296 N N . LYS A 1 396 ? 41.123 45.142 -44.541 1.00 37.56 396 LYS A N 1
ATOM 3297 C CA . LYS A 1 396 ? 41.649 46.512 -44.452 1.00 37.56 396 LYS A CA 1
ATOM 3298 C C . LYS A 1 396 ? 42.737 46.540 -43.384 1.00 37.56 396 LYS A C 1
ATOM 3300 O O . LYS A 1 396 ? 42.483 46.188 -42.237 1.00 37.56 396 LYS A O 1
ATOM 3305 N N . GLU A 1 397 ? 43.936 46.953 -43.778 1.00 45.28 397 GLU A N 1
ATOM 3306 C CA . GLU A 1 397 ? 45.048 47.209 -42.865 1.00 45.28 397 GLU A CA 1
ATOM 3307 C C . GLU A 1 397 ? 44.726 48.408 -41.963 1.00 45.28 397 GLU A C 1
ATOM 3309 O O . GLU A 1 397 ? 44.591 49.536 -42.439 1.00 45.28 397 GLU A O 1
ATOM 3314 N N . GLU A 1 398 ? 44.664 48.183 -40.653 1.00 41.34 398 GLU A N 1
ATOM 3315 C CA . GLU A 1 398 ? 44.826 49.243 -39.660 1.00 41.34 398 GLU A CA 1
ATOM 3316 C C . GLU A 1 398 ? 46.091 48.979 -38.842 1.00 41.34 398 GLU A C 1
ATOM 3318 O O . GLU A 1 398 ? 46.298 47.894 -38.299 1.00 41.34 398 GLU A O 1
ATOM 3323 N N . LYS A 1 399 ? 46.958 49.995 -38.790 1.00 51.41 399 LYS A N 1
ATOM 3324 C CA . LYS A 1 399 ? 48.247 49.961 -38.095 1.00 51.41 399 LYS A CA 1
ATOM 3325 C C . LYS A 1 399 ? 48.088 49.659 -36.608 1.00 51.41 399 LYS A C 1
ATOM 3327 O O . LYS A 1 399 ? 47.245 50.243 -35.920 1.00 51.41 399 LYS A O 1
ATOM 3332 N N . GLY A 1 400 ? 48.947 48.767 -36.126 1.00 45.78 400 GLY A N 1
ATOM 3333 C CA . GLY A 1 400 ? 48.911 48.238 -34.772 1.00 45.78 400 GLY A CA 1
ATOM 3334 C C . GLY A 1 400 ? 49.296 49.266 -33.711 1.00 45.78 400 GLY A C 1
ATOM 3335 O O . GLY A 1 400 ? 50.015 50.231 -33.952 1.00 45.78 400 GLY A O 1
ATOM 3336 N N . PHE A 1 401 ? 48.836 49.002 -32.491 1.00 42.25 401 PHE A N 1
ATOM 3337 C CA . PHE A 1 401 ? 49.057 49.783 -31.269 1.00 42.25 401 PHE A CA 1
ATOM 3338 C C . PHE A 1 401 ? 50.521 50.217 -31.032 1.00 42.25 401 PHE A C 1
ATOM 3340 O O . PHE A 1 401 ? 50.760 51.286 -30.475 1.00 42.25 401 PHE A O 1
ATOM 3347 N N . TRP A 1 402 ? 51.496 49.441 -31.510 1.00 39.50 402 TRP A N 1
ATOM 3348 C CA . TRP A 1 402 ? 52.925 49.738 -31.372 1.00 39.50 402 TRP A CA 1
ATOM 3349 C C . TRP A 1 402 ? 53.453 50.794 -32.359 1.00 39.50 402 TRP A C 1
ATOM 3351 O O . TRP A 1 402 ? 54.333 51.564 -31.977 1.00 39.50 402 TRP A O 1
ATOM 3361 N N . ASP A 1 403 ? 52.849 50.939 -33.547 1.00 50.59 403 ASP A N 1
ATOM 3362 C CA . ASP A 1 403 ? 53.171 52.021 -34.501 1.00 50.59 403 ASP A CA 1
ATOM 3363 C C . ASP A 1 403 ? 52.778 53.405 -33.949 1.00 50.59 403 ASP A C 1
ATOM 3365 O O . ASP A 1 403 ? 53.286 54.434 -34.386 1.00 50.59 403 ASP A O 1
ATOM 3369 N N . LYS A 1 404 ? 51.866 53.443 -32.968 1.00 52.06 404 LYS A N 1
ATOM 3370 C CA . LYS A 1 404 ? 51.428 54.672 -32.287 1.00 52.06 404 LYS A CA 1
ATOM 3371 C C . LYS A 1 404 ? 52.250 55.019 -31.044 1.00 52.06 404 LYS A C 1
ATOM 3373 O O . LYS A 1 404 ? 52.096 56.124 -30.533 1.00 52.06 404 LYS A O 1
ATOM 3378 N N . LEU A 1 405 ? 53.087 54.107 -30.547 1.00 41.94 405 LEU A N 1
ATOM 3379 C CA . LEU A 1 405 ? 53.806 54.289 -29.280 1.00 41.94 405 LEU A CA 1
ATOM 3380 C C . LEU A 1 405 ? 55.302 54.571 -29.447 1.00 41.94 405 LEU A C 1
ATOM 3382 O O . LEU A 1 405 ? 55.874 55.172 -28.541 1.00 41.94 405 LEU A O 1
ATOM 3386 N N . PHE A 1 406 ? 55.921 54.214 -30.582 1.00 55.50 406 PHE A N 1
ATOM 3387 C CA . PHE A 1 406 ? 57.364 54.435 -30.776 1.00 55.50 406 PHE A CA 1
ATOM 3388 C C . PHE A 1 406 ? 57.820 55.058 -32.100 1.00 55.50 406 PHE A C 1
ATOM 3390 O O . PHE A 1 406 ? 58.981 55.444 -32.142 1.00 55.50 406 PHE A O 1
ATOM 3397 N N . GLY A 1 407 ? 56.939 55.263 -33.088 1.00 48.16 407 GLY A N 1
ATOM 3398 C CA . GLY A 1 407 ? 57.224 56.065 -34.292 1.00 48.16 407 GLY A CA 1
ATOM 3399 C C . GLY A 1 407 ? 58.241 55.473 -35.260 1.00 48.16 407 GLY A C 1
ATOM 3400 O O . GLY A 1 407 ? 59.453 55.574 -34.977 1.00 48.16 407 GLY A O 1
#

Foldseek 3Di:
DQPPPVPDDPVLVVVLLVLQVVVVHDADDLVLLQVLCCQQLVDRCVVDPDQWGFSDDDPWTWIHRSVRRAIDTAAPVDPDPNNDDSLLRNLLRCCSRPVDPVSVVVCVVPPCVSLLCSCQQRVNCPPLVSLLVNLVPDQLVPLVSLQSNQWHQDPVLLATDGPLCNVVSNVVRDDPVCCVPRHLVSLLVVLVVCVVCVSRHPHNLLVNLSSVLVCVVVPNCLSVLVVCLVAVCSVVVCVVCVSVPSVSSVVPVVPDPSVQPFHKWKFFADPVQWFFFFADPDPPGDGPDTGGGPFTWAFPADPDQWTWIAGPVGDTGTDGPVGMDIDTLQWDFFFFFADQDPPGRTDTGGAGPVQWAFDDDDVQWTWTGGVPDIGTGHHPCPPVPPPDDDDDDDDDDDDDPVVVPPD